Protein AF-A0A517Y8E8-F1 (afdb_monomer)

Sequence (388 aa):
MNEETAEPADDAHSISHLLFRSVDAFLELPVEYRWEFTRRHPYYLLCWRAARAFRESPSHDDAERFCQQVATLVLNAINVAPNVPPPDPRDEITALGYGSIAGGWVGGAVAPAMLRTLAHMLLIALPKAQRSQFGRLLNESAEFEATDRERMSAIHERLSELPGEEWNSFPEAPIVSINLQSPQRAITEAIENLVRQWKDERGITESRRRDDKLREYLEVWDLREGWHAGEYHGDREMKLQEIAALLQAGSINTIANRYRSAFRHLTGHEYRPELWIRLFGGLKFATADQVSRLAMRRPWRSRNLRPAAESVLLPGRREPDDPQFLAGVGITESDLSWVELQLDIQSLLERGYSDEQICSELFSDGGQSIEDTHALIAALRSRRDESL

Foldseek 3Di:
DDPPPDDPPPPPPPDDLDQEADLVLLLQAQLQCSLVLQLPFLLCVVQQVLCLCLQPPADPDPVSNVSSVVSLVSSVSNPQDSNARDDQSLDHCVNCDSVNRPQSSNHHPDGPQDPVNVVVLCVVQDPPVVVVVVVVLVVQCVVDDPPPVVSVVVSVVVLVVDDDCSSVDDGPDDDDDADPVDPPVVSVVVVVVVVVVNCVVVVPDDDDDPNVCSVVLSVLQCQQQVDDSSAGFLVSHDDLVVVCVVVVVPDSVSSVVSPQVSVCSSRVDGDWLCVCCSRCVCVQQVDLVGNHPVNLVDDNGDPPPPPPPVVVVDDDDDDDDDPCPPVPDPDDPVSCVVVVLLVQLVVCVVVVDDLVRSLCVVCVPPDDDSVSSSSSNVSNVVVVVVVD

Mean predicted aligned error: 12.43 Å

Secondary structure (DSSP, 8-state):
------PPP-TT--S----PPPHHHHHTS-HHHHHHHHHT-HHHHHHHHHHHHHHHS--SSHHHHHHHHHHHHHHHHTT--TTS-PPPTTS-HHHH-TTTS-GGGT-SSS-PPPHHHHHHHHHHHS-HHHHHHHHHHHHHHTTS-TT-HHHHHHHHHHHHT--SGGGGSPPSS------TTS-HHHHHHHHHHHHHHHHHHTT-------GGGHHHHHHHHHHHHTEETTEE-GGG---HHHHHHHTT-S-HHHHHHHHHHHHHHHHSS---HHHHHHHHHHHHHS-GGG--HHHHTS-SS--------HHHH-SS------GGGGTT----HHHHHHHHHHHHHHHHHHTT--HHHHHHHH-TT--S-HHHHHHHHHHHHHHHHTT-

Structure (mmCIF, N/CA/C/O backbone):
data_AF-A0A517Y8E8-F1
#
_entry.id   AF-A0A517Y8E8-F1
#
loop_
_atom_site.group_PDB
_atom_site.id
_atom_site.type_symbol
_atom_site.label_atom_id
_atom_site.label_alt_id
_atom_site.label_comp_id
_atom_site.label_asym_id
_atom_site.label_entity_id
_atom_site.label_seq_id
_atom_site.pdbx_PDB_ins_code
_atom_site.Cartn_x
_atom_site.Cartn_y
_atom_site.Cartn_z
_atom_site.occupancy
_atom_site.B_iso_or_equiv
_atom_site.auth_seq_id
_atom_site.auth_comp_id
_atom_site.auth_asym_id
_atom_site.auth_atom_id
_atom_site.pdbx_PDB_model_num
ATOM 1 N N . MET A 1 1 ? -46.856 13.143 -10.578 1.00 38.38 1 MET A N 1
ATOM 2 C CA . MET A 1 1 ? -45.568 13.746 -10.186 1.00 38.38 1 MET A CA 1
ATOM 3 C C . MET A 1 1 ? -44.619 12.585 -10.016 1.00 38.38 1 MET A C 1
ATOM 5 O O . MET A 1 1 ? -44.753 11.867 -9.039 1.00 38.38 1 MET A O 1
ATOM 9 N N . ASN A 1 2 ? -43.810 12.319 -11.039 1.00 33.78 2 ASN A N 1
ATOM 10 C CA . ASN A 1 2 ? -42.797 11.273 -10.997 1.00 33.78 2 ASN A CA 1
ATOM 11 C C . ASN A 1 2 ? -41.552 11.901 -10.378 1.00 33.78 2 ASN A C 1
ATOM 13 O O . ASN A 1 2 ? -41.020 12.858 -10.934 1.00 33.78 2 ASN A O 1
ATOM 17 N N . GLU A 1 3 ? -41.160 11.410 -9.209 1.00 37.25 3 GLU A N 1
ATOM 18 C CA . GLU A 1 3 ? -39.868 11.720 -8.608 1.00 37.25 3 GLU A CA 1
ATOM 19 C C . GLU A 1 3 ? -38.799 10.976 -9.414 1.00 37.25 3 GLU A C 1
ATOM 21 O O . GLU A 1 3 ? -38.671 9.756 -9.336 1.00 37.25 3 GLU A O 1
ATOM 26 N N . GLU A 1 4 ? -38.092 11.722 -10.261 1.00 38.84 4 GLU A N 1
ATOM 27 C CA . GLU A 1 4 ? -36.833 11.299 -10.867 1.00 38.84 4 GLU A CA 1
ATOM 28 C C . GLU A 1 4 ? -35.815 11.085 -9.744 1.00 38.84 4 GLU A C 1
ATOM 30 O O . GLU A 1 4 ? -35.317 12.031 -9.132 1.00 38.84 4 GLU A O 1
ATOM 35 N N . THR A 1 5 ? -35.524 9.821 -9.453 1.00 41.62 5 THR A N 1
ATOM 36 C CA . THR A 1 5 ? -34.348 9.413 -8.688 1.00 41.62 5 THR A CA 1
ATOM 37 C C . THR A 1 5 ? -33.111 9.800 -9.486 1.00 41.62 5 THR A C 1
ATOM 39 O O . THR A 1 5 ? -32.716 9.088 -10.407 1.00 41.62 5 THR A O 1
ATOM 42 N N . ALA A 1 6 ? -32.530 10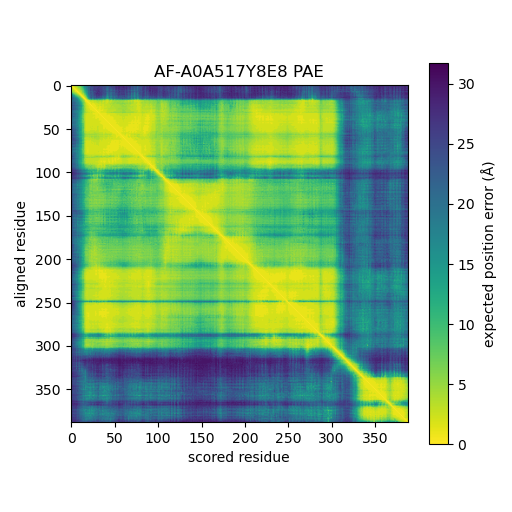.951 -9.154 1.00 34.91 6 ALA A N 1
ATOM 43 C CA . ALA A 1 6 ? -31.219 11.346 -9.637 1.00 34.91 6 ALA A CA 1
ATOM 44 C C . ALA A 1 6 ? -30.195 10.293 -9.187 1.00 34.91 6 ALA A C 1
ATOM 46 O O . ALA A 1 6 ? -29.975 10.107 -7.987 1.00 34.91 6 ALA A O 1
ATOM 47 N N . GLU A 1 7 ? -29.605 9.583 -10.150 1.00 33.59 7 GLU A N 1
ATOM 48 C CA . GLU A 1 7 ? -28.426 8.758 -9.906 1.00 33.59 7 GLU A CA 1
ATOM 49 C C . GLU A 1 7 ? -27.320 9.637 -9.299 1.00 33.59 7 GLU A C 1
ATOM 51 O O . GLU A 1 7 ? -27.125 10.775 -9.743 1.00 33.59 7 GLU A O 1
ATOM 56 N N . PRO A 1 8 ? -26.603 9.158 -8.269 1.00 35.91 8 PRO A N 1
ATOM 57 C CA . PRO A 1 8 ? -25.476 9.895 -7.730 1.00 35.91 8 PRO A CA 1
ATOM 58 C C . PRO A 1 8 ? -24.409 10.014 -8.821 1.00 35.91 8 PRO A C 1
ATOM 60 O O . PRO A 1 8 ? -23.900 9.010 -9.313 1.00 35.91 8 PRO A O 1
ATOM 63 N N . ALA A 1 9 ? -24.090 11.252 -9.200 1.00 37.19 9 ALA A N 1
ATOM 64 C CA . ALA A 1 9 ? -22.989 11.559 -10.098 1.00 37.19 9 ALA A CA 1
ATOM 65 C C . ALA A 1 9 ? -21.694 10.934 -9.553 1.00 37.19 9 ALA A C 1
ATOM 67 O O . ALA A 1 9 ? -21.267 11.236 -8.436 1.00 37.19 9 ALA A O 1
ATOM 68 N N . ASP A 1 10 ? -21.083 10.067 -10.358 1.00 38.34 10 ASP A N 1
ATOM 69 C CA . ASP A 1 10 ? -19.842 9.326 -10.100 1.00 38.34 10 ASP A CA 1
ATOM 70 C C . ASP A 1 10 ? -18.591 10.241 -10.176 1.00 38.34 10 ASP A C 1
ATOM 72 O O . ASP A 1 10 ? -17.519 9.873 -10.653 1.00 38.34 10 ASP A O 1
ATOM 76 N N . ASP A 1 11 ? -18.720 11.479 -9.688 1.00 36.03 11 ASP A N 1
ATOM 77 C CA . ASP A 1 11 ? -17.715 12.549 -9.754 1.00 36.03 11 ASP A CA 1
ATOM 78 C C . ASP A 1 11 ? -16.665 12.460 -8.624 1.00 36.03 11 ASP A C 1
ATOM 80 O O . ASP A 1 11 ? -15.936 13.410 -8.331 1.00 36.03 11 ASP A O 1
ATOM 84 N N . ALA A 1 12 ? -16.528 11.291 -7.991 1.00 37.09 12 ALA A N 1
ATOM 85 C CA . ALA A 1 12 ? -15.497 11.015 -6.987 1.00 37.09 12 ALA A CA 1
ATOM 86 C C . ALA A 1 12 ? -14.148 10.559 -7.589 1.00 37.09 12 ALA A C 1
ATOM 88 O O . ALA A 1 12 ? -13.244 10.172 -6.851 1.00 37.09 12 ALA A O 1
ATOM 89 N N . HIS A 1 13 ? -13.966 10.630 -8.913 1.00 39.69 13 HIS A N 1
ATOM 90 C CA . HIS A 1 13 ? -12.722 10.236 -9.600 1.00 39.69 13 HIS A CA 1
ATOM 91 C C . HIS A 1 13 ? -11.649 11.348 -9.636 1.00 39.69 13 HIS A C 1
ATOM 93 O O . HIS A 1 13 ? -10.654 11.268 -10.360 1.00 39.69 13 HIS A O 1
ATOM 99 N N . SER A 1 14 ? -11.827 12.389 -8.821 1.00 38.31 14 SER A N 1
ATOM 100 C CA . SER A 1 14 ? -10.917 13.524 -8.711 1.00 38.31 14 SER A CA 1
ATOM 101 C C . SER A 1 14 ? -9.697 13.197 -7.833 1.00 38.31 14 SER A C 1
ATOM 103 O O . SER A 1 14 ? -9.805 12.986 -6.628 1.00 38.31 14 SER A O 1
ATOM 105 N N . ILE A 1 15 ? -8.520 13.219 -8.469 1.00 34.25 15 ILE A N 1
ATOM 106 C CA . ILE A 1 15 ? -7.192 13.434 -7.872 1.00 34.25 15 ILE A CA 1
ATOM 107 C C . ILE A 1 15 ? -6.715 12.322 -6.920 1.00 34.25 15 ILE A C 1
ATOM 109 O O . ILE A 1 15 ? -6.553 12.504 -5.717 1.00 34.25 15 ILE A O 1
ATOM 113 N N . SER A 1 16 ? -6.253 11.213 -7.499 1.00 47.81 16 SER A N 1
ATOM 114 C CA . SER A 1 16 ? -4.859 10.856 -7.224 1.00 47.81 16 SER A CA 1
ATOM 115 C C . SER A 1 16 ? -4.232 10.161 -8.435 1.00 47.81 16 SER A C 1
ATOM 117 O O . SER A 1 16 ? -4.629 9.074 -8.850 1.00 47.81 16 SER A O 1
ATOM 119 N N . HIS A 1 17 ? -3.209 10.789 -9.020 1.00 68.00 17 HIS A N 1
ATOM 120 C CA . HIS A 1 17 ? -2.359 10.156 -10.036 1.00 68.00 17 HIS A CA 1
ATOM 121 C C . HIS A 1 17 ? -1.537 8.988 -9.457 1.00 68.00 17 HIS A C 1
ATOM 123 O O . HIS A 1 17 ? -0.902 8.231 -10.194 1.00 68.00 17 HIS A O 1
ATOM 129 N N . LEU A 1 18 ? -1.594 8.796 -8.140 1.00 80.56 18 LEU A N 1
ATOM 130 C CA . LEU A 1 18 ? -0.854 7.789 -7.408 1.00 80.56 18 LEU A CA 1
ATOM 131 C C . LEU A 1 18 ? -1.678 6.507 -7.269 1.00 80.56 18 LEU A C 1
ATOM 133 O O . LEU A 1 18 ? -2.835 6.518 -6.870 1.00 80.56 18 LEU A O 1
ATOM 137 N N . LEU A 1 19 ? -1.057 5.385 -7.609 1.00 87.31 19 LEU A N 1
ATOM 138 C CA . LEU A 1 19 ? -1.653 4.058 -7.537 1.00 87.31 19 LEU A CA 1
ATOM 139 C C . LEU A 1 19 ? -1.106 3.352 -6.300 1.00 87.31 19 LEU A C 1
ATOM 141 O O . LEU A 1 19 ? -0.047 2.726 -6.336 1.00 87.31 19 LEU A O 1
ATOM 145 N N . PHE A 1 20 ? -1.808 3.502 -5.182 1.00 88.25 20 PHE A N 1
ATOM 146 C CA . PHE A 1 20 ? -1.414 2.871 -3.929 1.00 88.25 20 PHE A CA 1
ATOM 147 C C . PHE A 1 20 ? -1.921 1.432 -3.841 1.00 88.25 20 PHE A C 1
ATOM 149 O O . PHE A 1 20 ? -3.004 1.100 -4.330 1.00 88.25 20 PHE A O 1
ATOM 156 N N . ARG A 1 21 ? -1.133 0.580 -3.181 1.00 88.06 21 ARG A N 1
ATOM 157 C CA . ARG A 1 21 ? -1.564 -0.753 -2.759 1.00 88.06 21 ARG A CA 1
ATOM 158 C C . ARG A 1 21 ? -2.498 -0.610 -1.564 1.00 88.06 21 ARG A C 1
ATOM 160 O O . ARG A 1 21 ? -2.116 0.019 -0.578 1.00 88.06 21 ARG A O 1
ATOM 167 N N . SER A 1 22 ? -3.676 -1.229 -1.623 1.00 81.81 22 SER A N 1
ATOM 168 C CA . SER A 1 22 ? -4.591 -1.238 -0.479 1.00 81.81 22 SER A CA 1
ATOM 169 C C . SER A 1 22 ? -3.936 -1.876 0.750 1.00 81.81 22 SER A C 1
ATOM 171 O O . SER A 1 22 ? -3.078 -2.759 0.646 1.00 81.81 22 SER A O 1
ATOM 173 N N . VAL A 1 23 ? -4.343 -1.419 1.935 1.00 81.06 23 VAL A N 1
ATOM 174 C CA . VAL A 1 23 ? -3.897 -1.998 3.210 1.00 81.06 23 VAL A CA 1
ATOM 175 C C . VAL A 1 23 ? -4.233 -3.490 3.253 1.00 81.06 23 VAL A C 1
ATOM 177 O O . VAL A 1 23 ? -3.390 -4.293 3.641 1.00 81.06 23 VAL A O 1
ATOM 180 N N . ASP A 1 24 ? -5.414 -3.875 2.767 1.00 79.50 24 ASP A N 1
ATOM 181 C CA . ASP A 1 24 ? -5.872 -5.266 2.762 1.00 79.50 24 ASP A CA 1
ATOM 182 C C . ASP A 1 24 ? -4.963 -6.165 1.919 1.00 79.50 24 ASP A C 1
ATOM 184 O O . ASP A 1 24 ? -4.461 -7.171 2.419 1.00 79.50 24 ASP A O 1
ATOM 188 N N . ALA A 1 25 ? -4.640 -5.758 0.685 1.00 84.12 25 ALA A N 1
ATOM 189 C CA . ALA A 1 25 ? -3.741 -6.516 -0.189 1.00 84.12 25 ALA A CA 1
ATOM 190 C C . ALA A 1 25 ? -2.332 -6.667 0.410 1.00 84.12 25 ALA A C 1
ATOM 192 O O . ALA A 1 25 ? -1.639 -7.655 0.163 1.00 84.12 25 ALA A O 1
ATOM 193 N N . PHE A 1 26 ? -1.891 -5.689 1.204 1.00 86.56 26 PHE A N 1
ATOM 194 C CA . PHE A 1 26 ? -0.637 -5.773 1.942 1.00 86.56 26 PHE A CA 1
ATOM 195 C C . PHE A 1 26 ? -0.726 -6.727 3.144 1.00 86.56 26 PHE A C 1
ATOM 197 O O . PHE A 1 26 ? 0.174 -7.545 3.350 1.00 86.56 26 PHE A O 1
ATOM 204 N N . LEU A 1 27 ? -1.804 -6.648 3.929 1.00 83.75 27 LEU A N 1
ATOM 205 C CA . LEU A 1 27 ? -2.010 -7.492 5.108 1.00 83.75 27 LEU A CA 1
ATOM 206 C C . LEU A 1 27 ? -2.279 -8.960 4.745 1.00 83.75 27 LEU A C 1
ATOM 208 O O . LEU A 1 27 ? -1.934 -9.856 5.522 1.00 83.75 27 LEU A O 1
ATOM 212 N N . GLU A 1 28 ? -2.783 -9.220 3.539 1.00 85.06 28 GLU A N 1
ATOM 213 C CA . GLU A 1 28 ? -2.878 -10.554 2.945 1.00 85.06 28 GLU A CA 1
ATOM 214 C C . GLU A 1 28 ? -1.524 -11.240 2.744 1.00 85.06 28 GLU A C 1
ATOM 216 O O . GLU A 1 28 ? -1.494 -12.451 2.558 1.00 85.06 28 GLU A O 1
ATOM 221 N N . LEU A 1 29 ? -0.395 -10.532 2.784 1.00 89.25 29 LEU A N 1
ATOM 222 C CA . LEU A 1 29 ? 0.920 -11.155 2.651 1.00 89.25 29 LEU A CA 1
ATOM 223 C C . LEU A 1 29 ? 1.414 -11.691 4.004 1.00 89.25 29 LEU A C 1
ATOM 225 O O . LEU A 1 29 ? 1.246 -11.013 5.026 1.00 89.25 29 LEU A O 1
ATOM 229 N N . PRO A 1 30 ? 2.062 -12.874 4.049 1.00 89.19 30 PRO A N 1
ATOM 230 C CA . PRO A 1 30 ? 2.809 -13.295 5.230 1.00 89.19 30 PRO A CA 1
ATOM 231 C C . PRO A 1 30 ? 3.894 -12.270 5.570 1.00 89.19 30 PRO A C 1
ATOM 233 O O . PRO A 1 30 ? 4.415 -11.591 4.679 1.00 89.19 30 PRO A O 1
ATOM 236 N N . VAL A 1 31 ? 4.243 -12.164 6.852 1.00 84.94 31 VAL A N 1
ATOM 237 C CA . VAL A 1 31 ? 5.161 -11.132 7.363 1.00 84.94 31 VAL A CA 1
ATOM 238 C C . VAL A 1 31 ? 6.496 -11.155 6.616 1.00 84.94 31 VAL A C 1
ATOM 240 O O . VAL A 1 31 ? 7.003 -10.106 6.222 1.00 84.94 31 VAL A O 1
ATOM 243 N N . GLU A 1 32 ? 7.019 -12.346 6.335 1.00 85.88 32 GLU A N 1
ATOM 244 C CA . GLU A 1 32 ? 8.276 -12.554 5.623 1.00 85.88 32 GLU A CA 1
ATOM 245 C C . GLU A 1 32 ? 8.261 -12.045 4.170 1.00 85.88 32 GLU A C 1
ATOM 247 O O . GLU A 1 32 ? 9.304 -11.667 3.643 1.00 85.88 32 GLU A O 1
ATOM 252 N N . TYR A 1 33 ? 7.089 -11.969 3.530 1.00 92.44 33 TYR A N 1
ATOM 253 C CA . TYR A 1 33 ? 6.946 -11.498 2.147 1.00 92.44 33 TYR A CA 1
ATOM 254 C C . TYR A 1 33 ? 6.538 -10.028 2.044 1.00 92.44 33 TYR A C 1
ATOM 256 O O . TYR A 1 33 ? 6.740 -9.416 0.995 1.00 92.44 33 TYR A O 1
ATOM 264 N N . ARG A 1 34 ? 5.997 -9.427 3.111 1.00 91.62 34 ARG A N 1
ATOM 265 C CA . ARG A 1 34 ? 5.612 -8.004 3.123 1.00 91.62 34 ARG A CA 1
ATOM 266 C C . ARG A 1 34 ? 6.769 -7.103 2.722 1.00 91.62 34 ARG A C 1
ATOM 268 O O . ARG A 1 34 ? 6.590 -6.209 1.895 1.00 91.62 34 ARG A O 1
ATOM 275 N N . TRP A 1 35 ? 7.958 -7.376 3.252 1.00 92.69 35 TRP A N 1
ATOM 276 C CA . TRP A 1 35 ? 9.166 -6.647 2.880 1.00 92.69 35 TRP A CA 1
ATOM 277 C C . TRP A 1 35 ? 9.596 -6.927 1.460 1.00 92.69 35 TRP A C 1
ATOM 279 O O . TRP A 1 35 ? 9.841 -5.988 0.710 1.00 92.69 35 TRP A O 1
ATOM 289 N N . GLU A 1 36 ? 9.603 -8.194 1.062 1.00 94.94 36 GLU A N 1
ATOM 290 C CA . GLU A 1 36 ? 10.026 -8.580 -0.276 1.00 94.94 36 GLU A CA 1
ATOM 291 C C . GLU A 1 36 ? 9.189 -7.904 -1.368 1.00 94.94 36 GLU A C 1
ATOM 293 O O . GLU A 1 36 ? 9.745 -7.360 -2.322 1.00 94.94 36 GLU A O 1
ATOM 298 N N . PHE A 1 37 ? 7.866 -7.844 -1.216 1.00 95.94 37 PHE A N 1
ATOM 299 C CA . PHE A 1 37 ? 7.023 -7.105 -2.157 1.00 95.94 37 PHE A CA 1
ATOM 300 C C . PHE A 1 37 ? 7.181 -5.586 -2.027 1.00 95.94 37 PHE A C 1
ATOM 302 O O . PHE A 1 37 ? 7.165 -4.883 -3.034 1.00 95.94 37 PHE A O 1
ATOM 309 N N . THR A 1 38 ? 7.355 -5.057 -0.813 1.00 95.31 38 THR A N 1
ATOM 310 C CA . THR A 1 38 ? 7.472 -3.604 -0.598 1.00 95.31 38 THR A CA 1
ATOM 311 C C . THR A 1 38 ? 8.781 -3.037 -1.137 1.00 95.31 38 THR A C 1
ATOM 313 O O . THR A 1 38 ? 8.746 -2.016 -1.816 1.00 95.31 38 THR A O 1
ATOM 316 N N . ARG A 1 39 ? 9.920 -3.708 -0.927 1.00 95.56 39 ARG A N 1
ATOM 317 C CA . ARG A 1 39 ? 11.227 -3.239 -1.420 1.00 95.56 39 ARG A CA 1
ATOM 318 C C . ARG A 1 39 ? 11.320 -3.208 -2.946 1.00 95.56 39 ARG A C 1
ATOM 320 O O . ARG A 1 39 ? 12.109 -2.447 -3.484 1.00 95.56 39 ARG A O 1
ATOM 327 N N . ARG A 1 40 ? 10.466 -3.977 -3.636 1.00 96.81 40 ARG A N 1
ATOM 328 C CA . ARG A 1 40 ? 10.304 -3.981 -5.101 1.00 96.81 40 ARG A CA 1
ATOM 329 C C . ARG A 1 40 ? 9.314 -2.926 -5.608 1.00 96.81 40 ARG A C 1
ATOM 331 O O . ARG A 1 40 ? 9.207 -2.727 -6.820 1.00 96.81 40 ARG A O 1
ATOM 338 N N . HIS A 1 41 ? 8.570 -2.264 -4.722 1.00 96.75 41 HIS A N 1
ATOM 339 C CA . HIS A 1 41 ? 7.569 -1.278 -5.111 1.00 96.75 41 HIS A CA 1
ATOM 340 C C . HIS A 1 41 ? 8.237 -0.020 -5.690 1.00 96.75 41 HIS A C 1
ATOM 342 O O . HIS A 1 41 ? 9.138 0.528 -5.055 1.00 96.75 41 HIS A O 1
ATOM 348 N N . PRO A 1 42 ? 7.793 0.511 -6.844 1.00 94.81 42 PRO A N 1
ATOM 349 C CA . PRO A 1 42 ? 8.447 1.658 -7.475 1.00 94.81 42 PRO A CA 1
ATOM 350 C C . PRO A 1 42 ? 8.422 2.904 -6.585 1.00 94.81 42 PRO A C 1
ATOM 352 O O . PRO A 1 42 ? 9.451 3.541 -6.393 1.00 94.81 42 PRO A O 1
ATOM 355 N N . TYR A 1 43 ? 7.291 3.195 -5.934 1.00 95.69 43 TYR A N 1
ATOM 356 C CA . TYR A 1 43 ? 7.228 4.268 -4.930 1.00 95.69 43 TYR A CA 1
ATOM 357 C C . TYR A 1 43 ? 8.185 4.070 -3.751 1.00 95.69 43 TYR A C 1
ATOM 359 O O . TYR A 1 43 ? 8.694 5.055 -3.228 1.00 95.69 43 TYR A O 1
ATOM 367 N N . TYR A 1 44 ? 8.481 2.827 -3.353 1.00 96.62 44 TYR A N 1
ATOM 368 C CA . TYR A 1 44 ? 9.506 2.593 -2.339 1.00 96.62 44 TYR A CA 1
ATOM 369 C C . TYR A 1 44 ? 10.864 3.074 -2.841 1.00 96.62 44 TYR A C 1
ATOM 371 O O . TYR A 1 44 ? 11.506 3.906 -2.208 1.00 96.62 44 TYR A O 1
ATOM 379 N N . LEU A 1 45 ? 11.256 2.607 -4.023 1.00 95.62 45 LEU A N 1
ATOM 380 C CA . LEU A 1 45 ? 12.554 2.889 -4.629 1.00 95.62 45 LEU A CA 1
ATOM 381 C C . LEU A 1 45 ? 12.770 4.377 -4.921 1.00 95.62 45 LEU A C 1
ATOM 383 O O . LEU A 1 45 ? 13.870 4.879 -4.708 1.00 95.62 45 LEU A O 1
ATOM 387 N N . LEU A 1 46 ? 11.719 5.081 -5.342 1.00 94.12 46 LEU A N 1
ATOM 388 C CA . LEU A 1 46 ? 11.764 6.519 -5.608 1.00 94.12 46 LEU A CA 1
ATOM 389 C C . LEU A 1 46 ? 11.826 7.356 -4.321 1.00 94.12 46 LEU A C 1
ATOM 391 O O . LEU A 1 46 ? 12.487 8.391 -4.296 1.00 94.12 46 LEU A O 1
ATOM 395 N N . CYS A 1 47 ? 11.154 6.931 -3.245 1.00 96.44 47 CYS A N 1
ATOM 396 C CA . CYS A 1 47 ? 10.933 7.787 -2.075 1.00 96.44 47 CYS A CA 1
ATOM 397 C C . CYS A 1 47 ? 11.769 7.424 -0.837 1.00 96.44 47 CYS A C 1
ATOM 399 O O . CYS A 1 47 ? 11.906 8.268 0.051 1.00 96.44 47 CYS A O 1
ATOM 401 N N . TRP A 1 48 ? 12.334 6.213 -0.730 1.00 96.94 48 TRP A N 1
ATOM 402 C CA . TRP A 1 48 ? 12.949 5.740 0.523 1.00 96.94 48 TRP A CA 1
ATOM 403 C C . TRP A 1 48 ? 14.101 6.615 1.017 1.00 96.94 48 TRP A C 1
ATOM 405 O O . TRP A 1 48 ? 14.141 6.922 2.205 1.00 96.94 48 TRP A O 1
ATOM 415 N N . ARG A 1 49 ? 14.992 7.085 0.133 1.00 97.00 49 ARG A N 1
ATOM 416 C CA . ARG A 1 49 ? 16.132 7.935 0.529 1.00 97.00 49 ARG A CA 1
ATOM 417 C C . ARG A 1 49 ? 15.673 9.273 1.099 1.00 97.00 49 ARG A C 1
ATOM 419 O O . ARG A 1 49 ? 16.121 9.660 2.172 1.00 97.00 49 ARG A O 1
ATOM 426 N N . ALA A 1 50 ? 14.745 9.945 0.420 1.00 96.88 50 ALA A N 1
ATOM 427 C CA . ALA A 1 50 ? 14.208 11.230 0.864 1.00 96.88 50 ALA A CA 1
ATOM 428 C C . ALA A 1 50 ? 13.413 11.089 2.174 1.00 96.88 50 ALA A C 1
ATOM 430 O O . ALA A 1 50 ? 13.585 11.879 3.100 1.00 96.88 50 ALA A O 1
ATOM 431 N N . ALA A 1 51 ? 12.598 10.038 2.298 1.00 96.50 51 ALA A N 1
ATOM 432 C CA . ALA A 1 51 ? 11.863 9.755 3.528 1.00 96.50 51 ALA A CA 1
ATOM 433 C C . ALA A 1 51 ? 12.784 9.361 4.696 1.00 96.50 51 ALA A C 1
ATOM 435 O O . ALA A 1 51 ? 12.482 9.665 5.850 1.00 96.50 51 ALA A O 1
ATOM 436 N N . ARG A 1 52 ? 13.908 8.691 4.414 1.00 96.31 52 ARG A N 1
ATOM 437 C CA . ARG A 1 52 ? 14.950 8.388 5.398 1.00 96.31 52 ARG A CA 1
ATOM 438 C C . ARG A 1 52 ? 15.665 9.648 5.862 1.00 96.31 52 ARG A C 1
ATOM 440 O O . ARG A 1 52 ? 15.729 9.874 7.068 1.00 96.31 52 ARG A O 1
ATOM 447 N N . ALA A 1 53 ? 16.092 10.496 4.928 1.00 96.56 53 ALA A N 1
ATOM 448 C CA . ALA A 1 53 ? 16.702 11.788 5.228 1.00 96.56 53 ALA A CA 1
ATOM 449 C C . ALA A 1 53 ? 15.790 12.643 6.119 1.00 96.56 53 ALA A C 1
ATOM 451 O O . ALA A 1 53 ? 16.241 13.122 7.151 1.00 96.56 53 ALA A O 1
ATOM 452 N N . PHE A 1 54 ? 14.484 12.709 5.823 1.00 96.25 54 PHE A N 1
ATOM 453 C CA . PHE A 1 54 ? 13.507 13.419 6.662 1.00 96.25 54 PHE A CA 1
ATOM 454 C C . PHE A 1 54 ? 13.539 13.005 8.144 1.00 96.25 54 PHE A C 1
ATOM 456 O O . PHE A 1 54 ? 13.286 13.817 9.031 1.00 96.25 54 PHE A O 1
ATOM 463 N N . ARG A 1 55 ? 13.783 11.715 8.408 1.00 92.56 55 ARG A N 1
ATOM 464 C CA . ARG A 1 55 ? 13.689 11.108 9.744 1.00 92.56 55 ARG A CA 1
ATOM 465 C C . ARG A 1 55 ? 15.012 11.150 10.492 1.00 92.56 55 ARG A C 1
ATOM 467 O O . ARG A 1 55 ? 15.009 11.309 11.706 1.00 92.56 55 ARG A O 1
ATOM 474 N N . GLU A 1 56 ? 16.119 10.971 9.781 1.00 95.19 56 GLU A N 1
ATOM 475 C CA . GLU A 1 56 ? 17.454 10.924 10.377 1.00 95.19 56 GLU A CA 1
ATOM 476 C C . GLU A 1 56 ? 18.087 12.319 10.469 1.00 95.19 56 GLU A C 1
ATOM 478 O O . GLU A 1 56 ? 18.730 12.643 11.465 1.00 95.19 56 GLU A O 1
ATOM 483 N N . SER A 1 57 ? 17.936 13.152 9.439 1.00 96.00 57 SER A N 1
ATOM 484 C CA . SER A 1 57 ? 18.571 14.473 9.323 1.00 96.00 57 SER A CA 1
ATOM 485 C C . SER A 1 57 ? 17.823 15.328 8.286 1.00 96.00 57 SER A C 1
ATOM 487 O O . SER A 1 57 ? 18.280 15.436 7.145 1.00 96.00 57 SER A O 1
ATOM 489 N N . PRO A 1 58 ? 16.645 15.890 8.633 1.00 94.62 58 PRO A N 1
ATOM 490 C CA . PRO A 1 58 ? 15.828 16.646 7.687 1.00 94.62 58 PRO A CA 1
ATOM 491 C C . PRO A 1 58 ? 16.582 17.869 7.155 1.00 94.62 58 PRO A C 1
ATOM 493 O O . PRO A 1 58 ? 17.306 18.525 7.906 1.00 94.62 58 PRO A O 1
ATOM 496 N N . SER A 1 59 ? 16.384 18.187 5.873 1.00 96.38 59 SER A N 1
ATOM 497 C CA . SER A 1 59 ? 17.045 19.340 5.247 1.00 96.38 59 SER A CA 1
ATOM 498 C C . SER A 1 59 ? 16.627 20.664 5.895 1.00 96.38 59 SER A C 1
ATOM 500 O O . SER A 1 59 ? 15.505 20.815 6.390 1.00 96.38 59 SER A O 1
ATOM 502 N N . HIS A 1 60 ? 17.548 21.630 5.883 1.00 97.25 60 HIS A N 1
ATOM 503 C CA . HIS A 1 60 ? 17.280 23.016 6.264 1.00 97.25 60 HIS A CA 1
ATOM 504 C C . HIS A 1 60 ? 16.681 23.839 5.117 1.00 97.25 60 HIS A C 1
ATOM 506 O O . HIS A 1 60 ? 16.145 24.911 5.378 1.00 97.25 60 HIS A O 1
ATOM 512 N N . ASP A 1 61 ? 16.779 23.358 3.874 1.00 97.62 61 ASP A N 1
ATOM 513 C CA . ASP A 1 61 ? 16.093 23.959 2.734 1.00 97.62 61 ASP A CA 1
ATOM 514 C C . ASP A 1 61 ? 14.609 23.570 2.747 1.00 97.62 61 ASP A C 1
ATOM 516 O O . ASP A 1 61 ? 14.268 22.385 2.795 1.00 97.62 61 ASP A O 1
ATOM 520 N N . ASP A 1 62 ? 13.718 24.562 2.707 1.00 96.25 62 ASP A N 1
ATOM 521 C CA . ASP A 1 62 ? 12.274 24.348 2.831 1.00 96.25 62 ASP A CA 1
ATOM 522 C C . ASP A 1 62 ? 11.710 23.525 1.664 1.00 96.25 62 ASP A C 1
ATOM 524 O O . ASP A 1 62 ? 10.832 22.681 1.873 1.00 96.25 62 ASP A O 1
ATOM 528 N N . ALA A 1 63 ? 12.228 23.724 0.446 1.00 95.25 63 ALA A N 1
ATOM 529 C CA . ALA A 1 63 ? 11.785 22.984 -0.733 1.00 95.25 63 ALA A CA 1
ATOM 530 C C . ALA A 1 63 ? 12.207 21.509 -0.655 1.00 95.25 63 ALA A C 1
ATOM 532 O O . ALA A 1 63 ? 11.377 20.610 -0.823 1.00 95.25 63 ALA A O 1
ATOM 533 N N . GLU A 1 64 ? 13.472 21.237 -0.328 1.00 95.50 64 GLU A N 1
ATOM 534 C CA . GLU A 1 64 ? 13.946 19.871 -0.113 1.00 95.50 64 GLU A CA 1
ATOM 535 C C . GLU A 1 64 ? 13.209 19.190 1.050 1.00 95.50 64 GLU A C 1
ATOM 537 O O . GLU A 1 64 ? 12.756 18.049 0.921 1.00 95.50 64 GLU A O 1
ATOM 542 N N . ARG A 1 65 ? 13.023 19.890 2.173 1.00 95.44 65 ARG A N 1
ATOM 543 C CA . ARG A 1 65 ? 12.288 19.375 3.334 1.00 95.44 65 ARG A CA 1
ATOM 544 C C . ARG A 1 65 ? 10.841 19.031 2.985 1.00 95.44 65 ARG A C 1
ATOM 546 O O . ARG A 1 65 ? 10.336 18.004 3.444 1.00 95.44 65 ARG A O 1
ATOM 553 N N . PHE A 1 66 ? 10.184 19.845 2.161 1.00 93.62 66 PHE A N 1
ATOM 554 C CA . PHE A 1 66 ? 8.850 19.546 1.646 1.00 93.62 66 PHE A CA 1
ATOM 555 C C . PHE A 1 66 ? 8.849 18.256 0.814 1.00 93.62 66 PHE A C 1
ATOM 557 O O . PHE A 1 66 ? 8.041 17.363 1.075 1.00 93.62 66 PHE A O 1
ATOM 564 N N . CYS A 1 67 ? 9.796 18.086 -0.114 1.00 94.19 67 CYS A N 1
ATOM 565 C CA . CYS A 1 67 ? 9.942 16.848 -0.891 1.00 94.19 67 CYS A CA 1
ATOM 566 C C . CYS A 1 67 ? 10.189 15.617 0.003 1.00 94.19 67 CYS A C 1
ATOM 568 O O . CYS A 1 67 ? 9.567 14.569 -0.186 1.00 94.19 67 CYS A O 1
ATOM 570 N N . GLN A 1 68 ? 11.046 15.747 1.017 1.00 96.12 68 GLN A N 1
ATOM 571 C CA . GLN A 1 68 ? 11.318 14.714 2.023 1.00 96.12 68 GLN A CA 1
ATOM 572 C C . GLN A 1 68 ? 10.053 14.333 2.830 1.00 96.12 68 GLN A C 1
ATOM 574 O O . GLN A 1 68 ? 9.801 13.149 3.099 1.00 96.12 68 GLN A O 1
ATOM 579 N N . GLN A 1 69 ? 9.210 15.314 3.167 1.00 93.69 69 GLN A N 1
ATOM 580 C CA . GLN A 1 69 ? 7.920 15.096 3.827 1.00 93.69 69 GLN A CA 1
ATOM 581 C C . GLN A 1 69 ? 6.916 14.388 2.905 1.00 93.69 69 GLN A C 1
ATOM 583 O O . GLN A 1 69 ? 6.282 13.414 3.322 1.00 93.69 69 GLN A O 1
ATOM 588 N N . VAL A 1 70 ? 6.794 14.824 1.647 1.00 93.38 70 VAL A N 1
ATOM 589 C CA . VAL A 1 70 ? 5.930 14.183 0.640 1.00 93.38 70 VAL A CA 1
ATOM 590 C C . VAL A 1 70 ? 6.352 12.730 0.416 1.00 93.38 70 VAL A C 1
ATOM 592 O O . VAL A 1 70 ? 5.501 11.842 0.426 1.00 93.38 70 VAL A O 1
ATOM 595 N N . ALA A 1 71 ? 7.655 12.453 0.325 1.00 95.25 71 ALA A N 1
ATOM 596 C CA . ALA A 1 71 ? 8.180 11.092 0.229 1.00 95.25 71 ALA A CA 1
ATOM 597 C C . ALA A 1 71 ? 7.726 10.215 1.410 1.00 95.25 71 ALA A C 1
ATOM 599 O O . ALA A 1 71 ? 7.309 9.074 1.215 1.00 95.25 71 ALA A O 1
ATOM 600 N N . THR A 1 72 ? 7.725 10.751 2.636 1.00 93.75 72 THR A N 1
ATOM 601 C CA . THR A 1 72 ? 7.197 10.039 3.813 1.00 93.75 72 THR A CA 1
ATOM 602 C C . THR A 1 72 ? 5.703 9.727 3.685 1.00 93.75 72 THR A C 1
ATOM 604 O O . THR A 1 72 ? 5.287 8.626 4.053 1.00 93.75 72 THR A O 1
ATOM 607 N N . LEU A 1 73 ? 4.900 10.652 3.152 1.00 90.56 73 LEU A N 1
ATOM 608 C CA . LEU A 1 73 ? 3.466 10.435 2.932 1.00 90.56 73 LEU A CA 1
ATOM 609 C C . LEU A 1 73 ? 3.208 9.358 1.871 1.00 90.56 73 LEU A C 1
ATOM 611 O O . LEU A 1 73 ? 2.383 8.474 2.095 1.00 90.56 73 LEU A O 1
ATOM 615 N N . VAL A 1 74 ? 3.953 9.383 0.763 1.00 91.88 74 VAL A N 1
ATOM 616 C CA . VAL A 1 74 ? 3.866 8.373 -0.305 1.00 91.88 74 VAL A CA 1
ATOM 617 C C . VAL A 1 74 ? 4.228 6.982 0.220 1.00 91.88 74 VAL A C 1
ATOM 619 O O . VAL A 1 74 ? 3.510 6.016 -0.036 1.00 91.88 74 VAL A O 1
ATOM 622 N N . LEU A 1 75 ? 5.301 6.866 1.009 1.00 93.06 75 LEU A N 1
ATOM 623 C CA . LEU A 1 75 ? 5.681 5.595 1.630 1.00 93.06 75 LEU A CA 1
ATOM 624 C C . LEU A 1 75 ? 4.626 5.093 2.622 1.00 93.06 75 LEU A C 1
ATOM 626 O O . LEU A 1 75 ? 4.309 3.903 2.639 1.00 93.06 75 LEU A O 1
ATOM 630 N N . ASN A 1 76 ? 4.042 5.992 3.414 1.00 89.06 76 ASN A N 1
ATOM 631 C CA . ASN A 1 76 ? 2.952 5.647 4.321 1.00 89.06 76 ASN A CA 1
ATOM 632 C C . ASN A 1 76 ? 1.731 5.104 3.562 1.00 89.06 76 ASN A C 1
ATOM 634 O O . ASN A 1 76 ? 1.130 4.123 3.992 1.00 89.06 76 ASN A O 1
ATOM 638 N N . ALA A 1 77 ? 1.417 5.674 2.398 1.00 87.44 77 ALA A N 1
ATOM 639 C CA . ALA A 1 77 ? 0.313 5.220 1.557 1.00 87.44 77 ALA A CA 1
ATOM 640 C C . ALA A 1 77 ? 0.517 3.809 0.965 1.00 87.44 77 ALA A C 1
ATOM 642 O O . ALA A 1 77 ? -0.461 3.145 0.640 1.00 87.44 77 ALA A O 1
ATOM 643 N N . ILE A 1 78 ? 1.756 3.303 0.885 1.00 90.88 78 ILE A N 1
ATOM 644 C CA . ILE A 1 78 ? 2.055 1.899 0.528 1.00 90.88 78 ILE A CA 1
ATOM 645 C C . ILE A 1 78 ? 2.351 1.007 1.747 1.00 90.88 78 ILE A C 1
ATOM 647 O O . ILE A 1 78 ? 2.891 -0.095 1.596 1.00 90.88 78 ILE A O 1
ATOM 651 N N . ASN A 1 79 ? 1.947 1.461 2.939 1.00 86.88 79 ASN A N 1
ATOM 652 C CA . ASN A 1 79 ? 2.052 0.787 4.238 1.00 86.88 79 ASN A CA 1
ATOM 653 C C . ASN A 1 79 ? 3.451 0.751 4.872 1.00 86.88 79 ASN A C 1
ATOM 655 O O . ASN A 1 79 ? 3.699 -0.046 5.777 1.00 86.88 79 ASN A O 1
ATOM 659 N N . VAL A 1 80 ? 4.379 1.619 4.468 1.00 88.50 80 VAL A N 1
ATOM 660 C CA . VAL A 1 80 ? 5.657 1.782 5.181 1.00 88.50 80 VAL A CA 1
ATOM 661 C C . VAL A 1 80 ? 5.444 2.705 6.374 1.00 88.50 80 VAL A C 1
ATOM 663 O O . VAL A 1 80 ? 5.006 3.844 6.224 1.00 88.50 80 VAL A O 1
ATOM 666 N N . ALA A 1 81 ? 5.781 2.237 7.574 1.00 84.44 81 ALA A N 1
ATOM 667 C CA . ALA A 1 81 ? 5.515 2.993 8.790 1.00 84.44 81 ALA A CA 1
ATOM 668 C C . ALA A 1 81 ? 6.170 4.390 8.759 1.00 84.44 81 ALA A C 1
ATOM 670 O O . ALA A 1 81 ? 7.349 4.506 8.416 1.00 84.44 81 ALA A O 1
ATOM 671 N N . PRO A 1 82 ? 5.454 5.458 9.153 1.00 81.56 82 PRO A N 1
ATOM 672 C CA . PRO A 1 82 ? 5.964 6.825 9.058 1.00 81.56 82 PRO A CA 1
ATOM 673 C C . PRO A 1 82 ? 6.959 7.205 10.164 1.00 81.56 82 PRO A C 1
ATOM 675 O O . PRO A 1 82 ? 7.661 8.200 10.030 1.00 81.56 82 PRO A O 1
ATOM 678 N N . ASN A 1 83 ? 7.031 6.428 11.250 1.00 81.56 83 ASN A N 1
ATOM 679 C CA . ASN A 1 83 ? 7.745 6.815 12.474 1.00 81.56 83 ASN A CA 1
ATOM 680 C C . ASN A 1 83 ? 9.156 6.201 12.612 1.00 81.56 83 ASN A C 1
ATOM 682 O O . ASN A 1 83 ? 9.815 6.442 13.616 1.00 81.56 83 ASN A O 1
ATOM 686 N N . VAL A 1 84 ? 9.613 5.378 11.661 1.00 85.25 84 VAL A N 1
ATOM 687 C CA . VAL A 1 84 ? 10.906 4.660 11.737 1.00 85.25 84 VAL A CA 1
ATOM 688 C C . VAL A 1 84 ? 11.631 4.807 10.408 1.00 85.25 84 VAL A C 1
ATOM 690 O O . VAL A 1 84 ? 10.978 4.541 9.410 1.00 85.25 84 VAL A O 1
ATOM 693 N N . PRO A 1 85 ? 12.914 5.201 10.327 1.00 91.00 85 PRO A N 1
ATOM 694 C CA . PRO A 1 85 ? 13.646 5.290 9.057 1.00 91.00 85 PRO A CA 1
ATOM 695 C C . PRO A 1 85 ? 13.389 4.078 8.136 1.00 91.00 85 PRO A C 1
ATOM 697 O O . PRO A 1 85 ? 13.512 2.944 8.602 1.00 91.00 85 PRO A O 1
ATOM 700 N N . PRO A 1 86 ? 12.958 4.281 6.871 1.00 92.25 86 PRO A N 1
ATOM 701 C CA . PRO A 1 86 ? 12.700 3.167 5.969 1.00 92.25 86 PRO A CA 1
ATOM 702 C C . PRO A 1 86 ? 14.014 2.403 5.703 1.00 92.25 86 PRO A C 1
ATOM 704 O O . PRO A 1 86 ? 15.046 3.053 5.493 1.00 92.25 86 PRO A O 1
ATOM 707 N N . PRO A 1 87 ? 13.999 1.056 5.715 1.00 92.94 87 PRO A N 1
ATOM 708 C CA . PRO A 1 87 ? 15.195 0.247 5.477 1.00 92.94 87 PRO A CA 1
ATOM 709 C C . PRO A 1 87 ? 15.838 0.458 4.100 1.00 92.94 87 PRO A C 1
ATOM 711 O O . PRO A 1 87 ? 15.189 0.930 3.161 1.00 92.94 87 PRO A O 1
ATOM 714 N N . ASP A 1 88 ? 17.098 0.058 3.932 1.00 94.62 88 ASP A N 1
ATOM 715 C CA . ASP A 1 88 ? 17.685 0.006 2.591 1.00 94.62 88 ASP A CA 1
ATOM 716 C C . ASP A 1 88 ? 17.024 -1.151 1.812 1.00 94.62 88 ASP A C 1
ATOM 718 O O . ASP A 1 88 ? 16.901 -2.247 2.357 1.00 94.62 88 ASP A O 1
ATOM 722 N N . PRO A 1 89 ? 16.574 -0.977 0.552 1.00 95.25 89 PRO A N 1
ATOM 723 C CA . PRO A 1 89 ? 15.988 -2.069 -0.240 1.00 95.25 89 PRO A CA 1
ATOM 724 C C . PRO A 1 89 ? 16.924 -3.278 -0.443 1.00 95.25 89 PRO A C 1
ATOM 726 O O . PRO A 1 89 ? 16.464 -4.354 -0.848 1.00 95.25 89 PRO A O 1
ATOM 729 N N . ARG A 1 90 ? 18.225 -3.118 -0.174 1.00 95.25 90 ARG A N 1
ATOM 730 C CA . ARG A 1 90 ? 19.230 -4.190 -0.157 1.00 95.25 90 ARG A CA 1
ATOM 731 C C . ARG A 1 90 ? 19.140 -5.081 1.075 1.00 95.25 90 ARG A C 1
ATOM 733 O O . ARG A 1 90 ? 19.544 -6.238 0.989 1.00 95.25 90 ARG A O 1
ATOM 740 N N . ASP A 1 91 ? 18.610 -4.568 2.180 1.00 92.00 91 ASP A N 1
ATOM 741 C CA . ASP A 1 91 ? 18.494 -5.317 3.423 1.00 92.00 91 ASP A CA 1
ATOM 742 C C . ASP A 1 91 ? 17.503 -6.471 3.243 1.00 92.00 91 ASP A C 1
ATOM 744 O O . ASP A 1 91 ? 16.414 -6.308 2.690 1.00 92.00 91 ASP A O 1
ATOM 748 N N . GLU A 1 92 ? 17.865 -7.664 3.706 1.00 87.44 92 GLU A N 1
ATOM 749 C CA . GLU A 1 92 ? 16.947 -8.800 3.751 1.00 87.44 92 GLU A CA 1
ATOM 750 C C . GLU A 1 92 ? 16.088 -8.758 5.014 1.00 87.44 92 GLU A C 1
ATOM 752 O O . GLU A 1 92 ? 16.489 -8.238 6.058 1.00 87.44 92 GLU A O 1
ATOM 757 N N . ILE A 1 93 ? 14.916 -9.393 4.954 1.00 83.81 93 ILE A N 1
ATOM 758 C CA . ILE A 1 93 ? 13.992 -9.471 6.093 1.00 83.81 93 ILE A CA 1
ATOM 759 C C . ILE A 1 93 ? 14.638 -10.061 7.358 1.00 83.81 93 ILE A C 1
ATOM 761 O O . ILE A 1 93 ? 14.336 -9.660 8.482 1.00 83.81 93 ILE A O 1
ATOM 765 N N . THR A 1 94 ? 15.564 -10.998 7.162 1.00 82.38 94 THR A N 1
ATOM 766 C CA . THR A 1 94 ? 16.336 -11.675 8.207 1.00 82.38 94 THR A CA 1
ATOM 767 C C . THR A 1 94 ? 17.277 -10.718 8.936 1.00 82.38 94 THR A C 1
ATOM 769 O O . THR A 1 94 ? 17.411 -10.825 10.152 1.00 82.38 94 THR A O 1
ATOM 772 N N . ALA A 1 95 ? 17.884 -9.772 8.213 1.00 81.94 95 ALA A N 1
ATOM 773 C CA . ALA A 1 95 ? 18.799 -8.774 8.758 1.00 81.94 95 ALA A CA 1
ATOM 774 C C . ALA A 1 95 ? 18.058 -7.668 9.518 1.00 81.94 95 ALA A C 1
ATOM 776 O O . ALA A 1 95 ? 18.541 -7.198 10.546 1.00 81.94 95 ALA A O 1
ATOM 777 N N . LEU A 1 96 ? 16.862 -7.297 9.052 1.00 79.94 96 LEU A N 1
ATOM 778 C CA . LEU A 1 96 ? 15.995 -6.367 9.772 1.00 79.94 96 LEU A CA 1
ATOM 779 C C . LEU A 1 96 ? 15.546 -6.986 11.100 1.00 79.94 96 LEU A C 1
ATOM 781 O O . LEU A 1 96 ? 15.541 -6.319 12.132 1.00 79.94 96 LEU A O 1
ATOM 785 N N . GLY A 1 97 ? 15.221 -8.276 11.106 1.00 72.88 97 GLY A N 1
ATOM 786 C CA . GLY A 1 97 ? 14.644 -8.947 12.261 1.00 72.88 97 GLY A CA 1
ATOM 787 C C . GLY A 1 97 ? 13.155 -8.629 12.391 1.00 72.88 97 GLY A C 1
ATOM 788 O O . GLY A 1 97 ? 12.714 -7.490 12.253 1.00 72.88 97 GLY A O 1
ATOM 789 N N . TYR A 1 98 ? 12.357 -9.651 12.699 1.00 65.25 98 TYR A N 1
ATOM 790 C CA . TYR A 1 98 ? 10.892 -9.553 12.729 1.00 65.25 98 TYR A CA 1
ATOM 791 C C . TYR A 1 98 ? 10.342 -8.505 13.716 1.00 65.25 98 TYR A C 1
ATOM 793 O O . TYR A 1 98 ? 9.194 -8.095 13.584 1.00 65.25 98 TYR A O 1
ATOM 801 N N . GLY A 1 99 ? 11.148 -8.067 14.692 1.00 60.69 99 GLY A N 1
ATOM 802 C CA . GLY A 1 99 ? 10.780 -7.042 15.673 1.00 60.69 99 GLY A CA 1
ATOM 803 C C . GLY A 1 99 ? 11.158 -5.600 15.309 1.00 60.69 99 GLY A C 1
ATOM 804 O O . GLY A 1 99 ? 10.657 -4.687 15.959 1.00 60.69 99 GLY A O 1
ATOM 805 N N . SER A 1 100 ? 12.026 -5.365 14.314 1.00 58.94 100 SER A N 1
ATOM 806 C CA . SER A 1 100 ? 12.424 -3.997 13.918 1.00 58.94 100 SER A CA 1
ATOM 807 C C . SER A 1 100 ? 11.478 -3.377 12.893 1.00 58.94 100 SER A C 1
ATOM 809 O O . SER A 1 100 ? 11.391 -2.155 12.763 1.00 58.94 100 SER A O 1
ATOM 811 N N . ILE A 1 101 ? 10.740 -4.223 12.178 1.00 61.69 101 ILE A N 1
ATOM 812 C CA . ILE A 1 101 ? 9.712 -3.779 11.260 1.00 61.69 101 ILE A CA 1
ATOM 813 C C . ILE A 1 101 ? 8.564 -3.253 12.112 1.00 61.69 101 ILE A C 1
ATOM 815 O O . ILE A 1 101 ? 7.886 -4.013 12.803 1.00 61.69 101 ILE A O 1
ATOM 819 N N . ALA A 1 102 ? 8.396 -1.932 12.100 1.00 59.22 102 ALA A N 1
ATOM 820 C CA . ALA A 1 102 ? 7.408 -1.219 12.896 1.00 59.22 102 ALA A CA 1
ATOM 821 C C . ALA A 1 102 ? 6.055 -1.956 12.936 1.00 59.22 102 ALA A C 1
ATOM 823 O O . ALA A 1 102 ? 5.565 -2.428 11.908 1.00 59.22 102 ALA A O 1
ATOM 824 N N . GLY A 1 103 ? 5.450 -2.023 14.128 1.00 58.53 103 GLY A N 1
ATOM 825 C CA . GLY A 1 103 ? 4.386 -2.966 14.514 1.00 58.53 103 GLY A CA 1
ATOM 826 C C . GLY A 1 103 ? 3.165 -3.121 13.595 1.00 58.53 103 GLY A C 1
ATOM 827 O O . GLY A 1 103 ? 2.434 -4.096 13.742 1.00 58.53 103 GLY A O 1
ATOM 828 N N . GLY A 1 104 ? 2.963 -2.248 12.604 1.00 58.16 104 GLY A N 1
ATOM 829 C CA . GLY A 1 104 ? 1.970 -2.449 11.543 1.00 58.16 104 GLY A CA 1
ATOM 830 C C . GLY A 1 104 ? 2.235 -3.674 10.655 1.00 58.16 104 GLY A C 1
ATOM 831 O O . GLY A 1 104 ? 1.313 -4.177 10.025 1.00 58.16 104 GLY A O 1
ATOM 832 N N . TRP A 1 105 ? 3.466 -4.192 10.614 1.00 69.06 105 TRP A N 1
ATOM 833 C CA . TRP A 1 105 ? 3.827 -5.329 9.756 1.00 69.06 105 TRP A CA 1
ATOM 834 C C . TRP A 1 105 ? 3.740 -6.680 10.462 1.00 69.06 105 TRP A C 1
ATOM 836 O O . TRP A 1 105 ? 3.860 -7.707 9.800 1.00 69.06 105 TRP A O 1
ATOM 846 N N . VAL A 1 106 ? 3.500 -6.690 11.773 1.00 62.53 106 VAL A N 1
ATOM 847 C CA . VAL A 1 106 ? 3.542 -7.900 12.608 1.00 62.53 106 VAL A CA 1
ATOM 848 C C . VAL A 1 106 ? 2.196 -8.638 12.621 1.0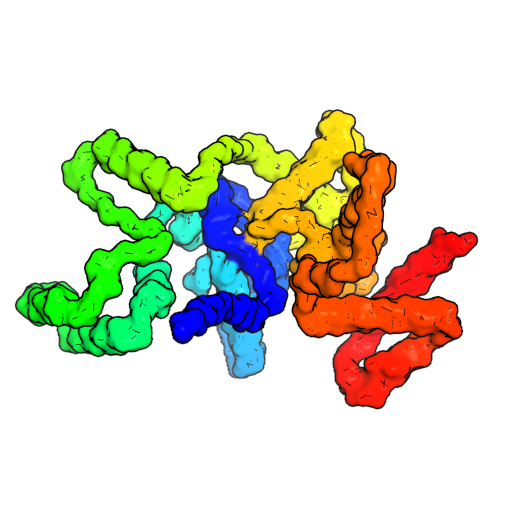0 62.53 106 VAL A C 1
ATOM 850 O O . VAL A 1 106 ? 2.157 -9.846 12.834 1.00 62.53 106 VAL A O 1
ATOM 853 N N . GLY A 1 107 ? 1.081 -7.951 12.352 1.00 58.50 107 GLY A N 1
ATOM 854 C CA . GLY A 1 107 ? -0.250 -8.568 12.378 1.00 58.50 107 GLY A CA 1
ATOM 855 C C . GLY A 1 107 ? -0.637 -9.186 11.037 1.00 58.50 107 GLY A C 1
ATOM 856 O O . GLY A 1 107 ? -0.641 -8.478 10.035 1.00 58.50 107 GLY A O 1
ATOM 857 N N . GLY A 1 108 ? -0.942 -10.488 11.015 1.00 63.66 108 GLY A N 1
ATOM 858 C CA . GLY A 1 108 ? -1.480 -11.224 9.862 1.00 63.66 108 GLY A CA 1
ATOM 859 C C . GLY A 1 108 ? -2.933 -10.839 9.555 1.00 63.66 108 GLY A C 1
ATOM 860 O O . GLY A 1 108 ? -3.241 -9.668 9.385 1.00 63.66 108 GLY A O 1
ATOM 861 N N . ALA A 1 109 ? -3.842 -11.819 9.522 1.00 71.69 109 ALA A N 1
ATOM 862 C CA . ALA A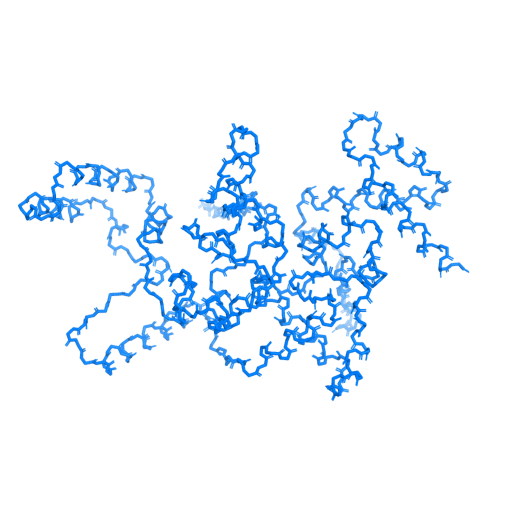 1 109 ? -5.279 -11.577 9.322 1.00 71.69 109 ALA A CA 1
ATOM 863 C C . ALA A 1 109 ? -5.940 -10.766 10.459 1.00 71.69 109 ALA A C 1
ATOM 865 O O . ALA A 1 109 ? -7.039 -10.250 10.292 1.00 71.69 109 ALA A O 1
ATOM 866 N N . VAL A 1 110 ? -5.271 -10.658 11.613 1.00 73.38 110 VAL A N 1
ATOM 867 C CA . VAL A 1 110 ? -5.688 -9.833 12.749 1.00 73.38 110 VAL A CA 1
ATOM 868 C C . VAL A 1 110 ? -4.486 -9.006 13.190 1.00 73.38 110 VAL A C 1
ATOM 870 O O . VAL A 1 110 ? -3.412 -9.550 13.463 1.00 73.38 110 VAL A O 1
ATOM 873 N N . ALA A 1 111 ? -4.668 -7.692 13.260 1.00 71.38 111 ALA A N 1
ATOM 874 C CA . ALA A 1 111 ? -3.673 -6.752 13.750 1.00 71.38 111 ALA A CA 1
ATOM 875 C C . ALA A 1 111 ? -4.332 -5.808 14.764 1.00 71.38 111 ALA A C 1
ATOM 877 O O . ALA A 1 111 ? -5.475 -5.397 14.549 1.00 71.38 111 ALA A O 1
ATOM 878 N N . PRO A 1 112 ? -3.643 -5.433 15.855 1.00 72.12 112 PRO A N 1
ATOM 879 C CA . PRO A 1 112 ? -4.116 -4.355 16.708 1.00 72.12 112 PRO A CA 1
ATOM 880 C C . PRO A 1 112 ? -4.305 -3.079 15.882 1.00 72.12 112 PRO A C 1
ATOM 882 O O . PRO A 1 112 ? -3.399 -2.662 15.156 1.00 72.12 112 PRO A O 1
ATOM 885 N N . ALA A 1 113 ? -5.469 -2.441 16.002 1.00 75.31 113 ALA A N 1
ATOM 886 C CA . ALA A 1 113 ? -5.689 -1.145 15.379 1.00 75.31 113 ALA A CA 1
ATOM 887 C C . ALA A 1 113 ? -4.807 -0.093 16.070 1.00 75.31 113 ALA A C 1
ATOM 889 O O . ALA A 1 113 ? -4.847 0.069 17.290 1.00 75.31 113 ALA A O 1
ATOM 890 N N . MET A 1 114 ? -4.011 0.645 15.295 1.00 73.62 114 MET A N 1
ATOM 891 C CA . MET A 1 114 ? -3.291 1.801 15.830 1.00 73.62 114 MET A CA 1
ATOM 892 C C . MET A 1 114 ? -4.294 2.905 16.192 1.00 73.62 114 MET A C 1
ATOM 894 O O . MET A 1 114 ? -5.273 3.105 15.474 1.00 73.62 114 MET A O 1
ATOM 898 N N . LEU A 1 115 ? -4.014 3.702 17.232 1.00 78.38 115 LEU A N 1
ATOM 899 C CA . LEU A 1 115 ? -4.847 4.866 17.591 1.00 78.38 115 LEU A CA 1
ATOM 900 C C . LEU A 1 115 ? -5.067 5.814 16.403 1.00 78.38 115 LEU A C 1
ATOM 902 O O . LEU A 1 115 ? -6.156 6.345 16.215 1.00 78.38 115 LEU A O 1
ATOM 906 N N . ARG A 1 116 ? -4.046 5.976 15.554 1.00 72.38 116 ARG A N 1
ATOM 907 C CA . ARG A 1 116 ? -4.145 6.759 14.317 1.00 72.38 116 ARG A CA 1
ATOM 908 C C . ARG A 1 116 ? -5.164 6.171 13.338 1.00 72.38 116 ARG A C 1
ATOM 910 O O . ARG A 1 116 ? -5.895 6.933 12.719 1.00 72.38 116 ARG A O 1
ATOM 917 N N . THR A 1 117 ? -5.226 4.845 13.213 1.00 72.25 117 THR A N 1
ATOM 918 C CA . THR A 1 117 ? -6.221 4.157 12.380 1.00 72.25 117 THR A CA 1
ATOM 919 C C . THR A 1 117 ? -7.624 4.394 12.927 1.00 72.25 117 THR A C 1
ATOM 921 O O . THR A 1 117 ? -8.508 4.757 12.162 1.00 72.25 117 THR A O 1
ATOM 924 N N . LEU A 1 118 ? -7.815 4.282 14.248 1.00 83.81 118 LEU A N 1
ATOM 925 C CA . LEU A 1 118 ? -9.097 4.589 14.894 1.00 83.81 118 LEU A CA 1
ATOM 926 C C . LEU A 1 118 ? -9.520 6.043 14.644 1.00 83.81 118 LEU A C 1
ATOM 928 O O . LEU A 1 118 ? -10.644 6.293 14.221 1.00 83.81 118 LEU A O 1
ATOM 932 N N . ALA A 1 119 ? -8.605 6.999 14.824 1.00 85.50 119 ALA A N 1
ATOM 933 C CA . ALA A 1 119 ? -8.870 8.409 14.553 1.00 85.50 119 ALA A CA 1
ATOM 934 C C . ALA A 1 119 ? -9.232 8.655 13.080 1.00 85.50 119 ALA A C 1
ATOM 936 O O . ALA A 1 119 ? -10.184 9.373 12.793 1.00 85.50 119 ALA A O 1
ATOM 937 N N . HIS A 1 120 ? -8.511 8.036 12.142 1.00 78.75 120 HIS A N 1
ATOM 938 C CA . HIS A 1 120 ? -8.800 8.154 10.714 1.00 78.75 120 HIS A CA 1
ATOM 939 C C . HIS A 1 120 ? -10.174 7.574 10.356 1.00 78.75 120 HIS A C 1
ATOM 941 O O . HIS A 1 120 ? -10.929 8.209 9.626 1.00 78.75 120 HIS A O 1
ATOM 947 N N . MET A 1 121 ? -10.537 6.422 10.927 1.00 83.88 121 MET A N 1
ATOM 948 C CA . MET A 1 121 ? -11.868 5.838 10.747 1.00 83.88 121 MET A CA 1
ATOM 949 C C . MET A 1 121 ? -12.965 6.761 11.272 1.00 83.88 121 MET A C 1
ATOM 951 O O . MET A 1 121 ? -13.946 6.973 10.573 1.00 83.88 121 MET A O 1
ATOM 955 N N . LEU A 1 122 ? -12.783 7.378 12.443 1.00 88.88 122 LEU A N 1
ATOM 956 C CA . LEU A 1 122 ? -13.740 8.359 12.968 1.00 88.88 122 LEU A CA 1
ATOM 957 C C . LEU A 1 122 ? -13.836 9.606 12.078 1.00 88.88 122 LEU A C 1
ATOM 959 O O . LEU A 1 122 ? -14.923 10.144 11.889 1.00 88.88 122 LEU A O 1
ATOM 963 N N . LEU A 1 123 ? -12.720 10.059 11.497 1.00 88.00 123 LEU A N 1
ATOM 964 C CA . LEU A 1 123 ? -12.719 11.180 10.556 1.00 88.00 123 LEU A CA 1
ATOM 965 C C . LEU A 1 123 ? -13.465 10.859 9.256 1.00 88.00 123 LEU A C 1
ATOM 967 O O . LEU A 1 123 ? -14.075 11.763 8.690 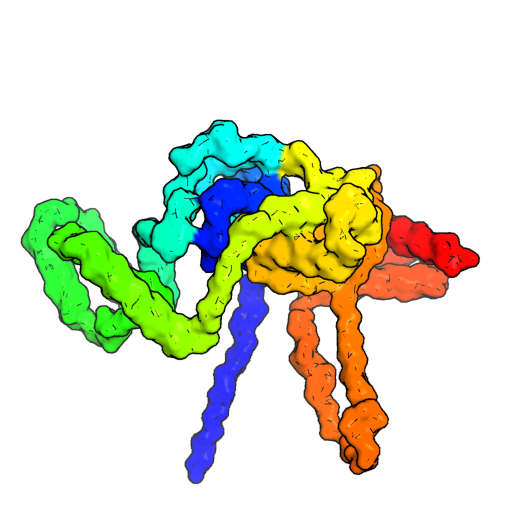1.00 88.00 123 LEU A O 1
ATOM 971 N N . ILE A 1 124 ? -13.437 9.611 8.792 1.00 85.25 124 ILE A N 1
ATOM 972 C CA . ILE A 1 124 ? -14.175 9.180 7.598 1.00 85.25 124 ILE A CA 1
ATOM 973 C C . ILE A 1 124 ? -15.651 8.937 7.926 1.00 85.25 124 ILE A C 1
ATOM 975 O O . ILE A 1 124 ? -16.516 9.485 7.252 1.00 85.25 124 ILE A O 1
ATOM 979 N N . ALA A 1 125 ? -15.930 8.142 8.961 1.00 88.81 125 ALA A N 1
ATOM 980 C CA . ALA A 1 125 ? -17.262 7.618 9.246 1.00 88.81 125 ALA A CA 1
ATOM 981 C C . ALA A 1 125 ? -18.218 8.665 9.832 1.00 88.81 125 ALA A C 1
ATOM 983 O O . ALA A 1 125 ? -19.413 8.630 9.556 1.00 88.81 125 ALA A O 1
ATOM 984 N N . LEU A 1 126 ? -17.718 9.603 10.644 1.00 91.94 126 LEU A N 1
ATOM 985 C CA . LEU A 1 126 ? -18.584 10.593 11.279 1.00 91.94 126 LEU A CA 1
ATOM 986 C C . LEU A 1 126 ? -18.893 11.752 10.316 1.00 91.94 126 LEU A C 1
ATOM 988 O O . LEU A 1 126 ? -17.966 12.333 9.733 1.00 91.94 126 LEU A O 1
ATOM 992 N N . PRO A 1 127 ? -20.161 12.192 10.206 1.00 93.56 127 PRO A N 1
ATOM 993 C CA . PRO A 1 127 ? -20.488 13.400 9.464 1.00 93.56 127 PRO A CA 1
ATOM 994 C C . PRO A 1 127 ? -19.884 14.652 10.114 1.00 93.56 127 PRO A C 1
ATOM 996 O O . PRO A 1 127 ? -19.447 14.666 11.268 1.00 93.56 127 PRO A O 1
ATOM 999 N N . LYS A 1 128 ? -19.858 15.760 9.362 1.00 95.38 128 LYS A N 1
ATOM 1000 C CA . LYS A 1 128 ? -19.198 17.012 9.779 1.00 95.38 128 LYS A CA 1
ATOM 1001 C C . LYS A 1 128 ? -19.648 17.505 11.163 1.00 95.38 128 LYS A C 1
ATOM 1003 O O . LYS A 1 128 ? -18.807 17.977 11.930 1.00 95.38 128 LYS A O 1
ATOM 1008 N N . ALA A 1 129 ? -20.942 17.414 11.477 1.00 95.25 129 ALA A N 1
ATOM 1009 C CA . ALA A 1 129 ? -21.490 17.874 12.752 1.00 95.25 129 ALA A CA 1
ATOM 1010 C C . ALA A 1 129 ? -20.985 17.020 13.929 1.00 95.25 129 ALA A C 1
ATOM 1012 O O . ALA A 1 129 ? -20.467 17.568 14.906 1.00 95.25 129 ALA A O 1
ATOM 1013 N N . GLN A 1 130 ? -21.039 15.697 13.789 1.00 96.00 130 GLN A N 1
ATOM 1014 C CA . GLN A 1 130 ? -20.587 14.716 14.772 1.00 96.00 130 GLN A CA 1
ATOM 1015 C C . GLN A 1 130 ? -19.067 14.791 14.965 1.00 96.00 130 GLN A C 1
ATOM 1017 O O . GLN A 1 130 ? -18.599 14.824 16.100 1.00 96.00 130 GLN A O 1
ATOM 1022 N N . ARG A 1 131 ? -18.277 14.964 13.891 1.00 95.12 131 ARG A N 1
ATOM 1023 C CA . ARG A 1 131 ? -16.825 15.222 14.003 1.00 95.12 131 ARG A CA 1
ATOM 1024 C C . ARG A 1 131 ? -16.517 16.471 14.820 1.00 95.12 131 ARG A C 1
ATOM 1026 O O . ARG A 1 131 ? -15.591 16.468 15.626 1.00 95.12 131 ARG A O 1
ATOM 1033 N N . SER A 1 132 ? -17.289 17.543 14.629 1.00 95.69 132 SER A N 1
ATOM 1034 C CA . SER A 1 132 ? -17.123 18.779 15.399 1.00 95.69 132 SER A CA 1
ATOM 1035 C C . SER A 1 132 ? -17.479 18.587 16.877 1.00 95.69 132 SER A C 1
ATOM 1037 O O . SER A 1 132 ? -16.764 19.090 17.742 1.00 95.69 132 SER A O 1
ATOM 1039 N N . GLN A 1 133 ? -18.551 17.847 17.177 1.00 95.69 133 GLN A N 1
ATOM 1040 C CA . GLN A 1 133 ? -18.919 17.478 18.549 1.00 95.69 133 GLN A CA 1
ATOM 1041 C C . GLN A 1 133 ? -17.832 16.621 19.210 1.00 95.69 133 GLN A C 1
ATOM 1043 O O . GLN A 1 133 ? -17.394 16.954 20.309 1.00 95.69 133 GLN A O 1
ATOM 1048 N N . PHE A 1 134 ? -17.336 15.594 18.511 1.00 95.12 134 PHE A N 1
ATOM 1049 C CA . PHE A 1 134 ? -16.243 14.748 18.986 1.00 95.12 134 PHE A CA 1
ATOM 1050 C C . PHE A 1 134 ? -14.984 15.560 19.283 1.00 95.12 134 PHE A C 1
ATOM 1052 O O . PHE A 1 134 ? -14.397 15.435 20.352 1.00 95.12 134 PHE A O 1
ATOM 1059 N N . GLY A 1 135 ? -14.599 16.443 18.356 1.00 95.94 135 GLY A N 1
ATOM 1060 C CA . GLY A 1 135 ? -13.433 17.307 18.516 1.00 95.94 135 GLY A CA 1
ATOM 1061 C C . GLY A 1 135 ? -13.536 18.218 19.740 1.00 95.94 135 GLY A C 1
ATOM 1062 O O . GLY A 1 135 ? -12.540 18.424 20.426 1.00 95.94 135 GLY A O 1
ATOM 1063 N N . ARG A 1 136 ? -14.738 18.716 20.066 1.00 97.00 136 ARG A N 1
ATOM 1064 C CA . ARG A 1 136 ? -14.962 19.481 21.304 1.00 97.00 136 ARG A CA 1
ATOM 1065 C C . ARG A 1 136 ? -14.750 18.629 22.553 1.00 97.00 136 ARG A C 1
ATOM 1067 O O . ARG A 1 136 ? -14.059 19.087 23.453 1.00 97.00 136 ARG A O 1
ATOM 1074 N N . LEU A 1 137 ? -15.294 17.410 22.588 1.00 96.50 137 LEU A N 1
ATOM 1075 C CA . LEU A 1 137 ? -15.091 16.495 23.718 1.00 96.50 137 LEU A CA 1
ATOM 1076 C C . LEU A 1 137 ? -13.617 16.110 23.882 1.00 96.50 137 LEU A C 1
ATOM 1078 O O . LEU A 1 137 ? -13.124 16.078 25.003 1.00 96.50 137 LEU A O 1
ATOM 1082 N N . LEU A 1 138 ? -12.898 15.875 22.779 1.00 95.50 138 LEU A N 1
ATOM 1083 C CA . LEU A 1 138 ? -11.459 15.606 22.818 1.00 95.50 138 LEU A CA 1
ATOM 1084 C C . LEU A 1 138 ? -10.674 16.790 23.388 1.00 95.50 138 LEU A C 1
ATOM 1086 O O . LEU A 1 138 ? -9.843 16.589 24.270 1.00 95.50 138 LEU A O 1
ATOM 1090 N N . ASN A 1 139 ? -10.958 18.011 22.926 1.00 96.69 139 ASN A N 1
ATOM 1091 C CA . ASN A 1 139 ? -10.305 19.214 23.442 1.00 96.69 139 ASN A CA 1
ATOM 1092 C C . ASN A 1 139 ? -10.575 19.408 24.938 1.00 96.69 139 ASN A C 1
ATOM 1094 O O . ASN A 1 139 ? -9.647 19.685 25.684 1.00 96.69 139 ASN A O 1
ATOM 1098 N N . GLU A 1 140 ? -11.820 19.214 25.373 1.00 96.25 140 GLU A N 1
ATOM 1099 C CA . GLU A 1 140 ? -12.199 19.298 26.785 1.00 96.25 140 GLU A CA 1
ATOM 1100 C C . GLU A 1 140 ? -11.500 18.219 27.626 1.00 96.25 140 GLU A C 1
ATOM 1102 O O . GLU A 1 140 ? -10.947 18.509 28.683 1.00 96.25 140 GLU A O 1
ATOM 1107 N N . SER A 1 141 ? -11.448 16.978 27.130 1.00 96.19 141 SER A N 1
ATOM 1108 C CA . SER A 1 141 ? -10.759 15.876 27.814 1.00 96.19 141 SER A CA 1
ATOM 1109 C C . SER A 1 141 ? -9.251 16.097 27.959 1.00 96.19 141 SER A C 1
ATOM 1111 O O . SER A 1 141 ? -8.636 15.518 28.845 1.00 96.19 141 SER A O 1
ATOM 1113 N N . ALA A 1 142 ? -8.654 16.945 27.115 1.00 95.88 142 ALA A N 1
ATOM 1114 C CA . ALA A 1 142 ? -7.237 17.288 27.188 1.00 95.88 142 ALA A CA 1
ATOM 1115 C C . ALA A 1 142 ? -6.914 18.299 28.307 1.00 95.88 142 ALA A C 1
ATOM 1117 O O . ALA A 1 142 ? -5.740 18.533 28.591 1.00 95.88 142 ALA A O 1
ATOM 1118 N N . GLU A 1 143 ? -7.923 18.896 28.952 1.00 97.00 143 GLU A N 1
ATOM 1119 C CA . GLU A 1 143 ? -7.748 19.836 30.070 1.00 97.00 143 GLU A CA 1
ATOM 1120 C C . GLU A 1 143 ? -7.500 19.137 31.418 1.00 97.00 143 GLU A C 1
ATOM 1122 O O . GLU A 1 143 ? -7.259 19.799 32.432 1.00 97.00 143 GLU A O 1
ATOM 1127 N N . PHE A 1 144 ? -7.582 17.806 31.462 1.00 96.50 144 PHE A N 1
ATOM 1128 C CA . PHE A 1 144 ? -7.366 17.015 32.668 1.00 96.50 144 PHE A CA 1
ATOM 1129 C C . PHE A 1 144 ? -6.728 15.657 32.362 1.00 96.50 144 PHE A C 1
ATOM 1131 O O . PHE A 1 144 ? -6.706 15.183 31.231 1.00 96.50 144 PHE A O 1
ATOM 1138 N N . GLU A 1 145 ? -6.178 15.024 33.395 1.00 94.56 145 GLU A N 1
ATOM 1139 C CA . GLU A 1 145 ? -5.557 13.707 33.272 1.00 94.56 145 GLU A CA 1
ATOM 1140 C C . GLU A 1 145 ? -6.612 12.616 33.070 1.00 94.56 145 GLU A C 1
ATOM 1142 O O . GLU A 1 145 ? -7.640 12.599 33.745 1.00 94.56 145 GLU A O 1
ATOM 1147 N N . ALA A 1 146 ? -6.325 11.624 32.223 1.00 90.00 146 ALA A N 1
ATOM 1148 C CA . ALA A 1 146 ? -7.241 10.502 31.974 1.00 90.00 146 ALA A CA 1
ATOM 1149 C C . ALA A 1 146 ? -7.553 9.656 33.231 1.00 90.00 146 ALA A C 1
ATOM 1151 O O . ALA A 1 146 ? -8.475 8.842 33.230 1.00 90.00 146 ALA A O 1
ATOM 1152 N N . THR A 1 147 ? -6.775 9.826 34.303 1.00 94.31 147 THR A N 1
ATOM 1153 C CA . THR A 1 147 ? -6.971 9.185 35.610 1.00 94.31 147 THR A CA 1
ATOM 1154 C C . THR A 1 147 ? -8.004 9.904 36.486 1.00 94.31 147 THR A C 1
ATOM 1156 O O . THR A 1 147 ? -8.457 9.310 37.470 1.00 94.31 147 THR A O 1
ATOM 1159 N N . ASP A 1 148 ? -8.411 11.131 36.138 1.00 96.00 148 ASP A N 1
ATOM 1160 C CA . ASP A 1 148 ? -9.501 11.860 36.791 1.00 96.00 148 ASP A CA 1
ATOM 1161 C C . ASP A 1 148 ? -10.852 11.243 36.398 1.00 96.00 148 ASP A C 1
ATOM 1163 O O . ASP A 1 148 ? -11.480 11.585 35.393 1.00 96.00 148 ASP A O 1
ATOM 1167 N N . ARG A 1 149 ? -11.282 10.263 37.200 1.00 94.25 149 ARG A N 1
ATOM 1168 C CA . ARG A 1 149 ? -12.479 9.458 36.930 1.00 94.25 149 ARG A CA 1
ATOM 1169 C C . ARG A 1 149 ? -13.762 10.277 36.899 1.00 94.25 149 ARG A C 1
ATOM 1171 O O . ARG A 1 149 ? -14.656 9.918 36.144 1.00 94.25 149 ARG A O 1
ATOM 1178 N N . GLU A 1 150 ? -13.873 11.324 37.713 1.00 95.81 150 GLU A N 1
ATOM 1179 C CA . GLU A 1 150 ? -15.097 12.126 37.798 1.00 95.81 150 GLU A CA 1
ATOM 1180 C C . GLU A 1 150 ? -15.285 12.932 36.514 1.00 95.81 150 GLU A C 1
ATOM 1182 O O . GLU A 1 150 ? -16.324 12.832 35.859 1.00 95.81 150 GLU A O 1
ATOM 1187 N N . ARG A 1 151 ? -14.234 13.640 36.080 1.00 95.06 151 ARG A N 1
ATOM 1188 C CA . ARG A 1 151 ? -14.271 14.393 34.822 1.00 95.06 151 ARG A CA 1
ATOM 1189 C C . ARG A 1 151 ? -14.404 13.483 33.608 1.00 95.06 151 ARG A C 1
ATOM 1191 O O . ARG A 1 151 ? -15.169 13.788 32.696 1.00 95.06 151 ARG A O 1
ATOM 1198 N N . MET A 1 152 ? -13.718 12.339 33.605 1.00 94.19 152 MET A N 1
ATOM 1199 C CA . MET A 1 152 ? -13.852 11.373 32.516 1.00 94.19 152 MET A CA 1
ATOM 1200 C C . MET A 1 152 ? -15.264 10.767 32.461 1.00 94.19 152 MET A C 1
ATOM 1202 O O . MET A 1 152 ? -15.812 10.606 31.373 1.00 94.19 152 MET A O 1
ATOM 1206 N N . SER A 1 153 ? -15.894 10.498 33.613 1.00 94.00 153 SER A N 1
ATOM 1207 C CA . SER A 1 153 ? -17.297 10.058 33.678 1.00 94.00 153 SER A CA 1
ATOM 1208 C C . SER A 1 153 ? -18.236 11.094 33.062 1.00 94.00 153 SER A C 1
ATOM 1210 O O . SER A 1 153 ? -19.082 10.730 32.251 1.00 94.00 153 SER A O 1
ATOM 1212 N N . ALA A 1 154 ? -18.037 12.384 33.354 1.00 95.50 154 ALA A N 1
ATOM 1213 C CA . ALA A 1 154 ? -18.837 13.457 32.762 1.00 95.50 154 ALA A CA 1
ATOM 1214 C C . ALA A 1 154 ? -18.682 13.541 31.228 1.00 95.50 154 ALA A C 1
ATOM 1216 O O . ALA A 1 154 ? -19.660 13.777 30.515 1.00 95.50 154 ALA A O 1
ATOM 1217 N N . ILE A 1 155 ? -17.476 13.304 30.693 1.00 96.50 155 ILE A N 1
ATOM 1218 C CA . ILE A 1 155 ? -17.263 13.194 29.239 1.00 96.50 155 ILE A CA 1
ATOM 1219 C C . ILE A 1 155 ? -17.997 11.977 28.662 1.00 96.50 155 ILE A C 1
ATOM 1221 O O . ILE A 1 155 ? -18.615 12.095 27.603 1.00 96.50 155 ILE A O 1
ATOM 1225 N N . HIS A 1 156 ? -17.964 10.825 29.339 1.00 91.69 156 HIS A N 1
ATOM 1226 C CA . HIS A 1 156 ? -18.679 9.623 28.899 1.00 91.69 156 HIS A CA 1
ATOM 1227 C C . HIS A 1 156 ? -20.200 9.808 28.891 1.00 91.69 156 HIS A C 1
ATOM 1229 O O . HIS A 1 156 ? -20.846 9.419 27.919 1.00 91.69 156 HIS A O 1
ATOM 1235 N N . GLU A 1 157 ? -20.764 10.436 29.925 1.00 94.88 157 GLU A N 1
ATOM 1236 C CA . GLU A 1 157 ? -22.191 10.770 29.990 1.00 94.88 157 GLU A CA 1
ATOM 1237 C C . GLU A 1 157 ? -22.579 11.675 28.818 1.00 94.88 157 GLU A C 1
ATOM 1239 O O . GLU A 1 157 ? -23.472 11.341 28.040 1.00 94.88 157 GLU A O 1
ATOM 1244 N N . ARG A 1 158 ? -21.818 12.747 28.581 1.00 95.19 158 ARG A N 1
ATOM 1245 C CA . ARG A 1 158 ? -22.065 13.651 27.450 1.00 95.19 158 ARG A CA 1
ATOM 1246 C C . ARG A 1 158 ? -21.925 12.978 26.091 1.00 95.19 158 ARG A C 1
ATOM 1248 O O . ARG A 1 158 ? -22.682 13.314 25.187 1.00 95.19 158 ARG A O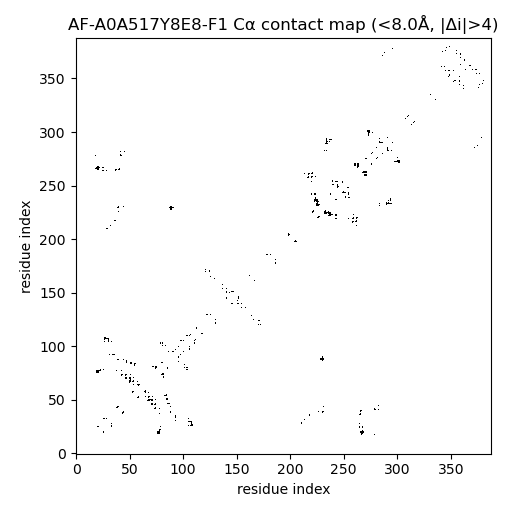 1
ATOM 1255 N N . LEU A 1 159 ? -20.979 12.050 25.928 1.00 93.94 159 LEU A N 1
ATOM 1256 C CA . LEU A 1 159 ? -20.853 11.261 24.701 1.00 93.94 159 LEU A CA 1
ATOM 1257 C C . LEU A 1 159 ? -22.103 10.398 24.468 1.00 93.94 159 LEU A C 1
ATOM 1259 O O . LEU A 1 159 ? -22.552 10.292 23.331 1.00 93.94 159 LEU A O 1
ATOM 1263 N N . SER A 1 160 ? -22.679 9.828 25.532 1.00 92.69 160 SER A N 1
ATOM 1264 C CA . SER A 1 160 ? -23.898 9.009 25.460 1.00 92.69 160 SER A CA 1
ATOM 1265 C C . SER A 1 160 ? -25.170 9.821 25.174 1.00 92.69 160 SER A C 1
ATOM 1267 O O . SER A 1 160 ? -26.142 9.280 24.655 1.00 92.69 160 SER A O 1
ATOM 1269 N N . GLU A 1 161 ? -25.147 11.124 25.464 1.00 94.88 161 GLU A N 1
ATOM 1270 C CA . GLU A 1 161 ? -26.239 12.070 25.208 1.00 94.88 161 GLU A CA 1
ATOM 1271 C C . GLU A 1 161 ? -26.146 12.783 23.847 1.00 94.88 161 GLU A C 1
ATOM 1273 O O . GLU A 1 161 ? -27.031 13.576 23.507 1.00 94.88 161 GLU A O 1
ATOM 1278 N N . LEU A 1 162 ? -25.091 12.551 23.052 1.00 93.88 162 LEU A N 1
ATOM 1279 C CA . LEU A 1 162 ? -24.967 13.210 21.752 1.00 93.88 162 LEU A CA 1
ATOM 1280 C C . LEU A 1 162 ? -26.100 12.778 20.800 1.00 93.88 162 LEU A C 1
ATOM 1282 O O . LEU A 1 162 ? -26.360 11.585 20.647 1.00 93.88 162 LEU A O 1
ATOM 1286 N N . PRO A 1 163 ? -26.761 13.727 20.108 1.00 92.62 163 PRO A N 1
ATOM 1287 C CA . PRO A 1 163 ? -27.817 13.396 19.162 1.00 92.62 163 PRO A CA 1
ATOM 1288 C C . PRO A 1 163 ? -27.237 12.818 17.864 1.00 92.62 163 PRO A C 1
ATOM 1290 O O . PRO A 1 163 ? -26.184 13.260 17.396 1.00 92.62 163 PRO A O 1
ATOM 1293 N N . GLY A 1 164 ? -27.974 11.893 17.247 1.00 90.69 164 GLY A N 1
ATOM 1294 C CA . GLY A 1 164 ? -27.650 11.298 15.946 1.00 90.69 164 GLY A CA 1
ATOM 1295 C C . GLY A 1 164 ? -27.541 9.776 16.007 1.00 90.69 164 GLY A C 1
ATOM 1296 O O . GLY A 1 164 ? -26.987 9.219 16.953 1.00 90.69 164 GLY A O 1
ATOM 1297 N N . GLU A 1 165 ? -28.078 9.095 14.996 1.00 92.31 165 GLU A N 1
ATOM 1298 C CA . GLU A 1 165 ? -28.003 7.630 14.893 1.00 92.31 165 GLU A CA 1
ATOM 1299 C C . GLU A 1 165 ? -26.576 7.150 14.596 1.00 92.31 165 GLU A C 1
ATOM 1301 O O . GLU A 1 165 ? -26.223 6.017 14.916 1.00 92.31 165 GLU A O 1
ATOM 1306 N N . GLU A 1 166 ? -25.720 8.025 14.065 1.00 90.38 166 GLU A N 1
ATOM 1307 C CA . GLU A 1 166 ? -24.348 7.698 13.680 1.00 90.38 166 GLU A CA 1
ATOM 1308 C C . GLU A 1 166 ? -23.493 7.279 14.883 1.00 90.38 166 GLU A C 1
ATOM 1310 O O . GLU A 1 166 ? -22.633 6.410 14.749 1.00 90.38 166 GLU A O 1
ATOM 1315 N N . TRP A 1 167 ? -23.767 7.821 16.075 1.00 88.62 167 TRP A N 1
ATOM 1316 C CA . TRP A 1 167 ? -23.092 7.431 17.321 1.00 88.62 167 TRP A CA 1
ATOM 1317 C C . TRP A 1 167 ? -23.398 5.998 17.758 1.00 88.62 167 TRP A C 1
ATOM 1319 O O . TRP A 1 167 ? -22.613 5.399 18.490 1.00 88.62 167 TRP A O 1
ATOM 1329 N N . ASN A 1 168 ? -24.518 5.452 17.282 1.00 87.56 168 ASN A N 1
ATOM 1330 C CA . ASN A 1 168 ? -24.961 4.085 17.540 1.00 87.56 168 ASN A CA 1
ATOM 1331 C C . ASN A 1 168 ? -24.762 3.169 16.321 1.00 87.56 168 ASN A C 1
ATOM 1333 O O . ASN A 1 168 ? -25.169 2.007 16.351 1.00 87.56 168 ASN A O 1
ATOM 1337 N N . SER A 1 169 ? -24.154 3.680 15.247 1.00 85.38 169 SER A N 1
ATOM 1338 C CA . SER A 1 169 ? -23.867 2.919 14.035 1.00 85.38 169 SER A CA 1
ATOM 1339 C C . SER A 1 169 ? -22.507 2.224 14.120 1.00 85.38 169 SER A C 1
ATOM 1341 O O . SER A 1 169 ? -21.578 2.697 14.780 1.00 85.38 169 SER A O 1
ATOM 1343 N N . PHE A 1 170 ? -22.375 1.087 13.437 1.00 80.75 170 PHE A N 1
ATOM 1344 C CA . PHE A 1 170 ? -21.073 0.456 13.242 1.00 80.75 170 PHE A CA 1
ATOM 1345 C C . PHE A 1 170 ? -20.361 1.115 12.055 1.00 80.75 170 PHE A C 1
ATOM 1347 O O . PHE A 1 170 ? -21.000 1.336 11.024 1.00 80.75 170 PHE A O 1
ATOM 1354 N N . PRO A 1 171 ? -19.051 1.404 12.152 1.00 82.62 171 PRO A N 1
ATOM 1355 C CA . PRO A 1 171 ? -18.298 1.844 10.987 1.00 82.62 171 PRO A CA 1
ATOM 1356 C C . PRO A 1 171 ? -18.303 0.747 9.916 1.00 82.62 171 PRO A C 1
ATOM 1358 O O . PRO A 1 171 ? -18.324 -0.444 10.226 1.00 82.62 171 PRO A O 1
ATOM 1361 N N . GLU A 1 172 ? -18.208 1.143 8.647 1.00 75.44 172 GLU A N 1
ATOM 1362 C CA . GLU A 1 172 ? -18.100 0.190 7.534 1.00 75.44 172 GLU A CA 1
ATOM 1363 C C . GLU A 1 172 ? -16.840 -0.688 7.633 1.00 75.44 172 GLU A C 1
ATOM 1365 O O . GLU A 1 172 ? -16.799 -1.796 7.100 1.00 75.44 172 GLU A O 1
ATOM 1370 N N . ALA A 1 173 ? -15.795 -0.232 8.325 1.00 76.25 173 ALA A N 1
ATOM 1371 C CA . ALA A 1 173 ? -14.609 -1.036 8.591 1.00 76.25 173 ALA A CA 1
ATOM 1372 C C . ALA A 1 173 ? -14.816 -1.932 9.830 1.00 76.25 173 ALA A C 1
ATOM 1374 O O . ALA A 1 173 ? -15.273 -1.444 10.865 1.00 76.25 173 ALA A O 1
ATOM 1375 N N . PRO A 1 174 ? -14.442 -3.224 9.775 1.00 78.44 174 PRO A N 1
ATOM 1376 C CA . PRO A 1 174 ? -14.631 -4.138 10.894 1.00 78.44 174 PRO A CA 1
ATOM 1377 C C . PRO A 1 174 ? -13.749 -3.749 12.091 1.00 78.44 174 PRO A C 1
ATOM 1379 O O . PRO A 1 174 ? -12.531 -3.928 12.069 1.00 78.44 174 PRO A O 1
ATOM 1382 N N . ILE A 1 175 ? -14.369 -3.254 13.164 1.00 82.12 175 ILE A N 1
ATOM 1383 C CA . ILE A 1 175 ? -13.728 -3.060 14.470 1.00 82.12 175 ILE A CA 1
ATOM 1384 C C . ILE A 1 175 ? -14.330 -4.071 15.439 1.00 82.12 175 ILE A C 1
ATOM 1386 O O . ILE A 1 175 ? -15.536 -4.078 15.672 1.00 82.12 175 ILE A O 1
ATOM 1390 N N . VAL A 1 176 ? -13.484 -4.922 16.020 1.00 84.25 176 VAL A N 1
ATOM 1391 C CA . VAL A 1 176 ? -13.907 -5.939 16.988 1.00 84.25 176 VAL A CA 1
ATOM 1392 C C . VAL A 1 176 ? -13.391 -5.610 18.381 1.00 84.25 176 VAL A C 1
ATOM 1394 O O . VAL A 1 176 ? -12.207 -5.333 18.572 1.00 84.25 176 VAL A O 1
ATOM 1397 N N . SER A 1 177 ? -14.282 -5.669 19.369 1.00 83.94 177 SER A N 1
ATOM 1398 C CA . SER A 1 177 ? -13.902 -5.677 20.782 1.00 83.94 177 SER A CA 1
ATOM 1399 C C . SER A 1 177 ? -13.734 -7.122 21.240 1.00 83.94 177 SER A C 1
ATOM 1401 O O . SER A 1 177 ? -14.630 -7.945 21.049 1.00 83.94 177 SER A O 1
ATOM 1403 N N . ILE A 1 178 ? -12.584 -7.443 21.834 1.00 86.12 178 ILE A N 1
ATOM 1404 C CA . ILE A 1 178 ? -12.284 -8.790 22.329 1.00 86.12 178 ILE A CA 1
ATOM 1405 C C . ILE A 1 178 ? -12.326 -8.777 23.857 1.00 86.12 178 ILE A C 1
ATOM 1407 O O . ILE A 1 178 ? -11.516 -8.117 24.508 1.00 86.12 178 ILE A O 1
ATOM 1411 N N . ASN A 1 179 ? -13.236 -9.559 24.444 1.00 89.31 179 ASN A N 1
ATOM 1412 C CA . ASN A 1 179 ? -13.249 -9.788 25.886 1.00 89.31 179 ASN A CA 1
ATOM 1413 C C . ASN A 1 179 ? -12.126 -10.761 26.281 1.00 89.31 179 ASN A C 1
ATOM 1415 O O . ASN A 1 179 ? -12.294 -11.978 26.203 1.00 89.31 179 ASN A O 1
ATOM 1419 N N . LEU A 1 180 ? -11.006 -10.220 26.762 1.00 91.56 180 LEU A N 1
ATOM 1420 C CA . LEU A 1 180 ? -9.828 -10.994 27.174 1.00 91.56 180 LEU A CA 1
ATOM 1421 C C . LEU A 1 180 ? -10.069 -11.965 28.343 1.00 91.56 180 LEU A C 1
ATOM 1423 O O . LEU A 1 180 ? -9.243 -12.842 28.571 1.00 91.56 180 LEU A O 1
ATOM 1427 N N . GLN A 1 181 ? -11.179 -11.834 29.078 1.00 92.62 181 GLN A N 1
ATOM 1428 C CA . GLN A 1 181 ? -11.552 -12.779 30.139 1.00 92.62 181 GLN A CA 1
ATOM 1429 C C . GLN A 1 181 ? -12.236 -14.042 29.594 1.00 92.62 181 GLN A C 1
ATOM 1431 O O . GLN A 1 181 ? -12.416 -15.017 30.322 1.00 92.62 181 GLN A O 1
ATOM 1436 N N . SER A 1 182 ? -12.651 -14.035 28.325 1.00 91.06 182 SER A N 1
ATOM 1437 C CA . SER A 1 182 ? -13.288 -15.194 27.698 1.00 91.06 182 SER A CA 1
ATOM 1438 C C . SER A 1 182 ? -12.253 -16.264 27.328 1.00 91.06 182 SER A C 1
ATOM 1440 O O . SER A 1 182 ? -11.120 -15.931 26.975 1.00 91.06 182 SER A O 1
ATOM 1442 N N . PRO A 1 183 ? -12.614 -17.562 27.344 1.00 95.75 183 PRO A N 1
ATOM 1443 C CA . PRO A 1 183 ? -11.722 -18.615 26.869 1.00 95.75 183 PRO A CA 1
ATOM 1444 C C . PRO A 1 183 ? -11.288 -18.381 25.415 1.00 95.75 183 PRO A C 1
ATOM 1446 O O . PRO A 1 183 ? -12.115 -18.057 24.563 1.00 95.75 183 PRO A O 1
ATOM 1449 N N . GLN A 1 184 ? -10.013 -18.634 25.097 1.00 94.62 184 GLN A N 1
ATOM 1450 C CA . GLN A 1 184 ? -9.449 -18.410 23.755 1.00 94.62 184 GLN A CA 1
ATOM 1451 C C . GLN A 1 184 ? -10.252 -19.089 22.632 1.00 94.62 184 GLN A C 1
ATOM 1453 O O . GLN A 1 184 ? -10.407 -18.520 21.554 1.00 94.62 184 GLN A O 1
ATOM 1458 N N . ARG A 1 185 ? -10.798 -20.289 22.881 1.00 94.44 185 ARG A N 1
ATOM 1459 C CA . ARG A 1 185 ? -11.646 -20.998 21.908 1.00 94.44 185 ARG A CA 1
ATOM 1460 C C . ARG A 1 185 ? -12.927 -20.224 21.587 1.00 94.44 185 ARG A C 1
ATOM 1462 O O . ARG A 1 185 ? -13.248 -20.085 20.418 1.00 94.44 185 ARG A O 1
ATOM 1469 N N . ALA A 1 186 ? -13.586 -19.663 22.603 1.00 92.56 186 ALA A N 1
ATOM 1470 C CA . ALA A 1 186 ? -14.794 -18.859 22.427 1.00 92.56 186 ALA A CA 1
ATOM 1471 C C . ALA A 1 186 ? -14.500 -17.546 21.683 1.00 92.56 186 ALA A C 1
ATOM 1473 O O . ALA A 1 186 ? -15.268 -17.151 20.814 1.00 92.56 186 ALA A O 1
ATOM 1474 N N . ILE A 1 187 ? -13.361 -16.902 21.974 1.00 89.94 187 ILE A N 1
ATOM 1475 C CA . ILE A 1 187 ? -12.895 -15.724 21.222 1.00 89.94 187 ILE A CA 1
ATOM 1476 C C . ILE A 1 187 ? -12.680 -16.083 19.746 1.00 89.94 187 ILE A C 1
ATOM 1478 O O . ILE A 1 187 ? -13.151 -15.370 18.866 1.00 89.94 187 ILE A O 1
ATOM 1482 N N . THR A 1 188 ? -11.988 -17.193 19.478 1.00 93.25 188 THR A N 1
ATOM 1483 C CA . THR A 1 188 ? -11.682 -17.641 18.109 1.00 93.25 188 THR A CA 1
ATOM 1484 C C . THR A 1 188 ? -12.961 -17.936 17.326 1.00 93.25 188 THR A C 1
ATOM 1486 O O . THR A 1 188 ? -13.143 -17.398 16.241 1.00 93.25 188 THR A O 1
ATOM 1489 N N . GLU A 1 189 ? -13.882 -18.704 17.909 1.00 93.75 189 GLU A N 1
ATOM 1490 C CA . GLU A 1 189 ? -15.170 -19.045 17.295 1.00 93.75 189 GLU A CA 1
ATOM 1491 C C . GLU A 1 189 ? -16.038 -17.802 17.030 1.00 93.75 189 GLU A C 1
ATOM 1493 O O . GLU A 1 189 ? -16.634 -17.673 15.961 1.00 93.75 189 GLU A O 1
ATOM 1498 N N . ALA A 1 190 ? -16.076 -16.848 17.969 1.00 91.56 190 ALA A N 1
ATOM 1499 C CA . ALA A 1 190 ? -16.801 -15.592 17.789 1.00 91.56 190 ALA A CA 1
ATOM 1500 C C . ALA A 1 190 ? -16.223 -14.752 16.638 1.00 91.56 190 ALA A C 1
ATOM 1502 O O . ALA A 1 190 ? -16.982 -14.233 15.820 1.00 91.56 190 ALA A O 1
ATOM 1503 N N . ILE A 1 191 ? -14.891 -14.654 16.542 1.00 92.31 191 ILE A N 1
ATOM 1504 C CA . ILE A 1 191 ? -14.216 -13.957 15.439 1.00 92.31 191 ILE A CA 1
ATOM 1505 C C . ILE A 1 191 ? -14.492 -14.667 14.107 1.00 92.31 191 ILE A C 1
ATOM 1507 O O . ILE A 1 191 ? -14.831 -14.005 13.131 1.00 92.31 191 ILE A O 1
ATOM 1511 N N . GLU A 1 192 ? -14.390 -15.997 14.054 1.00 92.75 192 GLU A N 1
ATOM 1512 C CA . GLU A 1 192 ? -14.663 -16.779 12.841 1.00 92.75 192 GLU A CA 1
ATOM 1513 C C . GLU A 1 192 ? -16.098 -16.584 12.336 1.00 92.75 192 GLU A C 1
ATOM 1515 O O . GLU A 1 192 ? -16.306 -16.353 11.144 1.00 92.75 192 GLU A O 1
ATOM 1520 N N . ASN A 1 193 ? -17.085 -16.638 13.234 1.00 93.12 193 ASN A N 1
ATOM 1521 C CA . ASN A 1 193 ? -18.489 -16.442 12.879 1.00 93.12 193 ASN A CA 1
ATOM 1522 C C . ASN A 1 193 ? -18.760 -15.016 12.384 1.00 93.12 193 ASN A C 1
ATOM 1524 O O . ASN A 1 193 ? -19.432 -14.851 11.367 1.00 93.12 193 ASN A O 1
ATOM 1528 N N . LEU A 1 194 ? -18.195 -14.002 13.047 1.00 91.31 194 LEU A N 1
ATOM 1529 C CA . LEU A 1 194 ? -18.348 -12.604 12.644 1.00 91.31 194 LEU A CA 1
ATOM 1530 C C . LEU A 1 194 ? -17.704 -12.326 11.277 1.00 91.31 194 LEU A C 1
ATOM 1532 O O . LEU A 1 194 ? -18.310 -11.690 10.420 1.00 91.31 194 LEU A O 1
ATOM 1536 N N . VAL A 1 195 ? -16.502 -12.860 11.034 1.00 90.69 195 VAL A N 1
ATOM 1537 C CA . VAL A 1 195 ? -15.825 -12.749 9.733 1.00 90.69 195 VAL A CA 1
ATOM 1538 C C . VAL A 1 195 ? -16.623 -13.447 8.633 1.00 90.69 195 VAL A C 1
ATOM 1540 O O . VAL A 1 195 ? -16.731 -12.903 7.536 1.00 90.69 195 VAL A O 1
ATOM 1543 N N . ARG A 1 196 ? -17.191 -14.632 8.902 1.00 92.00 196 ARG A N 1
ATOM 1544 C CA . ARG A 1 196 ? -18.045 -15.340 7.935 1.00 92.00 196 ARG A CA 1
ATOM 1545 C C . ARG A 1 196 ? -19.275 -14.506 7.581 1.00 92.00 196 ARG A C 1
ATOM 1547 O O . ARG A 1 196 ? -19.515 -14.282 6.403 1.00 92.00 196 ARG A O 1
ATOM 1554 N N . GLN A 1 197 ? -19.972 -13.980 8.587 1.00 91.06 197 GLN A N 1
ATOM 1555 C CA . GLN A 1 197 ? -21.130 -13.113 8.385 1.00 91.06 197 GLN A CA 1
ATOM 1556 C C . GLN A 1 197 ? -20.784 -11.888 7.525 1.00 91.06 197 GLN A C 1
ATOM 1558 O O . GLN A 1 197 ? -21.456 -11.636 6.532 1.00 91.06 197 GLN A O 1
ATOM 1563 N N . TRP A 1 198 ? -19.707 -11.163 7.842 1.00 90.62 198 TRP A N 1
ATOM 1564 C CA . TRP A 1 198 ? -19.301 -9.997 7.050 1.00 90.62 198 TRP A CA 1
ATOM 1565 C C . TRP A 1 198 ? -18.899 -10.341 5.618 1.00 90.62 198 TRP A C 1
ATOM 1567 O O . TRP A 1 198 ? -19.154 -9.557 4.704 1.00 90.62 198 TRP A O 1
ATOM 1577 N N . LYS A 1 199 ? -18.255 -11.495 5.404 1.00 90.69 199 LYS A N 1
ATOM 1578 C CA . LYS A 1 199 ? -17.949 -11.978 4.054 1.00 90.69 199 LYS A CA 1
ATOM 1579 C C . LYS A 1 199 ? -19.232 -12.258 3.277 1.00 90.69 199 LYS A C 1
ATOM 1581 O O . LYS A 1 199 ? -19.334 -11.812 2.138 1.00 90.69 199 LYS A O 1
ATOM 1586 N N . ASP A 1 200 ? -20.199 -12.929 3.896 1.00 92.19 200 ASP A N 1
ATOM 1587 C CA . ASP A 1 200 ? -21.486 -13.253 3.279 1.00 92.19 200 ASP A CA 1
ATOM 1588 C C . ASP A 1 200 ? -22.278 -11.977 2.939 1.00 92.19 200 ASP A C 1
ATOM 1590 O O . ASP A 1 200 ? -22.733 -11.820 1.807 1.00 92.19 200 ASP A O 1
ATOM 1594 N N . GLU A 1 201 ? -22.358 -11.018 3.868 1.00 90.31 201 GLU A N 1
ATOM 1595 C CA . GLU A 1 201 ? -23.026 -9.719 3.676 1.00 90.31 201 GLU A CA 1
ATOM 1596 C C . GLU A 1 201 ? -22.407 -8.889 2.539 1.00 90.31 201 GLU A C 1
ATOM 1598 O O . GLU A 1 201 ? -23.116 -8.167 1.841 1.00 90.31 201 GLU A O 1
ATOM 1603 N N . ARG A 1 202 ? -21.089 -9.001 2.326 1.00 89.00 202 ARG A N 1
ATOM 1604 C CA . ARG A 1 202 ? -20.353 -8.266 1.280 1.00 89.00 202 ARG A CA 1
ATOM 1605 C C . ARG A 1 202 ? -20.140 -9.066 -0.005 1.00 89.00 202 ARG A C 1
ATOM 1607 O O . ARG A 1 202 ? -19.480 -8.574 -0.917 1.00 89.00 202 ARG A O 1
ATOM 1614 N N . GLY A 1 203 ? -20.631 -10.304 -0.077 1.00 91.75 203 GLY A N 1
ATOM 1615 C CA . GLY A 1 203 ? -20.386 -11.198 -1.212 1.00 91.75 203 GLY A CA 1
ATOM 1616 C C . GLY A 1 203 ? -18.905 -11.542 -1.430 1.00 91.75 203 GLY A C 1
ATOM 1617 O O . GLY A 1 203 ? -18.496 -11.843 -2.552 1.00 91.75 203 GLY A O 1
ATOM 1618 N N . ILE A 1 204 ? -18.077 -11.488 -0.382 1.00 88.00 204 ILE A N 1
ATOM 1619 C CA . ILE A 1 204 ? -16.646 -11.792 -0.463 1.00 88.00 204 ILE A CA 1
ATOM 1620 C C . ILE A 1 204 ? -16.463 -13.307 -0.403 1.00 88.00 204 ILE A C 1
ATOM 1622 O O . ILE A 1 204 ? -16.560 -13.933 0.651 1.00 88.00 204 ILE A O 1
ATOM 1626 N N . THR A 1 205 ? -16.136 -13.908 -1.544 1.00 87.88 205 THR A N 1
ATOM 1627 C CA . THR A 1 205 ? -15.865 -15.345 -1.617 1.00 87.88 205 THR A CA 1
ATOM 1628 C C . THR A 1 205 ? -14.577 -15.708 -0.888 1.00 87.88 205 THR A C 1
ATOM 1630 O O . THR A 1 205 ? -13.532 -15.084 -1.093 1.00 87.88 205 THR A O 1
ATOM 1633 N N . GLU A 1 206 ? -14.621 -16.773 -0.089 1.00 84.62 206 GLU A N 1
ATOM 1634 C CA . GLU A 1 206 ? -13.428 -17.301 0.559 1.00 84.62 206 GLU A CA 1
ATOM 1635 C C . GLU A 1 206 ? -12.448 -17.859 -0.479 1.00 84.62 206 GLU A C 1
ATOM 1637 O O . GLU A 1 206 ? -12.752 -18.790 -1.227 1.00 84.62 206 GLU A O 1
ATOM 1642 N N . SER A 1 207 ? -11.251 -17.276 -0.527 1.00 82.94 207 SER A N 1
ATOM 1643 C CA . SER A 1 207 ? -10.181 -17.731 -1.404 1.00 82.94 207 SER A CA 1
ATOM 1644 C C . SER A 1 207 ? -9.096 -18.431 -0.595 1.00 82.94 207 SER A C 1
ATOM 1646 O O . SER A 1 207 ? -8.689 -17.998 0.485 1.00 82.94 207 SER A O 1
ATOM 1648 N N . ARG A 1 208 ? -8.610 -19.560 -1.117 1.00 84.31 208 ARG A N 1
ATOM 1649 C CA . ARG A 1 208 ? -7.476 -20.257 -0.513 1.00 84.31 208 ARG A CA 1
ATOM 1650 C C . ARG A 1 208 ? -6.203 -19.459 -0.781 1.00 84.31 208 ARG A C 1
ATOM 1652 O O . ARG A 1 208 ? -5.788 -19.346 -1.937 1.00 84.31 208 ARG A O 1
ATOM 1659 N N . ARG A 1 209 ? -5.535 -19.000 0.282 1.00 81.88 209 ARG A N 1
ATOM 1660 C CA . ARG A 1 209 ? -4.172 -18.458 0.181 1.00 81.88 209 ARG A CA 1
ATOM 1661 C C . ARG A 1 209 ? -3.213 -19.521 -0.348 1.00 81.88 209 ARG A C 1
ATOM 1663 O O . ARG A 1 209 ? -3.195 -20.657 0.127 1.00 81.88 209 ARG A O 1
ATOM 1670 N N . ARG A 1 210 ? -2.424 -19.135 -1.352 1.00 88.50 210 ARG A N 1
ATOM 1671 C CA . ARG A 1 210 ? -1.319 -19.925 -1.914 1.00 88.50 210 ARG A CA 1
ATOM 1672 C C . ARG A 1 210 ? 0.013 -19.316 -1.500 1.00 88.50 210 ARG A C 1
ATOM 1674 O O . ARG A 1 210 ? 0.805 -18.894 -2.342 1.00 88.50 210 ARG A O 1
ATOM 1681 N N . ASP A 1 211 ? 0.224 -19.237 -0.189 1.00 91.12 211 ASP A N 1
ATOM 1682 C CA . ASP A 1 211 ? 1.458 -18.692 0.386 1.00 91.12 211 ASP A CA 1
ATOM 1683 C C . ASP A 1 211 ? 2.686 -19.513 -0.054 1.00 91.12 211 ASP A C 1
ATOM 1685 O O . ASP A 1 211 ? 3.771 -18.968 -0.249 1.00 91.12 211 ASP A O 1
ATOM 1689 N N . ASP A 1 212 ? 2.484 -20.805 -0.343 1.00 93.81 212 ASP A N 1
ATOM 1690 C CA . ASP A 1 212 ? 3.474 -21.722 -0.916 1.00 93.81 212 ASP A CA 1
ATOM 1691 C C . ASP A 1 212 ? 4.015 -21.272 -2.285 1.00 93.81 212 ASP A C 1
ATOM 1693 O O . ASP A 1 212 ? 5.091 -21.705 -2.696 1.00 93.81 212 ASP A O 1
ATOM 1697 N N . LYS A 1 213 ? 3.297 -20.389 -2.991 1.00 95.50 213 LYS A N 1
ATOM 1698 C CA . LYS A 1 213 ? 3.659 -19.901 -4.329 1.00 95.50 213 LYS A CA 1
ATOM 1699 C C . LYS A 1 213 ? 4.292 -18.516 -4.350 1.00 95.50 213 LYS A C 1
ATOM 1701 O O . LYS A 1 213 ? 4.805 -18.121 -5.394 1.00 95.50 213 LYS A O 1
ATOM 1706 N N . LEU A 1 214 ? 4.326 -17.795 -3.228 1.00 96.25 214 LEU A N 1
ATOM 1707 C CA . LEU A 1 214 ? 4.831 -16.417 -3.190 1.00 96.25 214 LEU A 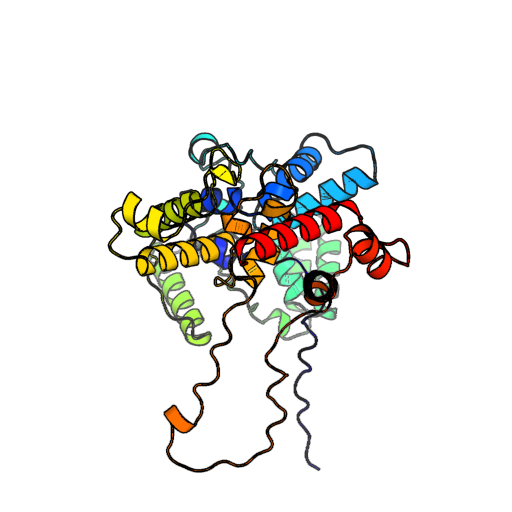CA 1
ATOM 1708 C C . LEU A 1 214 ? 6.306 -16.316 -3.596 1.00 96.25 214 LEU A C 1
ATOM 1710 O O . LEU A 1 214 ? 6.671 -15.410 -4.345 1.00 96.25 214 LEU A O 1
ATOM 1714 N N . ARG A 1 215 ? 7.139 -17.285 -3.191 1.00 97.12 215 ARG A N 1
ATOM 1715 C CA . ARG A 1 215 ? 8.536 -17.371 -3.646 1.00 97.12 215 ARG A CA 1
ATOM 1716 C C . ARG A 1 215 ? 8.634 -17.528 -5.165 1.00 97.12 215 ARG A C 1
ATOM 1718 O O . ARG A 1 215 ? 9.403 -16.808 -5.788 1.00 97.12 215 ARG A O 1
ATOM 1725 N N . GLU A 1 216 ? 7.838 -18.420 -5.759 1.00 97.38 216 GLU A N 1
ATOM 1726 C CA . GLU A 1 216 ? 7.818 -18.627 -7.218 1.00 97.38 216 GLU A CA 1
ATOM 1727 C C . GLU A 1 216 ? 7.349 -17.362 -7.962 1.00 97.38 216 GLU A C 1
ATOM 1729 O O . GLU A 1 216 ? 7.800 -17.088 -9.073 1.00 97.38 216 GLU A O 1
ATOM 1734 N N . TYR A 1 217 ? 6.432 -16.588 -7.371 1.00 97.88 217 TYR A N 1
ATOM 1735 C CA . TYR A 1 217 ? 5.962 -15.324 -7.943 1.00 97.88 217 TYR A CA 1
ATOM 1736 C C . TYR A 1 217 ? 7.070 -14.268 -7.948 1.00 97.88 217 TYR A C 1
ATOM 1738 O O . TYR A 1 217 ? 7.303 -13.642 -8.982 1.00 97.88 217 TYR A O 1
ATOM 1746 N N . LEU A 1 218 ? 7.773 -14.105 -6.823 1.00 98.00 218 LEU A N 1
ATOM 1747 C CA . LEU A 1 218 ? 8.902 -13.180 -6.716 1.00 98.00 218 LEU A CA 1
ATOM 1748 C C . LEU A 1 218 ? 10.059 -13.576 -7.632 1.00 98.00 218 LEU A C 1
ATOM 1750 O O . LEU A 1 218 ? 10.612 -12.714 -8.293 1.00 98.00 218 LEU A O 1
ATOM 1754 N N . GLU A 1 219 ? 10.383 -14.863 -7.746 1.00 98.19 219 GLU A N 1
ATOM 1755 C CA . GLU A 1 219 ? 11.442 -15.327 -8.650 1.00 98.19 219 GLU A CA 1
ATOM 1756 C C . GLU A 1 219 ? 11.134 -14.983 -10.116 1.00 98.19 219 GLU A C 1
ATOM 1758 O O . GLU A 1 219 ? 11.985 -14.467 -10.841 1.00 98.19 219 GLU A O 1
ATOM 1763 N N . VAL A 1 220 ? 9.888 -15.197 -10.554 1.00 98.38 220 VAL A N 1
ATOM 1764 C CA . VAL A 1 220 ? 9.456 -14.798 -11.901 1.00 98.38 220 VAL A CA 1
ATOM 1765 C C . VAL A 1 220 ? 9.494 -13.282 -12.075 1.00 98.38 220 VAL A C 1
ATOM 1767 O O . VAL A 1 220 ? 9.899 -12.812 -13.138 1.00 98.38 220 VAL A O 1
ATOM 1770 N N . TRP A 1 221 ? 9.070 -12.519 -11.066 1.00 98.25 221 TRP A N 1
ATOM 1771 C CA . TRP A 1 221 ? 9.160 -11.060 -11.082 1.00 98.25 221 TRP A CA 1
ATOM 1772 C C . TRP A 1 221 ? 10.606 -10.594 -11.225 1.00 98.25 221 TRP A C 1
ATOM 1774 O O . TRP A 1 221 ? 10.899 -9.782 -12.099 1.00 98.25 221 TRP A O 1
ATOM 1784 N N . ASP A 1 222 ? 11.509 -11.160 -10.431 1.00 98.19 222 ASP A N 1
ATOM 1785 C CA . ASP A 1 222 ? 12.905 -10.755 -10.378 1.00 98.19 222 ASP A CA 1
ATOM 1786 C C . ASP A 1 222 ? 13.613 -11.002 -11.706 1.00 98.19 222 ASP A C 1
ATOM 1788 O O . ASP A 1 222 ? 14.268 -10.105 -12.228 1.00 98.19 222 ASP A O 1
ATOM 1792 N N . LEU A 1 223 ? 13.393 -12.168 -12.319 1.00 98.19 223 LEU A N 1
ATOM 1793 C CA . LEU A 1 223 ? 13.926 -12.477 -13.646 1.00 98.19 223 LEU A CA 1
ATOM 1794 C C . LEU A 1 223 ? 13.281 -11.620 -14.745 1.00 98.19 223 LEU A C 1
ATOM 1796 O O . LEU A 1 223 ? 13.938 -11.225 -15.706 1.00 98.19 223 LEU A O 1
ATOM 1800 N N . ARG A 1 224 ? 11.979 -11.331 -14.640 1.00 97.50 224 ARG A N 1
ATOM 1801 C CA . ARG A 1 224 ? 11.251 -10.584 -15.674 1.00 97.50 224 ARG A CA 1
ATOM 1802 C C . ARG A 1 224 ? 11.561 -9.091 -15.655 1.00 97.50 224 ARG A C 1
ATOM 1804 O O . ARG A 1 224 ? 11.610 -8.472 -16.715 1.00 97.50 224 ARG A O 1
ATOM 1811 N N . GLU A 1 225 ? 11.708 -8.522 -14.469 1.00 96.50 225 GLU A N 1
ATOM 1812 C CA . GLU A 1 225 ? 11.975 -7.102 -14.260 1.00 96.50 225 GLU A CA 1
ATOM 1813 C C . GLU A 1 225 ? 13.455 -6.820 -13.987 1.00 96.50 225 GLU A C 1
ATOM 1815 O O . GLU A 1 225 ? 13.820 -5.662 -13.817 1.00 96.50 225 GLU A O 1
ATOM 1820 N N . GLY A 1 226 ? 14.320 -7.836 -13.946 1.00 95.81 226 GLY A N 1
ATOM 1821 C CA . GLY A 1 226 ? 15.747 -7.657 -13.679 1.00 95.81 226 GLY A CA 1
ATOM 1822 C C . GLY A 1 226 ? 16.026 -7.144 -12.264 1.00 95.81 226 GLY A C 1
ATOM 1823 O O . GLY A 1 226 ? 16.979 -6.397 -12.058 1.00 95.81 226 GLY A O 1
ATOM 1824 N N . TRP A 1 227 ? 15.181 -7.488 -11.290 1.00 96.81 227 TRP A N 1
ATOM 1825 C CA . TRP A 1 227 ? 15.403 -7.112 -9.894 1.00 96.81 227 TRP A CA 1
ATOM 1826 C C . TRP A 1 227 ? 16.586 -7.887 -9.318 1.00 96.81 227 TRP A C 1
ATOM 1828 O O . TRP A 1 227 ? 16.610 -9.120 -9.337 1.00 96.81 227 TRP A O 1
ATOM 1838 N N . HIS A 1 228 ? 17.561 -7.175 -8.767 1.00 95.38 228 HIS A N 1
ATOM 1839 C CA . HIS A 1 228 ? 18.687 -7.776 -8.074 1.00 95.38 228 HIS A CA 1
ATOM 1840 C C . HIS A 1 228 ? 19.301 -6.797 -7.078 1.00 95.38 228 HIS A C 1
ATOM 1842 O O . HIS A 1 228 ? 19.411 -5.614 -7.363 1.00 95.38 228 HIS A O 1
ATOM 1848 N N . ALA A 1 229 ? 19.724 -7.300 -5.914 1.00 93.56 229 ALA A N 1
ATOM 1849 C CA . ALA A 1 229 ? 20.445 -6.515 -4.908 1.00 93.56 229 ALA A CA 1
ATOM 1850 C C . ALA A 1 229 ? 19.800 -5.142 -4.604 1.00 93.56 229 ALA A C 1
ATOM 1852 O O . ALA A 1 229 ? 20.486 -4.128 -4.526 1.00 93.56 229 ALA A O 1
ATOM 1853 N N . GLY A 1 230 ? 18.473 -5.111 -4.442 1.00 93.94 230 GLY A N 1
ATOM 1854 C CA . GLY A 1 230 ? 17.739 -3.899 -4.066 1.00 93.94 230 GLY A CA 1
ATOM 1855 C C . GLY A 1 230 ? 17.445 -2.922 -5.210 1.00 93.94 230 GLY A C 1
ATOM 1856 O O . GLY A 1 230 ? 16.897 -1.854 -4.942 1.00 93.94 230 GLY A O 1
ATOM 1857 N N . GLU A 1 231 ? 17.794 -3.251 -6.456 1.00 94.56 231 GLU A N 1
ATOM 1858 C CA . GLU A 1 231 ? 17.646 -2.362 -7.613 1.00 94.56 231 GLU A CA 1
ATOM 1859 C C . GLU A 1 231 ? 17.132 -3.116 -8.853 1.00 94.56 231 GLU A C 1
ATOM 1861 O O . GLU A 1 231 ? 17.174 -4.346 -8.934 1.00 94.56 231 GLU A O 1
ATOM 1866 N N . TYR A 1 232 ? 16.604 -2.371 -9.828 1.00 94.44 232 TYR A N 1
ATOM 1867 C CA . TYR A 1 232 ? 16.204 -2.919 -11.124 1.00 94.44 232 TYR A CA 1
ATOM 1868 C C . TYR A 1 232 ? 17.308 -2.701 -12.156 1.00 94.44 232 TYR A C 1
ATOM 1870 O O . TYR A 1 232 ? 17.737 -1.573 -12.375 1.00 94.44 232 TYR A O 1
ATOM 1878 N N . HIS A 1 233 ? 17.698 -3.772 -12.839 1.00 93.19 233 HIS A N 1
ATOM 1879 C CA . HIS A 1 233 ? 18.758 -3.781 -13.840 1.00 93.19 233 HIS A CA 1
ATOM 1880 C C . HIS A 1 233 ? 18.205 -4.205 -15.202 1.00 93.19 233 HIS A C 1
ATOM 1882 O O . HIS A 1 233 ? 17.752 -5.338 -15.378 1.00 93.19 233 HIS A O 1
ATOM 1888 N N . GLY A 1 234 ? 18.229 -3.293 -16.176 1.00 90.81 234 GLY A N 1
ATOM 1889 C CA . GLY A 1 234 ? 17.647 -3.535 -17.497 1.00 90.81 234 GLY A CA 1
ATOM 1890 C C . GLY A 1 234 ? 18.341 -4.643 -18.300 1.00 90.81 234 GLY A C 1
ATOM 1891 O O . GLY A 1 234 ? 17.687 -5.358 -19.056 1.00 90.81 234 GLY A O 1
ATOM 1892 N N . ASP A 1 235 ? 19.646 -4.835 -18.101 1.00 91.69 235 ASP A N 1
ATOM 1893 C CA . ASP A 1 235 ? 20.470 -5.875 -18.733 1.00 91.69 235 ASP A CA 1
ATOM 1894 C C . ASP A 1 235 ? 20.172 -7.292 -18.217 1.00 91.69 235 ASP A C 1
ATOM 1896 O O . ASP A 1 235 ? 20.528 -8.276 -18.866 1.00 91.69 235 ASP A O 1
ATOM 1900 N N . ARG A 1 236 ? 19.493 -7.407 -17.070 1.00 94.50 236 ARG A N 1
ATOM 1901 C CA . ARG A 1 236 ? 19.124 -8.687 -16.446 1.00 94.50 236 ARG A CA 1
ATOM 1902 C C . ARG A 1 236 ? 17.698 -9.132 -16.744 1.00 94.50 236 ARG A C 1
ATOM 1904 O O . ARG A 1 236 ? 17.291 -10.200 -16.294 1.00 94.50 236 ARG A O 1
ATOM 1911 N N . GLU A 1 237 ? 16.926 -8.329 -17.468 1.00 95.50 237 GLU A N 1
ATOM 1912 C CA . GLU A 1 237 ? 15.551 -8.679 -17.807 1.00 95.50 237 GLU A CA 1
ATOM 1913 C C . GLU A 1 237 ? 15.499 -9.876 -18.764 1.00 95.50 237 GLU A C 1
ATOM 1915 O O . GLU A 1 237 ? 16.188 -9.922 -19.782 1.00 95.50 237 GLU A O 1
ATOM 1920 N N . MET A 1 238 ? 14.611 -10.826 -18.474 1.00 96.75 238 MET A N 1
ATOM 1921 C CA . MET A 1 238 ? 14.391 -12.011 -19.303 1.00 96.75 238 MET A CA 1
ATOM 1922 C C . MET A 1 238 ? 12.996 -12.020 -19.943 1.00 96.75 238 MET A C 1
ATOM 1924 O O . MET A 1 238 ? 11.996 -11.514 -19.410 1.00 96.75 238 MET A O 1
ATOM 1928 N N . LYS A 1 239 ? 12.881 -12.641 -21.120 1.00 96.62 239 LYS A N 1
ATOM 1929 C CA . LYS A 1 239 ? 11.586 -12.951 -21.743 1.00 96.62 239 LYS A CA 1
ATOM 1930 C C . LYS A 1 239 ? 10.883 -14.060 -20.969 1.00 96.62 239 LYS A C 1
ATOM 1932 O O . LYS A 1 239 ? 11.517 -14.987 -20.481 1.00 96.62 239 LYS A O 1
ATOM 1937 N N . LEU A 1 240 ? 9.547 -14.048 -20.954 1.00 96.62 240 LEU A N 1
ATOM 1938 C CA . LEU A 1 240 ? 8.759 -15.109 -20.302 1.00 96.62 240 LEU A CA 1
ATOM 1939 C C . LEU A 1 240 ? 9.093 -16.513 -20.843 1.00 96.62 240 LEU A C 1
ATOM 1941 O O . LEU A 1 240 ? 9.041 -17.482 -20.093 1.00 96.62 240 LEU A O 1
ATOM 1945 N N . GLN A 1 241 ? 9.465 -16.622 -22.124 1.00 96.94 241 GLN A N 1
ATOM 1946 C CA . GLN A 1 241 ? 9.923 -17.875 -22.732 1.00 96.94 241 GLN A CA 1
ATOM 1947 C C . GLN A 1 241 ? 11.259 -18.356 -22.147 1.00 96.94 241 GLN A C 1
ATOM 1949 O O . GLN A 1 241 ? 11.403 -19.538 -21.850 1.00 96.94 241 GLN A O 1
ATOM 1954 N N . GLU A 1 242 ? 12.216 -17.447 -21.960 1.00 97.56 242 GLU A N 1
ATOM 1955 C CA . GLU A 1 242 ? 13.529 -17.751 -21.380 1.00 97.56 242 GLU A CA 1
ATOM 1956 C C . GLU A 1 242 ? 13.375 -18.138 -19.903 1.00 97.56 242 GLU A C 1
ATOM 1958 O O . GLU A 1 242 ? 13.954 -19.127 -19.466 1.00 97.56 242 GLU A O 1
ATOM 1963 N N . ILE A 1 243 ? 12.509 -17.436 -19.164 1.00 98.06 243 ILE A N 1
ATOM 1964 C CA . ILE A 1 243 ? 12.167 -17.761 -17.770 1.00 98.06 243 ILE A CA 1
ATOM 1965 C C . ILE A 1 243 ? 11.504 -19.141 -17.675 1.00 98.06 243 ILE A C 1
ATOM 1967 O O . ILE A 1 243 ? 11.844 -19.928 -16.796 1.00 98.06 243 ILE A O 1
ATOM 1971 N N . ALA A 1 244 ? 10.573 -19.467 -18.580 1.00 97.19 244 ALA A N 1
ATOM 1972 C CA . ALA A 1 244 ? 9.912 -20.773 -18.593 1.00 97.19 244 ALA A CA 1
ATOM 1973 C C . ALA A 1 244 ? 10.902 -21.923 -18.824 1.00 97.19 244 ALA A C 1
ATOM 1975 O O . ALA A 1 244 ? 10.774 -22.966 -18.182 1.00 97.19 244 ALA A O 1
ATOM 1976 N N . ALA A 1 245 ? 11.886 -21.718 -19.707 1.00 97.44 245 ALA A N 1
ATOM 1977 C CA . ALA A 1 245 ? 12.962 -22.672 -19.947 1.00 97.44 245 ALA A CA 1
ATOM 1978 C C . ALA A 1 245 ? 13.909 -22.784 -18.740 1.00 97.44 245 ALA A C 1
ATOM 1980 O O . ALA A 1 245 ? 14.209 -23.896 -18.312 1.00 97.44 245 ALA A O 1
ATOM 1981 N N . LEU A 1 246 ? 14.324 -21.651 -18.162 1.00 97.62 246 LEU A N 1
ATOM 1982 C CA . LEU A 1 246 ? 15.234 -21.596 -17.016 1.00 97.62 246 LEU A CA 1
ATOM 1983 C C . LEU A 1 246 ? 14.641 -22.285 -15.778 1.00 97.62 246 LEU A C 1
ATOM 1985 O O . LEU A 1 246 ? 15.300 -23.116 -15.162 1.00 97.62 246 LEU A O 1
ATOM 1989 N N . LEU A 1 247 ? 13.386 -21.974 -15.440 1.00 97.19 247 LEU A N 1
ATOM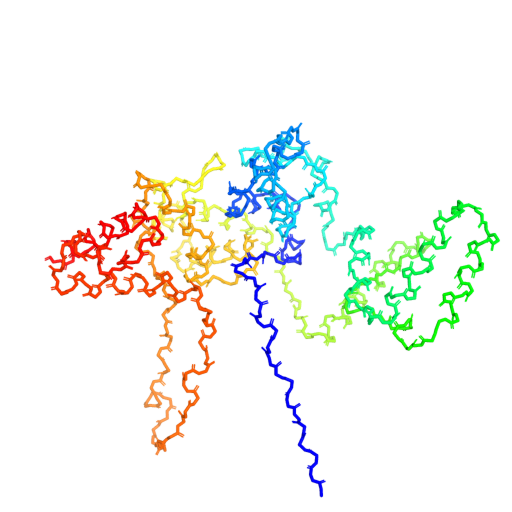 1990 C CA . LEU A 1 247 ? 12.700 -22.509 -14.257 1.00 97.19 247 LEU A CA 1
ATOM 1991 C C . LEU A 1 247 ? 12.044 -23.878 -14.490 1.00 97.19 247 LEU A C 1
ATOM 1993 O O . LEU A 1 247 ? 11.391 -24.400 -13.589 1.00 97.19 247 LEU A O 1
ATOM 1997 N N . GLN A 1 248 ? 12.140 -24.433 -15.705 1.00 95.31 248 GLN A N 1
ATOM 1998 C CA . GLN A 1 248 ? 11.510 -25.703 -16.094 1.00 95.31 248 GLN A CA 1
ATOM 1999 C C . GLN A 1 248 ? 10.006 -25.777 -15.737 1.00 95.31 248 GLN A C 1
ATOM 2001 O O . GLN A 1 248 ? 9.461 -26.836 -15.436 1.00 95.31 248 GLN A O 1
ATOM 2006 N N . ALA A 1 249 ? 9.297 -24.643 -15.785 1.00 85.06 249 ALA A N 1
ATOM 2007 C CA . ALA A 1 249 ? 7.937 -24.486 -15.247 1.00 85.06 249 ALA A CA 1
ATOM 2008 C C . ALA A 1 249 ? 6.810 -25.009 -16.170 1.00 85.06 249 ALA A C 1
ATOM 2010 O O . ALA A 1 249 ? 5.631 -24.680 -15.988 1.00 85.06 249 ALA A O 1
ATOM 2011 N N . GLY A 1 250 ? 7.162 -25.796 -17.188 1.00 84.56 250 GLY A N 1
ATOM 2012 C CA . GLY A 1 250 ? 6.246 -26.417 -18.145 1.00 84.56 250 GLY A CA 1
ATOM 2013 C C . GLY A 1 250 ? 5.745 -25.486 -19.254 1.00 84.56 250 GLY A C 1
ATOM 2014 O O . GLY A 1 250 ? 5.950 -25.790 -20.425 1.00 84.56 250 GLY A O 1
ATOM 2015 N N . SER A 1 251 ? 5.090 -24.360 -18.925 1.00 95.31 251 SER A N 1
ATOM 2016 C CA . SER A 1 251 ? 4.445 -23.490 -19.931 1.00 95.31 251 SER A CA 1
ATOM 2017 C C . SER A 1 251 ? 4.687 -21.988 -19.740 1.00 95.31 251 SER A C 1
ATOM 2019 O O . SER A 1 251 ? 4.780 -21.488 -18.617 1.00 95.31 251 SER A O 1
ATOM 2021 N N . ILE A 1 252 ? 4.695 -21.243 -20.854 1.00 96.94 252 ILE A N 1
ATOM 2022 C CA . ILE A 1 252 ? 4.768 -19.769 -20.861 1.00 96.94 252 ILE A CA 1
ATOM 2023 C C . ILE A 1 252 ? 3.567 -19.160 -20.123 1.00 96.94 252 ILE A C 1
ATOM 2025 O O . ILE A 1 252 ? 3.725 -18.177 -19.403 1.00 96.94 252 ILE A O 1
ATOM 2029 N N . ASN A 1 253 ? 2.379 -19.763 -20.241 1.00 95.50 253 ASN A N 1
ATOM 2030 C CA . ASN A 1 253 ? 1.174 -19.295 -19.552 1.00 95.50 253 ASN A CA 1
ATOM 2031 C C . ASN A 1 253 ? 1.307 -19.401 -18.028 1.00 95.50 253 ASN A C 1
ATOM 2033 O O . ASN A 1 253 ? 0.862 -18.505 -17.314 1.00 95.50 253 ASN A O 1
ATOM 2037 N N . THR A 1 254 ? 1.965 -20.452 -17.527 1.00 96.12 254 THR A N 1
ATOM 2038 C CA . THR A 1 254 ? 2.267 -20.601 -16.096 1.00 96.12 254 THR A CA 1
ATOM 2039 C C . THR A 1 254 ? 3.124 -19.435 -15.606 1.00 96.12 254 THR A C 1
ATOM 2041 O O . THR A 1 254 ? 2.780 -18.795 -14.615 1.00 96.12 254 THR A O 1
ATOM 2044 N N . ILE A 1 255 ? 4.204 -19.115 -16.325 1.00 97.81 255 ILE A N 1
ATOM 2045 C CA . ILE A 1 255 ? 5.082 -17.985 -15.991 1.00 97.81 255 ILE A CA 1
ATOM 2046 C C . ILE A 1 255 ? 4.340 -16.651 -16.105 1.00 97.81 255 ILE A C 1
ATOM 2048 O O . ILE A 1 255 ? 4.446 -15.819 -15.210 1.00 97.81 255 ILE A O 1
ATOM 2052 N N . ALA A 1 256 ? 3.535 -16.455 -17.152 1.00 96.81 256 ALA A N 1
ATOM 2053 C CA . ALA A 1 256 ? 2.729 -15.248 -17.314 1.00 96.81 256 ALA A CA 1
ATOM 2054 C C . ALA A 1 256 ? 1.749 -15.052 -16.145 1.00 96.81 256 ALA A C 1
ATOM 2056 O O . ALA A 1 256 ? 1.622 -13.944 -15.633 1.00 96.81 256 ALA A O 1
ATOM 2057 N N . ASN A 1 257 ? 1.095 -16.118 -15.677 1.00 96.44 257 ASN A N 1
ATOM 2058 C CA . ASN A 1 257 ? 0.193 -16.048 -14.528 1.00 96.44 257 ASN A CA 1
ATOM 2059 C C . ASN A 1 257 ? 0.944 -15.745 -13.227 1.00 96.44 257 ASN A C 1
ATOM 2061 O O . ASN A 1 257 ? 0.513 -14.867 -12.487 1.00 96.44 257 ASN A O 1
ATOM 2065 N N . ARG A 1 258 ? 2.094 -16.392 -12.981 1.00 97.56 258 ARG A N 1
ATOM 2066 C CA . ARG A 1 258 ? 2.958 -16.082 -11.825 1.00 97.56 258 ARG A CA 1
ATOM 2067 C C . ARG A 1 258 ? 3.402 -14.620 -11.826 1.00 97.56 258 ARG A C 1
ATOM 2069 O O . ARG A 1 258 ? 3.336 -13.964 -10.794 1.00 97.56 258 ARG A O 1
ATOM 2076 N N . TYR A 1 259 ? 3.779 -14.100 -12.993 1.00 98.00 259 TYR A N 1
ATOM 2077 C CA . TYR A 1 259 ? 4.143 -12.699 -13.173 1.00 98.00 259 TYR A CA 1
ATOM 2078 C C . TYR A 1 259 ? 2.982 -11.748 -12.835 1.00 98.00 259 TYR A C 1
ATOM 2080 O O . TYR A 1 259 ? 3.168 -10.796 -12.081 1.00 98.00 259 TYR A O 1
ATOM 2088 N N . ARG A 1 260 ? 1.766 -12.024 -13.332 1.00 97.25 260 ARG A N 1
ATOM 2089 C CA . ARG A 1 260 ? 0.570 -11.226 -13.000 1.00 97.25 260 ARG A CA 1
ATOM 2090 C C . ARG A 1 260 ? 0.240 -11.279 -11.509 1.00 97.25 260 ARG A C 1
ATOM 2092 O O . ARG A 1 260 ? -0.076 -10.249 -10.925 1.00 97.25 260 ARG A O 1
ATOM 2099 N N . SER A 1 261 ? 0.353 -12.451 -10.880 1.00 96.25 261 SER A N 1
ATOM 2100 C CA . SER A 1 261 ? 0.162 -12.589 -9.433 1.00 96.25 261 SER A CA 1
ATOM 2101 C C . SER A 1 261 ? 1.198 -11.787 -8.647 1.00 96.25 261 SER A C 1
ATOM 2103 O O . SER A 1 261 ? 0.828 -11.095 -7.703 1.00 96.25 261 SER A O 1
ATOM 2105 N N . ALA A 1 262 ? 2.470 -11.813 -9.056 1.00 97.38 262 ALA A N 1
ATOM 2106 C CA . ALA A 1 262 ? 3.512 -10.994 -8.442 1.00 97.38 262 ALA A CA 1
ATOM 2107 C C . ALA A 1 262 ? 3.206 -9.495 -8.565 1.00 97.38 262 ALA A C 1
ATOM 2109 O O . ALA A 1 262 ? 3.253 -8.784 -7.564 1.00 97.38 262 ALA A O 1
ATOM 2110 N N . PHE A 1 263 ? 2.815 -9.037 -9.762 1.00 97.19 263 PHE A N 1
ATOM 2111 C CA . PHE A 1 263 ? 2.396 -7.653 -9.994 1.00 97.19 263 PHE A CA 1
ATOM 2112 C C . PHE A 1 263 ? 1.253 -7.251 -9.057 1.00 97.19 263 PHE A C 1
ATOM 2114 O O . PHE A 1 263 ? 1.307 -6.191 -8.436 1.00 97.19 263 PHE A O 1
ATOM 2121 N N . ARG A 1 264 ? 0.245 -8.114 -8.906 1.00 95.75 264 ARG A N 1
ATOM 2122 C CA . ARG A 1 264 ? -0.897 -7.858 -8.028 1.00 95.75 264 ARG A CA 1
ATOM 2123 C C . ARG A 1 264 ? -0.514 -7.779 -6.559 1.00 95.75 264 ARG A C 1
ATOM 2125 O O . ARG A 1 264 ? -0.956 -6.868 -5.877 1.00 95.75 264 ARG A O 1
ATOM 2132 N N . HIS A 1 265 ? 0.330 -8.676 -6.064 1.00 95.00 265 HIS A N 1
ATOM 2133 C CA . HIS A 1 265 ? 0.797 -8.618 -4.674 1.00 95.00 265 HIS A CA 1
ATOM 2134 C C . HIS A 1 265 ? 1.697 -7.405 -4.397 1.00 95.00 265 HIS A C 1
ATOM 2136 O O . HIS A 1 265 ? 1.675 -6.828 -3.306 1.00 95.00 265 HIS A O 1
ATOM 2142 N N . LEU A 1 266 ? 2.478 -6.994 -5.394 1.00 95.38 266 LEU A N 1
ATOM 2143 C CA . LEU A 1 266 ? 3.335 -5.824 -5.297 1.00 95.38 266 LEU A CA 1
ATOM 2144 C C . LEU A 1 266 ? 2.510 -4.535 -5.283 1.00 95.38 266 LEU A C 1
ATOM 2146 O O . LEU A 1 266 ? 2.714 -3.710 -4.402 1.00 95.38 266 LEU A O 1
ATOM 2150 N N . THR A 1 267 ? 1.568 -4.383 -6.213 1.00 94.81 267 THR A N 1
ATOM 2151 C CA . THR A 1 267 ? 0.860 -3.115 -6.464 1.00 94.81 267 THR A CA 1
ATOM 2152 C C . THR A 1 267 ? -0.519 -3.025 -5.815 1.00 94.81 267 THR A C 1
ATOM 2154 O O . THR A 1 267 ? -1.025 -1.929 -5.629 1.00 94.81 267 THR A O 1
ATOM 2157 N N . GLY A 1 268 ? -1.143 -4.153 -5.475 1.00 92.88 268 GLY A N 1
ATOM 2158 C CA . GLY A 1 268 ? -2.559 -4.234 -5.104 1.00 92.88 268 GLY A CA 1
ATOM 2159 C C . GLY A 1 268 ? -3.527 -4.258 -6.293 1.00 92.88 268 GLY A C 1
ATOM 2160 O O . GLY A 1 268 ? -4.730 -4.326 -6.071 1.00 92.88 268 GLY A O 1
ATOM 2161 N N . HIS A 1 269 ? -3.031 -4.229 -7.537 1.00 92.81 269 HIS A N 1
ATOM 2162 C CA . HIS A 1 269 ? -3.850 -4.086 -8.748 1.00 92.81 269 HIS A CA 1
ATOM 2163 C C . HIS A 1 269 ? -3.673 -5.261 -9.708 1.00 92.81 269 HIS A C 1
ATOM 2165 O O . HIS A 1 269 ? -2.587 -5.826 -9.835 1.00 92.81 269 HIS A O 1
ATOM 2171 N N . GLU A 1 270 ? -4.728 -5.624 -10.436 1.00 94.06 270 GLU A N 1
ATOM 2172 C CA . GLU A 1 270 ? -4.606 -6.605 -11.518 1.00 94.06 270 GLU A CA 1
ATOM 2173 C C . GLU A 1 270 ? -3.674 -6.083 -12.618 1.00 94.06 270 GLU A C 1
ATOM 2175 O O . GLU A 1 270 ? -3.681 -4.900 -12.968 1.00 94.06 270 GLU A O 1
ATOM 2180 N N . TYR A 1 271 ? -2.857 -6.976 -13.181 1.00 95.06 271 TYR A N 1
ATOM 2181 C CA . TYR A 1 271 ? -1.880 -6.574 -14.186 1.00 95.06 271 TYR A CA 1
ATOM 2182 C C . TYR A 1 271 ? -2.561 -6.028 -15.442 1.00 95.06 271 TYR A C 1
ATOM 2184 O O . TYR A 1 271 ? -3.272 -6.747 -16.150 1.00 95.06 271 TYR A O 1
ATOM 2192 N N . ARG A 1 272 ? -2.237 -4.776 -15.760 1.00 93.69 272 ARG A N 1
ATOM 2193 C CA . ARG A 1 272 ? -2.534 -4.117 -17.031 1.00 93.69 272 ARG A CA 1
ATOM 2194 C C . ARG A 1 272 ? -1.260 -3.432 -17.527 1.00 93.69 272 ARG A C 1
ATOM 2196 O O . ARG A 1 272 ? -0.559 -2.836 -16.704 1.00 93.69 272 ARG A O 1
ATOM 2203 N N . PRO A 1 273 ? -0.917 -3.510 -18.824 1.00 92.62 273 PRO A N 1
ATOM 2204 C CA . PRO A 1 273 ? 0.281 -2.855 -19.333 1.00 92.62 273 PRO A CA 1
ATOM 2205 C C . PRO A 1 273 ? 0.306 -1.340 -19.077 1.00 92.62 273 PRO A C 1
ATOM 2207 O O . PRO A 1 273 ? 1.363 -0.808 -18.753 1.00 92.62 273 PRO A O 1
ATOM 2210 N N . GLU A 1 274 ? -0.851 -0.678 -19.104 1.00 90.19 274 GLU A N 1
ATOM 2211 C CA . GLU A 1 274 ? -1.012 0.744 -18.777 1.00 90.19 274 GLU A CA 1
ATOM 2212 C C . GLU A 1 274 ? -0.580 1.042 -17.334 1.00 90.19 274 GLU A C 1
ATOM 2214 O O . GLU A 1 274 ? 0.226 1.936 -17.083 1.00 90.19 274 GLU A O 1
ATOM 2219 N N . LEU A 1 275 ? -1.061 0.236 -16.379 1.00 91.81 275 LEU A N 1
ATOM 2220 C CA . LEU A 1 275 ? -0.707 0.377 -14.965 1.00 91.81 275 LEU A CA 1
ATOM 2221 C C . LEU A 1 275 ? 0.772 0.079 -14.729 1.00 91.81 275 LEU A C 1
ATOM 2223 O O . LEU A 1 275 ? 1.405 0.735 -13.906 1.00 91.81 275 LEU A O 1
ATOM 2227 N N . TRP A 1 276 ? 1.340 -0.886 -15.460 1.00 95.00 276 TRP A N 1
ATOM 2228 C CA . TRP A 1 276 ? 2.774 -1.154 -15.397 1.00 95.00 276 TRP A CA 1
ATOM 2229 C C . TRP A 1 276 ? 3.578 0.070 -15.841 1.00 95.00 276 TRP A C 1
ATOM 2231 O O . TRP A 1 276 ? 4.497 0.460 -15.130 1.00 95.00 276 TRP A O 1
ATOM 2241 N N . ILE A 1 277 ? 3.219 0.712 -16.957 1.00 90.19 277 ILE A N 1
ATOM 2242 C CA . ILE A 1 277 ? 3.915 1.918 -17.433 1.00 90.19 277 ILE A CA 1
ATOM 2243 C C . ILE A 1 277 ? 3.764 3.054 -16.429 1.00 90.19 277 ILE A C 1
ATOM 2245 O O . ILE A 1 277 ? 4.747 3.704 -16.092 1.00 90.19 277 ILE A O 1
ATOM 2249 N N . ARG A 1 278 ? 2.564 3.265 -15.893 1.00 89.25 278 ARG A N 1
ATOM 2250 C CA . ARG A 1 278 ? 2.323 4.337 -14.926 1.00 89.25 278 ARG A CA 1
ATOM 2251 C C . ARG A 1 278 ? 3.107 4.155 -13.625 1.00 89.25 278 ARG A C 1
ATOM 2253 O O . ARG A 1 278 ? 3.614 5.123 -13.069 1.00 89.25 278 ARG A O 1
ATOM 2260 N N . LEU A 1 279 ? 3.227 2.921 -13.138 1.00 92.19 279 LEU A N 1
ATOM 2261 C CA . LEU A 1 279 ? 3.935 2.619 -11.892 1.00 92.19 279 LEU A CA 1
ATOM 2262 C C . LEU A 1 279 ? 5.451 2.504 -12.073 1.00 92.19 279 LEU A C 1
ATOM 2264 O O . LEU A 1 279 ? 6.208 3.003 -11.244 1.00 92.19 279 LEU A O 1
ATOM 2268 N N . PHE A 1 280 ? 5.900 1.824 -13.126 1.00 92.69 280 PHE A N 1
ATOM 2269 C CA . PHE A 1 280 ? 7.304 1.457 -13.325 1.00 92.69 280 PHE A CA 1
ATOM 2270 C C . PHE A 1 280 ? 7.994 2.248 -14.427 1.00 92.69 280 PHE A C 1
ATOM 2272 O O . PHE A 1 280 ? 9.218 2.263 -14.453 1.00 92.69 280 PHE A O 1
ATOM 2279 N N . GLY A 1 281 ? 7.257 2.913 -15.316 1.00 88.94 281 GLY A N 1
ATOM 2280 C CA . GLY A 1 281 ? 7.816 3.618 -16.468 1.00 88.94 281 GLY A CA 1
ATOM 2281 C C . GLY A 1 281 ? 8.841 4.668 -16.061 1.00 88.94 281 GLY A C 1
ATOM 2282 O O . GLY A 1 281 ? 9.967 4.613 -16.539 1.00 88.94 281 GLY A O 1
ATOM 2283 N N . GLY A 1 282 ? 8.513 5.536 -15.098 1.00 86.12 282 GLY A N 1
ATOM 2284 C CA . GLY A 1 282 ? 9.470 6.524 -14.587 1.00 86.12 282 GLY A CA 1
ATOM 2285 C C . GLY A 1 282 ? 10.756 5.882 -14.053 1.00 86.12 282 GLY A C 1
ATOM 2286 O O . GLY A 1 282 ? 11.848 6.344 -14.344 1.00 86.12 282 GLY A O 1
ATOM 2287 N N . LEU A 1 283 ? 10.652 4.748 -13.358 1.00 87.62 283 LEU A N 1
ATOM 2288 C CA . LEU A 1 283 ? 11.818 4.022 -12.849 1.00 87.62 283 LEU A CA 1
ATOM 2289 C C . LEU A 1 283 ? 12.616 3.306 -13.953 1.00 87.62 283 LEU A C 1
ATOM 2291 O O . LEU A 1 283 ? 13.828 3.162 -13.844 1.00 87.62 283 LEU A O 1
ATOM 2295 N N . LYS A 1 284 ? 11.935 2.822 -14.994 1.00 87.56 284 LYS A N 1
ATOM 2296 C CA . LYS A 1 284 ? 12.506 1.995 -16.067 1.00 87.56 284 LYS A CA 1
ATOM 2297 C C . LYS A 1 284 ? 13.044 2.799 -17.248 1.00 87.56 284 LYS A C 1
ATOM 2299 O O . LYS A 1 284 ? 13.850 2.264 -18.005 1.00 87.56 284 LYS A O 1
ATOM 2304 N N . PHE A 1 285 ? 12.589 4.038 -17.417 1.00 83.50 285 PHE A N 1
ATOM 2305 C CA . PHE A 1 285 ? 12.936 4.894 -18.551 1.00 83.50 285 PHE A CA 1
ATOM 2306 C C . PHE A 1 285 ? 13.769 6.123 -18.163 1.00 83.50 285 PHE A C 1
ATOM 2308 O O . PHE A 1 285 ? 14.381 6.706 -19.048 1.00 83.50 285 PHE A O 1
ATOM 2315 N N . ALA A 1 286 ? 13.858 6.492 -16.876 1.00 78.19 286 ALA A N 1
ATOM 2316 C CA . ALA A 1 286 ? 14.624 7.672 -16.449 1.00 78.19 286 ALA A CA 1
ATOM 2317 C C . ALA A 1 286 ? 16.146 7.556 -16.659 1.00 78.19 286 ALA A C 1
ATOM 2319 O O . ALA A 1 286 ? 16.837 8.568 -16.698 1.00 78.19 286 ALA A O 1
ATOM 2320 N N . THR A 1 287 ? 16.700 6.348 -16.783 1.00 68.19 287 THR A N 1
ATOM 2321 C CA . THR A 1 287 ? 18.138 6.141 -17.007 1.00 68.19 287 THR A CA 1
ATOM 2322 C C . THR A 1 287 ? 18.406 5.737 -18.455 1.00 68.19 287 THR A C 1
ATOM 2324 O O . THR A 1 287 ? 18.390 4.552 -18.790 1.00 68.19 287 THR A O 1
ATOM 2327 N N . ALA A 1 288 ? 18.682 6.727 -19.316 1.00 58.69 288 ALA A N 1
ATOM 2328 C CA . ALA A 1 288 ? 18.924 6.543 -20.756 1.00 58.69 288 ALA A CA 1
ATOM 2329 C C . ALA A 1 288 ? 19.958 5.438 -21.070 1.00 58.69 288 ALA A C 1
ATOM 2331 O O . ALA A 1 288 ? 19.759 4.642 -21.987 1.00 58.69 288 ALA A O 1
ATOM 2332 N N . ASP A 1 289 ? 21.002 5.317 -20.246 1.00 64.94 289 ASP A N 1
ATOM 2333 C CA . ASP A 1 289 ? 22.083 4.340 -20.433 1.00 64.94 289 ASP A CA 1
ATOM 2334 C C . ASP A 1 289 ? 21.696 2.892 -20.076 1.00 64.94 289 ASP A C 1
ATOM 2336 O O . ASP A 1 289 ? 22.441 1.956 -20.372 1.00 64.94 289 ASP A O 1
ATOM 2340 N N . GLN A 1 290 ? 20.545 2.677 -19.429 1.00 67.19 290 GLN A N 1
ATOM 2341 C CA . GLN A 1 290 ? 20.114 1.368 -18.916 1.00 67.19 290 GLN A CA 1
ATOM 2342 C C . GLN A 1 290 ? 18.703 0.971 -19.357 1.00 67.19 290 GLN A C 1
ATOM 2344 O O . GLN A 1 290 ? 18.132 0.012 -18.824 1.00 67.19 290 GLN A O 1
ATOM 2349 N N . VAL A 1 291 ? 18.135 1.668 -20.344 1.00 77.44 291 VAL A N 1
ATOM 2350 C CA . VAL A 1 291 ? 16.793 1.355 -20.833 1.00 77.44 291 VAL A CA 1
ATOM 2351 C C . VAL A 1 291 ? 16.780 -0.050 -21.432 1.00 77.44 291 VAL A C 1
ATOM 2353 O O . VAL A 1 291 ? 17.339 -0.326 -22.497 1.00 77.44 291 VAL A O 1
ATOM 2356 N N . SER A 1 292 ? 16.101 -0.966 -20.744 1.00 81.50 292 SER A N 1
ATOM 2357 C CA . SER A 1 292 ? 15.935 -2.333 -21.221 1.00 81.50 292 SER A CA 1
ATOM 2358 C C . SER A 1 292 ? 15.192 -2.350 -22.556 1.00 81.50 292 SER A C 1
ATOM 2360 O O . SER A 1 292 ? 14.060 -1.866 -22.681 1.00 81.50 292 SER A O 1
ATOM 2362 N N . ARG A 1 293 ? 15.772 -3.035 -23.549 1.00 84.44 293 ARG A N 1
ATOM 2363 C CA . ARG A 1 293 ? 15.089 -3.331 -24.820 1.00 84.44 293 ARG A CA 1
ATOM 2364 C C . ARG A 1 293 ? 13.770 -4.076 -24.593 1.00 84.44 293 ARG A C 1
ATOM 2366 O O . ARG A 1 293 ? 12.828 -3.918 -25.371 1.00 84.44 293 ARG A O 1
ATOM 2373 N N . LEU A 1 294 ? 13.687 -4.899 -23.545 1.00 86.69 294 LEU A N 1
ATOM 2374 C CA . LEU A 1 294 ? 12.468 -5.627 -23.201 1.00 86.69 294 LEU A CA 1
ATOM 2375 C C . LEU A 1 294 ? 11.411 -4.712 -22.592 1.00 86.69 294 LEU A C 1
ATOM 2377 O O . LEU A 1 294 ? 10.251 -4.839 -22.986 1.00 86.69 294 LEU A O 1
ATOM 2381 N N . ALA A 1 295 ? 11.792 -3.793 -21.701 1.00 85.06 295 ALA A N 1
ATOM 2382 C CA . ALA A 1 295 ? 10.890 -2.781 -21.155 1.00 85.06 295 ALA A CA 1
ATOM 2383 C C . ALA A 1 295 ? 10.279 -1.933 -22.278 1.00 85.06 295 ALA A C 1
ATOM 2385 O O . ALA A 1 295 ? 9.058 -1.801 -22.344 1.00 85.06 295 ALA A O 1
ATOM 2386 N N . MET A 1 296 ? 11.103 -1.491 -23.236 1.00 83.31 296 MET A N 1
ATOM 2387 C CA . MET A 1 296 ? 10.628 -0.757 -24.412 1.00 83.31 296 MET A CA 1
ATOM 2388 C C . MET A 1 296 ? 9.598 -1.564 -25.201 1.00 83.31 296 MET A C 1
ATOM 2390 O O . MET A 1 296 ? 8.538 -1.045 -25.533 1.00 83.31 296 MET A O 1
ATOM 2394 N N . ARG A 1 297 ? 9.871 -2.850 -25.472 1.00 86.25 297 ARG A N 1
ATOM 2395 C CA . ARG A 1 297 ? 9.025 -3.782 -26.252 1.00 86.25 297 ARG A CA 1
ATOM 2396 C C . ARG A 1 297 ? 7.752 -4.267 -25.549 1.00 86.25 297 ARG A C 1
ATOM 2398 O O . ARG A 1 297 ? 7.016 -5.055 -26.146 1.00 86.25 297 ARG A O 1
ATOM 2405 N N . ARG A 1 298 ? 7.459 -3.826 -24.324 1.00 86.56 298 ARG A N 1
ATOM 2406 C CA . ARG A 1 298 ? 6.197 -4.176 -23.658 1.00 86.56 298 ARG A CA 1
ATOM 2407 C C . ARG A 1 298 ? 5.002 -3.605 -24.425 1.00 86.56 298 ARG A C 1
ATOM 2409 O O . ARG A 1 298 ? 5.140 -2.569 -25.071 1.00 86.56 298 ARG A O 1
ATOM 2416 N N . PRO A 1 299 ? 3.832 -4.267 -24.383 1.00 86.62 299 PRO A N 1
ATOM 2417 C CA . PRO A 1 299 ? 2.588 -3.634 -24.796 1.00 86.62 299 PRO A CA 1
ATOM 2418 C C . PRO A 1 299 ? 2.360 -2.390 -23.941 1.00 86.62 299 PRO A C 1
ATOM 2420 O O . PRO A 1 299 ? 2.620 -2.426 -22.744 1.00 86.62 299 PRO A O 1
ATOM 2423 N N . TRP A 1 300 ? 1.884 -1.312 -24.549 1.00 81.56 300 TRP A N 1
ATOM 2424 C CA . TRP A 1 300 ? 1.567 -0.081 -23.818 1.00 81.56 300 TRP A CA 1
ATOM 2425 C C . TRP A 1 300 ? 0.101 -0.017 -23.433 1.00 81.56 300 TRP A C 1
ATOM 2427 O O . TRP A 1 300 ? -0.270 0.626 -22.461 1.00 81.56 300 TRP A O 1
ATOM 2437 N N . ARG A 1 301 ? -0.716 -0.750 -24.188 1.00 83.94 301 ARG A N 1
ATOM 2438 C CA . ARG A 1 301 ? -2.127 -0.929 -23.926 1.00 83.94 301 ARG A CA 1
ATOM 2439 C C . ARG A 1 301 ? -2.463 -2.408 -23.889 1.00 83.94 301 ARG A C 1
ATOM 2441 O O . ARG A 1 301 ? -1.907 -3.217 -24.644 1.00 83.94 301 ARG A O 1
ATOM 2448 N N . SER A 1 302 ? -3.374 -2.756 -22.998 1.00 82.75 302 SER A N 1
ATOM 2449 C CA . SER A 1 302 ? -4.117 -3.996 -23.026 1.00 82.75 302 SER A CA 1
ATOM 2450 C C . SER A 1 302 ? -4.690 -4.161 -24.428 1.00 82.75 302 SER A C 1
ATOM 2452 O O . SER A 1 302 ? -5.202 -3.218 -25.033 1.00 82.75 302 SER A O 1
ATOM 2454 N N . ARG A 1 303 ? -4.576 -5.365 -24.991 1.00 79.94 303 ARG A N 1
ATOM 2455 C CA . ARG A 1 303 ? -5.274 -5.646 -26.243 1.00 79.94 303 ARG A CA 1
ATOM 2456 C C . ARG A 1 303 ? -6.757 -5.489 -25.954 1.00 79.94 303 ARG A C 1
ATOM 2458 O O . ARG A 1 303 ? -7.292 -6.285 -25.186 1.00 79.94 303 ARG A O 1
ATOM 2465 N N . ASN A 1 304 ? -7.397 -4.505 -26.583 1.00 71.19 304 ASN A N 1
ATOM 2466 C CA . ASN A 1 304 ? -8.848 -4.469 -26.644 1.00 71.19 304 ASN A CA 1
ATOM 2467 C C . ASN A 1 304 ? -9.269 -5.828 -27.186 1.00 71.19 304 ASN A C 1
ATOM 2469 O O . ASN A 1 304 ? -8.912 -6.191 -28.315 1.00 71.19 304 ASN A O 1
ATOM 2473 N N . LEU A 1 305 ? -9.957 -6.608 -26.352 1.00 57.41 305 LEU A N 1
ATOM 2474 C CA . LEU A 1 305 ? -10.717 -7.735 -26.848 1.00 57.41 305 LEU A CA 1
ATOM 2475 C C . LEU A 1 305 ? -11.685 -7.087 -27.823 1.00 57.41 305 LEU A C 1
ATOM 2477 O O . LEU A 1 305 ? -12.618 -6.408 -27.402 1.00 57.41 305 LEU A O 1
ATOM 2481 N N . ARG A 1 306 ? -11.388 -7.183 -29.127 1.00 58.31 306 ARG A N 1
ATOM 2482 C CA . ARG A 1 306 ? -12.365 -6.796 -30.137 1.00 58.31 306 ARG A CA 1
ATOM 2483 C C . ARG A 1 306 ? -13.641 -7.506 -29.704 1.00 58.31 306 ARG A C 1
ATOM 2485 O O . ARG A 1 306 ? -13.546 -8.721 -29.487 1.00 58.31 306 ARG A O 1
ATOM 2492 N N . PRO A 1 307 ? -14.766 -6.785 -29.527 1.00 54.72 307 PRO A N 1
ATOM 2493 C CA . PRO A 1 307 ? -16.046 -7.435 -29.329 1.00 54.72 307 PRO A CA 1
ATOM 2494 C C . PRO A 1 307 ? -16.089 -8.542 -30.366 1.00 54.72 307 PRO A C 1
ATOM 2496 O O . PRO A 1 307 ? -15.823 -8.270 -31.545 1.00 54.72 307 PRO A O 1
ATOM 2499 N N . ALA A 1 308 ? -16.224 -9.795 -29.920 1.00 50.41 308 ALA A N 1
ATOM 2500 C CA . ALA A 1 308 ? -16.345 -10.892 -30.860 1.00 50.41 308 ALA A CA 1
ATOM 2501 C C . ALA A 1 308 ? -17.466 -10.456 -31.795 1.00 50.41 308 ALA A C 1
ATOM 2503 O O . ALA A 1 308 ? -18.562 -10.169 -31.312 1.00 50.41 308 ALA A O 1
ATOM 2504 N N . ALA A 1 309 ? -17.140 -10.241 -33.075 1.00 50.09 309 ALA A N 1
ATOM 2505 C CA . ALA A 1 309 ? -18.104 -9.692 -34.012 1.00 50.09 309 ALA A CA 1
ATOM 2506 C C . ALA A 1 309 ? -19.376 -10.518 -33.851 1.00 50.09 309 ALA A C 1
ATOM 2508 O O . ALA A 1 309 ? -19.273 -11.742 -33.796 1.00 50.09 309 ALA A O 1
ATOM 2509 N N . GLU A 1 310 ? -20.542 -9.882 -33.721 1.00 46.16 310 GLU A N 1
ATOM 2510 C CA . GLU A 1 310 ? -21.802 -10.599 -33.474 1.00 46.16 310 GLU A CA 1
ATOM 2511 C C . GLU A 1 310 ? -22.017 -11.745 -34.471 1.00 46.16 310 GLU A C 1
ATOM 2513 O O . GLU A 1 310 ? -22.622 -12.748 -34.125 1.00 46.16 310 GLU A O 1
ATOM 2518 N N . SER A 1 311 ? -21.409 -11.672 -35.662 1.00 51.19 311 SER A N 1
ATOM 2519 C CA . SER A 1 311 ? -21.338 -12.757 -36.647 1.00 51.19 311 SER A CA 1
ATOM 2520 C C . SER A 1 311 ? -20.728 -14.080 -36.147 1.00 51.19 311 SER A C 1
ATOM 2522 O O . SER A 1 311 ? -20.906 -15.102 -36.798 1.00 51.19 311 SER A O 1
ATOM 2524 N N . VAL A 1 312 ? -19.976 -14.074 -35.043 1.00 53.16 312 VAL A N 1
ATOM 2525 C CA . VAL A 1 312 ? -19.395 -15.256 -34.377 1.00 53.16 312 VAL A CA 1
ATOM 2526 C C . VAL A 1 312 ? -20.312 -15.775 -33.263 1.00 53.16 312 VAL A C 1
ATOM 2528 O O . VAL A 1 312 ? -20.223 -16.948 -32.910 1.00 53.16 312 VAL A O 1
ATOM 2531 N N . LEU A 1 313 ? -21.202 -14.934 -32.724 1.00 45.44 313 LEU A N 1
ATOM 2532 C CA . LEU A 1 313 ? -22.062 -15.284 -31.591 1.00 45.44 313 LEU A CA 1
ATOM 2533 C C . LEU A 1 313 ? -23.537 -15.489 -31.972 1.00 45.44 313 LEU A C 1
ATOM 2535 O O . LEU A 1 313 ? -24.209 -16.248 -31.282 1.00 45.44 313 LEU A O 1
ATOM 2539 N N . LEU A 1 314 ? -24.038 -14.915 -33.074 1.00 43.44 314 LEU A N 1
ATOM 2540 C CA . LEU A 1 314 ? -25.418 -15.084 -33.545 1.00 43.44 314 LEU A CA 1
ATOM 2541 C C . LEU A 1 314 ? -25.536 -14.948 -35.083 1.00 43.44 314 LEU A C 1
ATOM 2543 O O . LEU A 1 314 ? -25.116 -13.937 -35.654 1.00 43.44 314 LEU A O 1
ATOM 2547 N N . PRO A 1 315 ? -26.169 -15.907 -35.791 1.00 43.84 315 PRO A N 1
ATOM 2548 C CA . PRO A 1 315 ? -26.591 -15.701 -37.168 1.00 43.84 315 PRO A CA 1
ATOM 2549 C C . PRO A 1 315 ? -27.857 -14.829 -37.193 1.00 43.84 315 PRO A C 1
ATOM 2551 O O . PRO A 1 315 ? -28.962 -15.310 -36.973 1.00 43.84 315 PRO A O 1
ATOM 2554 N N . GLY A 1 316 ? -27.676 -13.546 -37.515 1.00 47.56 316 GLY A N 1
ATOM 2555 C CA . GLY A 1 316 ? -28.725 -12.660 -38.025 1.00 47.56 316 GLY A CA 1
ATOM 2556 C C . GLY A 1 316 ? -29.541 -11.898 -36.981 1.00 47.56 316 GLY A C 1
ATOM 2557 O O . GLY A 1 316 ? -30.520 -12.423 -36.473 1.00 47.56 316 GLY A O 1
ATOM 2558 N N . ARG A 1 317 ? -29.198 -10.621 -36.760 1.00 45.62 317 ARG A N 1
ATOM 2559 C CA . ARG A 1 317 ? -30.004 -9.407 -37.044 1.00 45.62 317 ARG A CA 1
ATOM 2560 C C . ARG A 1 317 ? -29.283 -8.216 -36.401 1.00 45.62 317 ARG A C 1
ATOM 2562 O O . ARG A 1 317 ? -29.012 -8.255 -35.212 1.00 45.62 317 ARG A O 1
ATOM 2569 N N . ARG A 1 318 ? -28.968 -7.182 -37.185 1.00 44.75 318 ARG A N 1
ATOM 2570 C CA . ARG A 1 318 ? -28.437 -5.904 -36.681 1.00 44.75 318 ARG A CA 1
ATOM 2571 C C . ARG A 1 318 ? -29.562 -4.881 -36.572 1.00 44.75 318 ARG A C 1
ATOM 2573 O O . ARG A 1 318 ? -30.346 -4.773 -37.514 1.00 44.75 318 ARG A O 1
ATOM 2580 N N . GLU A 1 319 ? -29.527 -4.078 -35.515 1.00 48.00 319 GLU A N 1
ATOM 2581 C CA . GLU A 1 319 ? -29.992 -2.688 -35.524 1.00 48.00 319 GLU A CA 1
ATOM 2582 C C . GLU A 1 319 ? -28.783 -1.767 -35.261 1.00 48.00 319 GLU A C 1
ATOM 2584 O O . GLU A 1 319 ? -27.942 -2.108 -34.426 1.00 48.00 319 GLU A O 1
ATOM 2589 N N . PRO A 1 320 ? -28.622 -0.659 -36.007 1.00 46.59 320 PRO A N 1
ATOM 2590 C CA . PRO A 1 320 ? -27.535 0.296 -35.826 1.00 46.59 320 PRO A CA 1
ATOM 2591 C C . PRO A 1 320 ? -28.038 1.518 -35.046 1.00 46.59 320 PRO A C 1
ATOM 2593 O O . PRO A 1 320 ? -28.873 2.231 -35.582 1.00 46.59 320 PRO A O 1
ATOM 2596 N N . ASP A 1 321 ? -27.576 1.716 -33.807 1.00 46.75 321 ASP A N 1
ATOM 2597 C CA . ASP A 1 321 ? -27.385 3.026 -33.141 1.00 46.75 321 ASP A CA 1
ATOM 2598 C C . ASP A 1 321 ? -27.222 2.831 -31.621 1.00 46.75 321 ASP A C 1
ATOM 2600 O O . ASP A 1 321 ? -28.140 3.084 -30.844 1.00 46.75 321 ASP A O 1
ATOM 2604 N N . ASP A 1 322 ? -26.037 2.390 -31.180 1.00 46.25 322 ASP A N 1
ATOM 2605 C CA . ASP A 1 322 ? -25.671 2.445 -29.758 1.00 46.25 322 ASP A CA 1
ATOM 2606 C C . ASP A 1 322 ? -24.496 3.423 -29.537 1.00 46.25 322 ASP A C 1
ATOM 2608 O O . ASP A 1 322 ? -23.348 3.111 -29.883 1.00 46.25 322 ASP A O 1
ATOM 2612 N N . PRO A 1 323 ? -24.759 4.628 -28.994 1.00 42.81 323 PRO A N 1
ATOM 2613 C CA . PRO A 1 323 ? -23.740 5.629 -28.695 1.00 42.81 323 PRO A CA 1
ATOM 2614 C C . PRO A 1 323 ? -22.906 5.334 -27.429 1.00 42.81 323 PRO A C 1
ATOM 2616 O O . PRO A 1 323 ? -22.027 6.130 -27.098 1.00 42.81 323 PRO A O 1
ATOM 2619 N N . GLN A 1 324 ? -23.091 4.204 -26.729 1.00 44.00 324 GLN A N 1
ATOM 2620 C CA . GLN A 1 324 ? -22.343 3.890 -25.495 1.00 44.00 324 GLN A CA 1
ATOM 2621 C C . GLN A 1 324 ? -20.943 3.275 -25.695 1.00 44.00 324 GLN A C 1
ATOM 2623 O O . GLN A 1 324 ? -20.249 2.973 -24.723 1.00 44.00 324 GLN A O 1
ATOM 2628 N N . PHE A 1 325 ? -20.448 3.154 -26.931 1.00 47.47 325 PHE A N 1
ATOM 2629 C CA . PHE A 1 325 ? -19.138 2.541 -27.207 1.00 47.47 325 PHE A CA 1
ATOM 2630 C C . PHE A 1 325 ? -17.928 3.323 -26.643 1.00 47.47 325 PHE A C 1
ATOM 2632 O O . PHE A 1 325 ? -16.851 2.751 -26.474 1.00 47.47 325 PHE A O 1
ATOM 2639 N N . LEU A 1 326 ? -18.084 4.614 -26.324 1.00 42.16 326 LEU A N 1
ATOM 2640 C CA . LEU A 1 326 ? -16.984 5.481 -25.871 1.00 42.16 326 LEU A CA 1
ATOM 2641 C C . LEU A 1 326 ? -16.938 5.725 -24.351 1.00 42.16 326 LEU A C 1
ATOM 2643 O O . LEU A 1 326 ? -15.949 6.265 -23.864 1.00 42.16 326 LEU A O 1
ATOM 2647 N N . ALA A 1 327 ? -17.943 5.289 -23.583 1.00 38.72 327 ALA A N 1
ATOM 2648 C CA . ALA A 1 327 ? -18.025 5.573 -22.143 1.00 38.72 327 ALA A CA 1
ATOM 2649 C C . ALA A 1 327 ? -17.218 4.601 -21.250 1.00 38.72 327 ALA A C 1
ATOM 2651 O O . ALA A 1 327 ? -17.004 4.871 -20.074 1.00 38.72 327 ALA A O 1
ATOM 2652 N N . GLY A 1 328 ? -16.718 3.483 -21.789 1.00 42.41 328 GLY A N 1
ATOM 2653 C CA . GLY A 1 328 ? -16.045 2.436 -21.001 1.00 42.41 328 GLY A CA 1
ATOM 2654 C C . GLY A 1 328 ? -14.545 2.635 -20.745 1.00 42.41 328 GLY A C 1
ATOM 2655 O O . GLY A 1 328 ? -13.871 1.684 -20.351 1.00 42.41 328 GLY A O 1
ATOM 2656 N N . VAL A 1 329 ? -13.986 3.812 -21.046 1.00 42.44 329 VAL A N 1
ATOM 2657 C CA . VAL A 1 329 ? -12.538 3.945 -21.280 1.00 42.44 329 VAL A CA 1
ATOM 2658 C C . VAL A 1 329 ? -11.732 4.387 -20.049 1.00 42.44 329 VAL A C 1
ATOM 2660 O O . VAL A 1 329 ? -10.549 4.079 -20.004 1.00 42.44 329 VAL A O 1
ATOM 2663 N N . GLY A 1 330 ? -12.321 5.001 -19.015 1.00 38.91 330 GLY A N 1
ATOM 2664 C CA . GLY A 1 330 ? -11.644 5.223 -17.718 1.00 38.91 330 GLY A CA 1
ATOM 2665 C C . GLY A 1 330 ? -10.235 5.846 -17.794 1.00 38.91 330 GLY A C 1
ATOM 2666 O O . GLY A 1 330 ? -9.367 5.500 -16.994 1.00 38.91 330 GLY A O 1
ATOM 2667 N N . ILE A 1 331 ? -9.988 6.710 -18.785 1.00 41.88 331 ILE A N 1
ATOM 2668 C CA . ILE A 1 331 ? -8.722 7.423 -18.998 1.00 41.88 331 ILE A CA 1
ATOM 2669 C C . ILE A 1 331 ? -8.846 8.822 -18.375 1.00 41.88 331 ILE A C 1
ATOM 2671 O O . ILE A 1 331 ? -9.837 9.508 -18.611 1.00 41.88 331 ILE A O 1
ATOM 2675 N N . THR A 1 332 ? -7.838 9.259 -17.615 1.00 45.03 332 THR A N 1
ATOM 2676 C CA . THR A 1 332 ? -7.740 10.629 -17.079 1.00 45.03 332 THR A CA 1
ATOM 2677 C C . THR A 1 332 ? -6.818 11.513 -17.937 1.00 45.03 332 THR A C 1
ATOM 2679 O O . THR A 1 332 ? -5.912 11.014 -18.606 1.00 45.03 332 THR A O 1
ATOM 2682 N N . GLU A 1 333 ? -7.010 12.839 -17.889 1.00 39.78 333 GLU A N 1
ATOM 2683 C CA . GLU A 1 333 ? -6.304 13.859 -18.704 1.00 39.78 333 GLU A CA 1
ATOM 2684 C C . GLU A 1 333 ? -4.762 13.854 -18.609 1.00 39.78 333 GLU A C 1
ATOM 2686 O O . GLU A 1 333 ? -4.085 14.286 -19.536 1.00 39.78 333 GLU A O 1
ATOM 2691 N N . SER A 1 334 ? -4.160 13.326 -17.539 1.00 44.00 334 SER A N 1
ATOM 2692 C CA . SER A 1 334 ? -2.690 13.231 -17.431 1.00 44.00 334 SER A CA 1
ATOM 2693 C C . SER A 1 334 ? -2.099 11.987 -18.097 1.00 44.00 334 SER A C 1
ATOM 2695 O O . SER A 1 334 ? -0.953 11.996 -18.530 1.00 44.00 334 SER A O 1
ATOM 2697 N N . ASP A 1 335 ? -2.856 10.885 -18.115 1.00 47.81 335 ASP A N 1
ATOM 2698 C CA . ASP A 1 335 ? -2.464 9.669 -18.832 1.00 47.81 335 ASP A CA 1
ATOM 2699 C C . ASP A 1 335 ? -2.698 9.873 -20.335 1.00 47.81 335 ASP A C 1
ATOM 2701 O O . ASP A 1 335 ? -2.002 9.275 -21.156 1.00 47.81 335 ASP A O 1
ATOM 2705 N N . LEU A 1 336 ? -3.623 10.776 -20.685 1.00 49.44 336 LEU A N 1
ATOM 2706 C CA . LEU A 1 336 ? -3.703 11.381 -22.006 1.00 49.44 336 LEU A CA 1
ATOM 2707 C C . LEU A 1 336 ? -2.422 12.151 -22.320 1.00 49.44 336 LEU A C 1
ATOM 2709 O O . LEU A 1 336 ? -1.793 11.779 -23.289 1.00 49.44 336 LEU A O 1
ATOM 2713 N N . SER A 1 337 ? -1.929 13.073 -21.487 1.00 65.31 337 SER A N 1
ATOM 2714 C CA . SER A 1 337 ? -0.802 13.933 -21.901 1.00 65.31 337 SER A CA 1
ATOM 2715 C C . SER A 1 337 ? 0.496 13.199 -22.274 1.00 65.31 337 SER A C 1
ATOM 2717 O O . SER A 1 337 ? 1.118 13.541 -23.276 1.00 65.31 337 SER A O 1
ATOM 2719 N N . TRP A 1 338 ? 0.913 12.159 -21.537 1.00 65.31 338 TRP A N 1
ATOM 2720 C CA . TRP A 1 338 ? 2.131 11.406 -21.895 1.00 65.31 338 TRP A CA 1
ATOM 2721 C C . TRP A 1 338 ? 1.919 10.483 -23.101 1.00 65.31 338 TRP A C 1
ATOM 2723 O O . TRP A 1 338 ? 2.820 10.276 -23.916 1.00 65.31 338 TRP A O 1
ATOM 2733 N N . VAL A 1 339 ? 0.719 9.913 -23.227 1.00 60.12 339 VAL A N 1
ATOM 2734 C CA . VAL A 1 339 ? 0.378 9.028 -24.344 1.00 60.12 339 VAL A CA 1
ATOM 2735 C C . VAL A 1 339 ? 0.073 9.828 -25.613 1.00 60.12 339 VAL A C 1
ATOM 2737 O O . VAL A 1 339 ? 0.417 9.375 -26.698 1.00 60.12 339 VAL A O 1
ATOM 2740 N N . GLU A 1 340 ? -0.514 11.012 -25.490 1.00 72.75 340 GLU A N 1
ATOM 2741 C CA . GLU A 1 340 ? -0.699 12.019 -26.536 1.00 72.75 340 GLU A CA 1
ATOM 2742 C C . GLU A 1 340 ? 0.659 12.521 -26.996 1.00 72.75 340 GLU A C 1
ATOM 2744 O O . GLU A 1 340 ? 0.956 12.367 -28.172 1.00 72.75 340 GLU A O 1
ATOM 2749 N N . LEU A 1 341 ? 1.545 12.930 -26.079 1.00 80.75 341 LEU A N 1
ATOM 2750 C CA . LEU A 1 341 ? 2.919 13.309 -26.421 1.00 80.75 341 LEU A CA 1
ATOM 2751 C C . LEU A 1 341 ? 3.617 12.204 -27.224 1.00 80.75 341 LEU A C 1
ATOM 2753 O O . LEU A 1 341 ? 4.246 12.460 -28.247 1.00 80.75 341 LEU A O 1
ATOM 2757 N N . GLN A 1 342 ? 3.478 10.947 -26.806 1.00 79.88 342 GLN A N 1
ATOM 2758 C CA . GLN A 1 342 ? 4.049 9.820 -27.534 1.00 79.88 342 GLN A CA 1
ATOM 2759 C C . GLN A 1 342 ? 3.401 9.597 -28.912 1.00 79.88 342 GLN A C 1
ATOM 2761 O O . GLN A 1 342 ? 4.115 9.297 -29.874 1.00 79.88 342 GLN A O 1
ATOM 2766 N N . LEU A 1 343 ? 2.072 9.675 -29.015 1.00 77.75 343 LEU A N 1
ATOM 2767 C CA . LEU A 1 343 ? 1.339 9.515 -30.275 1.00 77.75 343 LEU A CA 1
ATOM 2768 C C . LEU A 1 343 ? 1.658 10.653 -31.249 1.00 77.75 343 LEU A C 1
ATOM 2770 O O . LEU A 1 343 ? 1.836 10.400 -32.440 1.00 77.75 343 LEU A O 1
ATOM 2774 N N . ASP A 1 344 ? 1.818 11.869 -30.739 1.00 83.25 344 ASP A N 1
ATOM 2775 C CA . ASP A 1 344 ? 2.218 13.040 -31.506 1.00 83.25 344 ASP A CA 1
ATOM 2776 C C . ASP A 1 344 ? 3.652 12.878 -32.011 1.00 83.25 344 ASP A C 1
ATOM 2778 O O . ASP A 1 344 ? 3.897 13.031 -33.209 1.00 83.25 344 ASP A O 1
ATOM 2782 N N . ILE A 1 345 ? 4.588 12.428 -31.162 1.00 87.00 345 ILE A N 1
ATOM 2783 C CA . ILE A 1 345 ? 5.952 12.083 -31.596 1.00 87.00 345 ILE A CA 1
ATOM 2784 C C . ILE A 1 345 ? 5.924 11.006 -32.692 1.00 87.00 345 ILE A C 1
ATOM 2786 O O . ILE A 1 345 ? 6.630 11.131 -33.694 1.00 87.00 345 ILE A O 1
ATOM 2790 N N . GLN A 1 346 ? 5.113 9.951 -32.549 1.00 83.06 346 GLN A N 1
ATOM 2791 C CA . GLN A 1 346 ? 4.995 8.900 -33.570 1.00 83.06 346 GLN A CA 1
ATOM 2792 C C . GLN A 1 346 ? 4.440 9.435 -34.895 1.00 83.06 346 GLN A C 1
ATOM 2794 O O . GLN A 1 346 ? 5.013 9.152 -35.947 1.00 83.06 346 GLN A O 1
ATOM 2799 N N . SER A 1 347 ? 3.382 10.245 -34.851 1.00 84.38 347 SER A N 1
ATOM 2800 C CA . SER A 1 347 ? 2.783 10.890 -36.024 1.00 84.38 347 SER A CA 1
ATOM 2801 C C . SER A 1 347 ? 3.782 11.806 -36.742 1.00 84.38 347 SER A C 1
ATOM 2803 O O . SER A 1 347 ? 3.930 11.754 -37.966 1.00 84.38 347 SER A O 1
ATOM 2805 N N . LEU A 1 348 ? 4.546 12.604 -35.992 1.00 88.94 348 LEU A N 1
ATOM 2806 C CA . LEU A 1 348 ? 5.569 13.490 -36.552 1.00 88.94 348 LEU A CA 1
ATOM 2807 C C . LEU A 1 348 ? 6.737 12.702 -37.164 1.00 88.94 348 LEU A C 1
ATOM 2809 O O . LEU A 1 348 ? 7.207 13.032 -38.258 1.00 88.94 348 LEU A O 1
ATOM 2813 N N . LEU A 1 349 ? 7.155 11.606 -36.524 1.00 87.12 349 LEU A N 1
ATOM 2814 C CA . LEU A 1 349 ? 8.137 10.684 -37.094 1.00 87.12 349 LEU A CA 1
ATOM 2815 C C . LEU A 1 349 ? 7.629 10.061 -38.399 1.00 87.12 349 LEU A C 1
ATOM 2817 O O . LEU A 1 349 ? 8.372 10.013 -39.381 1.00 87.12 349 LEU A O 1
ATOM 2821 N N . GLU A 1 350 ? 6.378 9.600 -38.455 1.00 83.75 350 GLU A N 1
ATOM 2822 C CA . GLU A 1 350 ? 5.761 9.049 -39.671 1.00 83.75 350 GLU A CA 1
ATOM 2823 C C . GLU A 1 350 ? 5.756 10.057 -40.826 1.00 83.75 350 GLU A C 1
ATOM 2825 O O . GLU A 1 350 ? 6.039 9.676 -41.964 1.00 83.75 350 GLU A O 1
ATOM 2830 N N . ARG A 1 351 ? 5.555 11.346 -40.520 1.00 91.00 351 ARG A N 1
ATOM 2831 C CA . ARG A 1 351 ? 5.622 12.470 -41.472 1.00 91.00 351 ARG A CA 1
ATOM 2832 C C . ARG A 1 351 ? 7.049 12.882 -41.862 1.00 91.00 351 ARG A C 1
ATOM 2834 O O . ARG A 1 351 ? 7.205 13.749 -42.718 1.00 91.00 351 ARG A O 1
ATOM 2841 N N . GLY A 1 352 ? 8.077 12.260 -41.281 1.00 93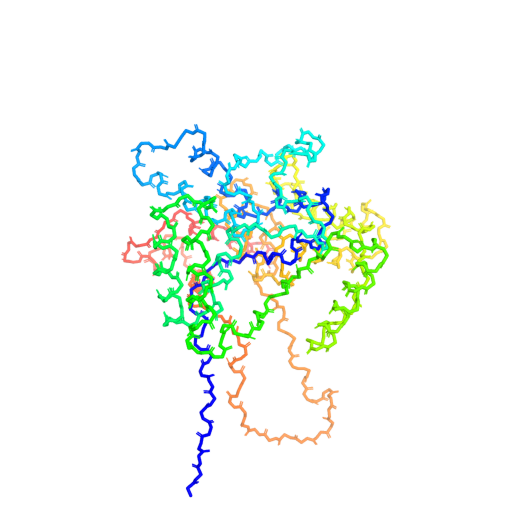.44 352 GLY A N 1
ATOM 2842 C CA . GLY A 1 352 ? 9.484 12.460 -41.645 1.00 93.44 352 GLY A CA 1
ATOM 2843 C C . GLY A 1 352 ? 10.173 13.643 -40.960 1.00 93.44 352 GLY A C 1
ATOM 2844 O O . GLY A 1 352 ? 11.202 14.095 -41.457 1.00 93.44 352 GLY A O 1
ATOM 2845 N N . TYR A 1 353 ? 9.631 14.143 -39.848 1.00 94.69 353 TYR A N 1
ATOM 2846 C CA . TYR A 1 353 ? 10.207 15.277 -39.117 1.00 94.69 353 TYR A CA 1
ATOM 2847 C C . TYR A 1 353 ? 11.538 14.883 -38.452 1.00 94.69 353 TYR A C 1
ATOM 2849 O O . TYR A 1 353 ? 11.689 13.741 -38.010 1.00 94.69 353 TYR A O 1
ATOM 2857 N N . SER A 1 354 ? 12.507 15.805 -38.386 1.00 93.44 354 SER A N 1
ATOM 2858 C CA . SER A 1 354 ? 13.747 15.641 -37.607 1.00 93.44 354 SER A CA 1
ATOM 2859 C C . SER A 1 354 ? 13.490 15.801 -36.107 1.00 93.44 354 SER A C 1
ATOM 2861 O O . SER A 1 354 ? 12.455 16.325 -35.702 1.00 93.44 354 SER A O 1
ATOM 2863 N N . ASP A 1 355 ? 14.428 15.363 -35.271 1.00 90.62 355 ASP A N 1
ATOM 2864 C CA . ASP A 1 355 ? 14.282 15.426 -33.813 1.00 90.62 355 ASP A CA 1
ATOM 2865 C C . ASP A 1 355 ? 14.147 16.882 -33.329 1.00 90.62 355 ASP A C 1
ATOM 2867 O O . ASP A 1 355 ? 13.310 17.172 -32.477 1.00 90.62 355 ASP A O 1
ATOM 2871 N N . GLU A 1 356 ? 14.878 17.824 -33.941 1.00 89.81 356 GLU A N 1
ATOM 2872 C CA . GLU A 1 356 ? 14.744 19.258 -33.655 1.00 89.81 356 GLU A CA 1
ATOM 2873 C C . GLU A 1 356 ? 13.373 19.807 -34.070 1.00 89.81 356 GLU A C 1
ATOM 2875 O O . GLU A 1 356 ? 12.804 20.642 -33.368 1.00 89.81 356 GLU A O 1
ATOM 2880 N N . GLN A 1 357 ? 12.821 19.330 -35.191 1.00 89.62 357 GLN A N 1
ATOM 2881 C CA . GLN A 1 357 ? 11.490 19.732 -35.652 1.00 89.62 357 GLN A CA 1
ATOM 2882 C C . GLN A 1 357 ? 10.391 19.185 -34.738 1.00 89.62 357 GLN A C 1
ATOM 2884 O O . GLN A 1 357 ? 9.439 19.899 -34.450 1.00 89.62 357 GLN A O 1
ATOM 2889 N N . ILE A 1 358 ? 10.533 17.948 -34.254 1.00 88.88 358 ILE A N 1
ATOM 2890 C CA . ILE A 1 358 ? 9.591 17.333 -33.310 1.00 88.88 358 ILE A CA 1
ATOM 2891 C C . ILE A 1 358 ? 9.596 18.101 -31.986 1.00 88.88 358 ILE A C 1
ATOM 2893 O O . ILE A 1 358 ? 8.536 18.489 -31.505 1.00 88.88 358 ILE A O 1
ATOM 2897 N N . CYS A 1 359 ? 10.776 18.385 -31.425 1.00 86.94 359 CYS A N 1
ATOM 2898 C CA . CYS A 1 359 ? 10.879 19.169 -30.195 1.00 86.94 359 CYS A CA 1
ATOM 2899 C C . CYS A 1 359 ? 10.337 20.596 -30.374 1.00 86.94 359 CYS A C 1
ATOM 2901 O O . CYS A 1 359 ? 9.661 21.108 -29.486 1.00 86.94 359 CYS A O 1
ATOM 2903 N N . SER A 1 360 ? 10.585 21.231 -31.525 1.00 85.94 360 SER A N 1
ATOM 2904 C CA . SER A 1 360 ? 10.061 22.572 -31.810 1.00 85.94 360 SER A CA 1
ATOM 2905 C C . SER A 1 360 ? 8.540 22.609 -31.987 1.00 85.94 360 SER A C 1
ATOM 2907 O O . SER A 1 360 ? 7.945 23.639 -31.688 1.00 85.94 360 SER A O 1
ATOM 2909 N N . GLU A 1 361 ? 7.927 21.539 -32.499 1.00 87.06 361 GLU A N 1
ATOM 2910 C CA . GLU A 1 361 ? 6.476 21.449 -32.718 1.00 87.06 361 GLU A CA 1
ATOM 2911 C C . GLU A 1 361 ? 5.723 21.154 -31.412 1.00 87.06 361 GLU A C 1
ATOM 2913 O O . GLU A 1 361 ? 4.633 21.675 -31.194 1.00 87.06 361 GLU A O 1
ATOM 2918 N N . LEU A 1 362 ? 6.306 20.327 -30.537 1.00 85.00 362 LEU A N 1
ATOM 2919 C CA . LEU A 1 362 ? 5.673 19.892 -29.286 1.00 85.00 362 LEU A CA 1
ATOM 2920 C C . LEU A 1 362 ? 5.862 20.883 -28.131 1.00 85.00 362 LEU A C 1
ATOM 2922 O O . LEU A 1 362 ? 5.043 20.913 -27.216 1.00 85.00 362 LEU A O 1
ATOM 2926 N N . PHE A 1 363 ? 6.926 21.693 -28.162 1.00 80.38 363 PHE A N 1
ATOM 2927 C CA . PHE A 1 363 ? 7.313 22.571 -27.048 1.00 80.38 363 PHE A CA 1
ATOM 2928 C C . PHE A 1 363 ? 7.500 24.034 -27.454 1.00 80.38 363 PHE A C 1
ATOM 2930 O O . PHE A 1 363 ? 8.299 24.759 -26.854 1.00 80.38 363 PHE A O 1
ATOM 2937 N N . SER A 1 364 ? 6.733 24.493 -28.442 1.00 70.38 364 SER A N 1
ATOM 2938 C CA . SER A 1 364 ? 6.726 25.871 -28.956 1.00 70.38 364 SER A CA 1
ATOM 2939 C C . SER A 1 364 ? 6.566 26.939 -27.857 1.00 70.38 364 SER A C 1
ATOM 2941 O O . SER A 1 364 ? 7.028 28.064 -28.038 1.00 70.38 364 SER A O 1
ATOM 2943 N N . ASP A 1 365 ? 5.989 26.569 -26.704 1.00 59.88 365 ASP A N 1
ATOM 2944 C CA . ASP A 1 365 ? 5.688 27.454 -25.570 1.00 59.88 365 ASP A CA 1
ATOM 2945 C C . ASP A 1 365 ? 6.646 27.325 -24.359 1.00 59.88 365 ASP A C 1
ATOM 2947 O O . ASP A 1 365 ? 6.397 27.906 -23.302 1.00 59.88 365 ASP A O 1
ATOM 2951 N N . GLY A 1 366 ? 7.773 26.610 -24.478 1.00 56.00 366 GLY A N 1
ATOM 2952 C CA . GLY A 1 366 ? 8.851 26.638 -23.470 1.00 56.00 366 GLY A CA 1
ATOM 2953 C C . GLY A 1 366 ? 8.571 25.906 -22.146 1.00 56.00 366 GLY A C 1
ATOM 2954 O O . GLY A 1 366 ? 9.246 26.167 -21.148 1.00 56.00 366 GLY A O 1
ATOM 2955 N N . GLY A 1 367 ? 7.596 24.994 -22.115 1.00 54.00 367 GLY A N 1
ATOM 2956 C CA . GLY A 1 367 ? 7.289 24.143 -20.961 1.00 54.00 367 GLY A CA 1
ATOM 2957 C C . GLY A 1 367 ? 7.710 22.683 -21.168 1.00 54.00 367 GLY A C 1
ATOM 2958 O O . GLY A 1 367 ? 7.492 22.145 -22.241 1.00 54.00 367 GLY A O 1
ATOM 2959 N N . GLN A 1 368 ? 8.229 22.051 -20.106 1.00 56.84 368 GLN A N 1
ATOM 2960 C CA . GLN A 1 368 ? 8.743 20.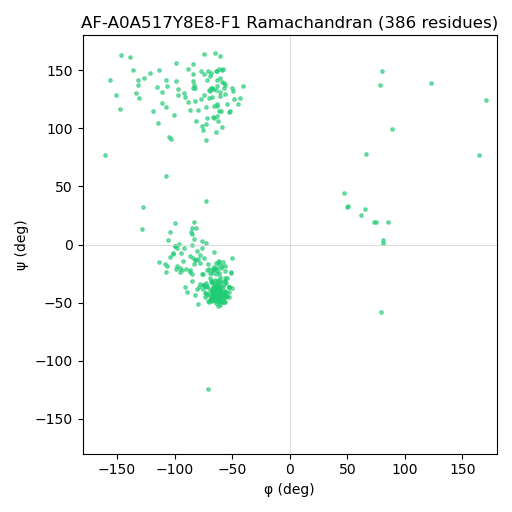665 -19.983 1.00 56.84 368 GLN A CA 1
ATOM 2961 C C . GLN A 1 368 ? 10.169 20.380 -20.497 1.00 56.84 368 GLN A C 1
ATOM 2963 O O . GLN A 1 368 ? 10.708 21.039 -21.380 1.00 56.84 368 GLN A O 1
ATOM 2968 N N . SER A 1 369 ? 10.809 19.407 -19.832 1.00 59.50 369 SER A N 1
ATOM 2969 C CA . SER A 1 369 ? 12.208 19.010 -20.025 1.00 59.50 369 SER A CA 1
ATOM 2970 C C . SER A 1 369 ? 12.417 18.400 -21.414 1.00 59.50 369 SER A C 1
ATOM 2972 O O . SER A 1 369 ? 11.995 17.278 -21.693 1.00 59.50 369 SER A O 1
ATOM 2974 N N . ILE A 1 370 ? 13.099 19.145 -22.283 1.00 66.06 370 ILE A N 1
ATOM 2975 C CA . ILE A 1 370 ? 13.495 18.741 -23.641 1.00 66.06 370 ILE A CA 1
ATOM 2976 C C . ILE A 1 370 ? 14.291 17.415 -23.636 1.00 66.06 370 ILE A C 1
ATOM 2978 O O . ILE A 1 370 ? 14.209 16.638 -24.588 1.00 66.06 370 ILE A O 1
ATOM 2982 N N . GLU A 1 371 ? 15.008 17.110 -22.549 1.00 67.19 371 GLU A N 1
ATOM 2983 C CA . GLU A 1 371 ? 15.863 15.919 -22.430 1.00 67.19 371 GLU A CA 1
ATOM 2984 C C . GLU A 1 371 ? 15.076 14.597 -22.452 1.00 67.19 371 GLU A C 1
ATOM 2986 O O . GLU A 1 371 ? 15.455 13.672 -23.177 1.00 67.19 371 GLU A O 1
ATOM 2991 N N . ASP A 1 372 ? 13.941 14.520 -21.748 1.00 67.56 372 ASP A N 1
ATOM 2992 C CA . ASP A 1 372 ? 13.118 13.300 -21.697 1.00 67.56 372 ASP A CA 1
ATOM 2993 C C . ASP A 1 372 ? 12.474 12.995 -23.061 1.00 67.56 372 ASP A C 1
ATOM 2995 O O . ASP A 1 372 ? 12.316 11.835 -23.458 1.00 67.56 372 ASP A O 1
ATOM 2999 N N . THR A 1 373 ? 12.163 14.043 -23.829 1.00 78.38 373 THR A N 1
ATOM 3000 C CA . THR A 1 373 ? 11.585 13.916 -25.173 1.00 78.38 373 THR A CA 1
ATOM 3001 C C . THR A 1 373 ? 12.617 13.421 -26.179 1.00 78.38 373 THR A C 1
ATOM 3003 O O . THR A 1 373 ? 12.311 12.528 -26.968 1.00 78.38 373 THR A O 1
ATOM 3006 N N . HIS A 1 374 ? 13.860 13.912 -26.131 1.00 80.56 374 HIS A N 1
ATOM 3007 C CA . HIS A 1 374 ? 14.922 13.392 -26.998 1.00 80.56 374 HIS A CA 1
ATOM 3008 C C . HIS A 1 374 ? 15.186 11.904 -26.754 1.00 80.56 374 HIS A C 1
ATOM 3010 O O . HIS A 1 374 ? 15.315 11.141 -27.716 1.00 80.56 374 HIS A O 1
ATOM 3016 N N . ALA A 1 375 ? 15.198 11.468 -25.489 1.00 75.44 375 ALA A N 1
ATOM 3017 C CA . ALA A 1 375 ? 15.327 10.053 -25.151 1.00 75.44 375 ALA A CA 1
ATOM 3018 C C . ALA A 1 375 ? 14.166 9.225 -25.734 1.00 75.44 375 ALA A C 1
ATOM 3020 O O . ALA A 1 375 ? 14.391 8.161 -26.320 1.00 75.44 375 ALA A O 1
ATOM 3021 N N . LEU A 1 376 ? 12.931 9.733 -25.647 1.00 77.62 376 LEU A N 1
ATOM 3022 C CA . LEU A 1 376 ? 11.749 9.077 -26.205 1.00 77.62 376 LEU A CA 1
ATOM 3023 C C . LEU A 1 376 ? 11.772 9.018 -27.744 1.00 77.62 376 LEU A C 1
ATOM 3025 O O . LEU A 1 376 ? 11.499 7.958 -28.312 1.00 77.62 376 LEU A O 1
ATOM 3029 N N . ILE A 1 377 ? 12.141 10.108 -28.426 1.00 85.38 377 ILE A N 1
ATOM 3030 C CA . ILE A 1 377 ? 12.269 10.169 -29.893 1.00 85.38 377 ILE A CA 1
ATOM 3031 C C . ILE A 1 377 ? 13.322 9.166 -30.382 1.00 85.38 377 ILE A C 1
ATOM 3033 O O . ILE A 1 377 ? 13.038 8.357 -31.272 1.00 85.38 377 ILE A O 1
ATOM 3037 N N . ALA A 1 378 ? 14.505 9.149 -29.760 1.00 84.12 378 ALA A N 1
ATOM 3038 C CA . ALA A 1 378 ? 15.574 8.208 -30.094 1.00 84.12 378 ALA A CA 1
ATOM 3039 C C . ALA A 1 378 ? 15.125 6.746 -29.904 1.00 84.12 378 ALA A C 1
ATOM 3041 O O . ALA A 1 378 ? 15.366 5.872 -30.749 1.00 84.12 378 ALA A O 1
ATOM 3042 N N . ALA A 1 379 ? 14.396 6.477 -28.820 1.00 75.69 379 ALA A N 1
ATOM 3043 C CA . ALA A 1 379 ? 13.859 5.155 -28.532 1.00 75.69 379 ALA A CA 1
ATOM 3044 C C . ALA A 1 379 ? 12.742 4.729 -29.512 1.00 75.69 379 ALA A C 1
ATOM 3046 O O . ALA A 1 379 ? 12.572 3.539 -29.782 1.00 75.69 379 ALA A O 1
ATOM 3047 N N . LEU A 1 380 ? 11.988 5.674 -30.084 1.00 81.19 380 LEU A N 1
ATOM 3048 C CA . LEU A 1 380 ? 10.967 5.403 -31.101 1.00 81.19 380 LEU A CA 1
ATOM 3049 C C . LEU A 1 380 ? 11.558 5.223 -32.510 1.00 81.19 380 LEU A C 1
ATOM 3051 O O . LEU A 1 380 ? 11.118 4.325 -33.229 1.00 81.19 380 LEU A O 1
ATOM 3055 N N . ARG A 1 381 ? 12.582 5.994 -32.897 1.00 82.56 381 ARG A N 1
ATOM 3056 C CA . ARG A 1 381 ? 13.293 5.816 -34.181 1.00 82.56 381 ARG A CA 1
ATOM 3057 C C . ARG A 1 381 ? 14.002 4.473 -34.274 1.00 82.56 381 ARG A C 1
ATOM 3059 O O . ARG A 1 381 ? 13.813 3.757 -35.254 1.00 82.56 381 ARG A O 1
ATOM 3066 N N . SER A 1 382 ? 14.726 4.088 -33.222 1.00 75.94 382 SER A N 1
ATOM 3067 C CA . SER A 1 382 ? 15.410 2.788 -33.170 1.00 75.94 382 SER A CA 1
ATOM 3068 C C . SER A 1 382 ? 14.455 1.603 -33.374 1.00 75.94 382 SER A C 1
ATOM 3070 O O . SER A 1 382 ? 14.842 0.592 -33.949 1.00 75.94 382 SER A O 1
ATOM 3072 N N . ARG A 1 383 ? 13.176 1.732 -32.991 1.00 71.50 383 ARG A N 1
ATOM 3073 C CA . ARG A 1 383 ? 12.141 0.721 -33.279 1.00 71.50 383 ARG A CA 1
ATOM 3074 C C . ARG A 1 383 ? 11.716 0.672 -34.744 1.00 71.50 383 ARG A C 1
ATOM 3076 O O . ARG A 1 383 ? 11.383 -0.408 -35.222 1.00 71.50 383 ARG A O 1
ATOM 3083 N N . ARG A 1 384 ? 11.673 1.817 -35.431 1.00 73.62 384 ARG A N 1
ATOM 3084 C CA . ARG A 1 384 ? 11.254 1.906 -36.837 1.00 73.62 384 ARG A CA 1
ATOM 3085 C C . ARG A 1 384 ? 12.319 1.318 -37.758 1.00 73.62 384 ARG A C 1
ATOM 3087 O O . ARG A 1 384 ? 11.975 0.522 -38.628 1.00 73.62 384 ARG A O 1
ATOM 3094 N N . ASP A 1 385 ? 13.583 1.631 -37.496 1.00 72.69 385 ASP A N 1
ATOM 3095 C CA . ASP A 1 385 ? 14.720 1.125 -38.272 1.00 72.69 385 ASP A CA 1
ATOM 3096 C C . ASP A 1 385 ? 14.931 -0.390 -38.093 1.00 72.69 385 ASP A C 1
ATOM 3098 O O . ASP A 1 385 ? 15.453 -1.043 -38.985 1.00 72.69 385 ASP A O 1
ATOM 3102 N N . GLU A 1 386 ? 14.478 -0.978 -36.977 1.00 53.28 386 GLU A N 1
ATOM 3103 C CA . GLU A 1 386 ? 14.461 -2.438 -36.765 1.00 53.28 386 GLU A CA 1
ATOM 3104 C C . GLU A 1 386 ? 13.284 -3.157 -37.463 1.00 53.28 386 GLU A C 1
ATOM 3106 O O . GLU A 1 386 ? 13.253 -4.390 -37.498 1.00 53.28 386 GLU A O 1
ATOM 3111 N N . SER A 1 387 ? 12.283 -2.415 -37.954 1.00 50.19 387 SER A N 1
ATOM 3112 C CA . SER A 1 387 ? 11.058 -2.960 -38.570 1.00 50.19 387 SER A CA 1
ATOM 3113 C C . SER A 1 387 ? 11.020 -2.870 -40.101 1.00 50.19 387 SER A C 1
ATOM 3115 O O . SER A 1 387 ? 10.140 -3.475 -40.718 1.00 50.19 387 SER A O 1
ATOM 3117 N N . LEU A 1 388 ? 11.963 -2.125 -40.683 1.00 42.50 388 LEU A N 1
ATOM 3118 C CA . LEU A 1 388 ? 12.265 -2.048 -42.115 1.00 42.50 388 LEU A CA 1
ATOM 3119 C C . LEU A 1 388 ? 13.412 -3.008 -42.444 1.00 42.50 388 LEU A C 1
ATOM 3121 O O . LEU A 1 388 ? 13.372 -3.589 -43.553 1.00 42.50 388 LEU A O 1
#

Organism: NCBI:txid2528021

Solvent-accessible surface area (backbone atoms only — not comparable to full-atom values): 23411 Å² total; per-residue (Å²): 135,83,82,79,81,76,74,80,79,83,74,79,79,72,83,69,99,68,83,62,27,49,68,64,53,50,38,73,37,58,60,81,46,43,54,61,34,44,46,69,25,50,66,39,70,74,19,37,66,42,24,22,35,46,66,77,62,53,58,89,50,68,68,60,32,48,52,15,51,50,22,34,51,56,33,36,52,62,72,42,64,79,89,52,66,58,74,62,50,62,61,49,67,79,76,60,33,84,82,66,51,58,74,83,54,68,30,51,99,64,57,86,80,49,71,66,55,54,53,50,49,49,64,68,69,38,54,76,68,54,44,51,54,50,52,51,54,52,57,58,56,67,77,50,63,92,81,45,58,68,63,50,46,52,52,51,52,53,62,72,65,55,86,62,68,69,84,78,50,81,63,94,64,94,79,82,88,78,69,82,88,52,58,68,67,58,54,50,53,52,51,52,53,52,54,50,50,54,26,61,78,68,68,52,76,91,72,84,81,61,72,89,44,51,64,61,12,47,52,46,37,27,42,47,57,10,49,52,89,50,43,74,34,40,92,54,44,43,54,58,63,55,49,21,62,74,67,65,58,86,37,51,67,54,44,52,51,32,33,35,51,31,44,21,60,42,41,49,43,81,74,41,38,46,58,46,44,72,57,40,35,67,78,52,56,70,46,77,94,50,50,21,72,66,68,68,69,48,63,66,58,66,79,75,75,68,74,74,54,58,81,80,79,47,93,82,85,88,83,92,86,75,88,69,81,73,74,81,64,92,76,54,78,67,66,42,51,61,51,47,52,50,51,50,52,50,53,40,49,75,74,65,53,50,73,68,54,47,52,51,70,78,35,74,83,79,64,80,69,67,67,66,51,52,55,50,51,54,58,52,50,59,53,52,69,75,73,110

Radius of gyration: 26.49 Å; Cα contacts (8 Å, |Δi|>4): 308; chains: 1; bounding box: 68×54×80 Å

pLDDT: mean 81.94, std 17.68, range [33.59, 98.38]